Protein AF-A0A960JNW4-F1 (afdb_monomer)

Secondary structure (DSSP, 8-state):
-HHHHS---GGGTHHHHHHHHHHHHHHHHH---HHHHHHHHHHHHHHHHHHHHHHTGGGGTTS-HHHHHHHHHHHHHHHHHHHHHHHHHTTPPSEEE-PPPSSS-EEEETTEEEEHHHHHHHHHHHHHHHHHHHHHHHSHHHHHHHHHHHHHHHHHHTT--HHHHHHHHHHHHHHHHHHHHHHHHHHT-EEES----HHHHHHHHHHHHHTTTT-HHHHHHHHHHHHHHHHHHHHHHSSSTTHHHHHHHHHHHHHHHGGGG--THHHHHHHHT-------PPPHHHHTSHHHHHHHHHHHHHHHHHHHHHHHHS-HHHHHHHHHHHHHHHHHHHHHIIIIIS------HHHHHHHHHHHHHHHHHTS---HHHHHHHHHHHHHHHHHHHHHHHHTS-THHHHHHHHHHHHHIIIIIITSSS-TTS-----------

Solvent-accessible surface area (backbone atoms only — not comparable to full-atom values): 22712 Å² total; per-residue (Å²): 102,43,58,45,67,72,31,66,63,56,21,49,40,26,44,3,45,42,22,26,47,51,21,38,46,40,27,72,77,67,66,44,53,42,68,58,24,50,52,54,18,50,52,43,9,43,52,48,15,45,46,51,30,65,71,51,52,58,75,36,68,89,49,52,48,51,58,45,28,52,49,22,44,54,48,19,51,54,32,16,50,46,30,36,45,54,37,50,78,70,75,42,72,69,43,74,45,55,45,63,63,74,46,100,48,75,48,77,56,95,91,42,79,42,41,31,30,45,55,49,41,68,50,51,52,55,51,52,52,52,51,50,53,45,42,47,71,75,35,71,66,20,51,51,41,53,42,24,40,75,39,51,73,61,28,45,78,71,69,45,63,58,70,61,53,48,43,51,52,41,21,54,44,11,41,51,26,20,50,56,44,42,43,38,13,39,62,77,33,33,71,36,40,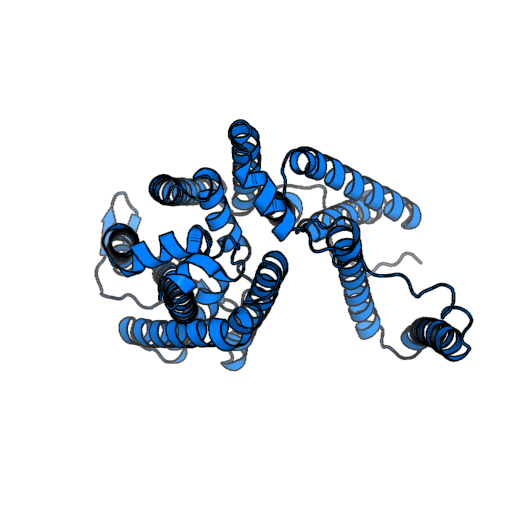50,65,63,45,64,69,55,38,48,56,56,46,38,16,30,55,71,16,69,68,71,44,64,68,49,20,55,52,38,42,53,54,52,50,53,48,45,51,52,46,28,68,74,67,76,48,63,41,61,47,39,37,51,46,25,50,50,41,51,52,46,57,65,69,59,64,89,67,80,50,74,75,58,60,61,55,41,60,53,42,44,62,58,67,79,78,72,69,80,53,75,81,52,58,71,37,68,68,51,44,50,50,53,51,47,53,52,49,52,52,52,48,50,65,64,47,49,74,77,73,46,53,73,70,56,46,53,52,49,49,54,51,52,54,54,46,51,55,51,52,56,46,44,51,37,28,51,73,70,22,40,62,67,52,29,62,66,33,33,52,47,44,15,50,43,45,25,45,25,30,40,70,80,63,64,40,57,67,74,58,19,51,54,51,6,52,51,49,15,49,50,49,47,48,66,59,39,58,65,36,76,79,41,71,52,72,57,27,28,53,49,26,34,30,48,19,46,12,39,46,36,37,56,66,57,63,80,78,39,89,72,54,76,78,75,72,89,69,85,74,72,80,132

Sequence (436 aa):
VWRANRVINFAAGDLGIVPATLAVLLADQWGWNYWACAAAGLTAAVVLGVAAEGLIVRRFFEAPRVLLTVATIGLAQLLGFGALIMPRAWGASPSVRSLPEPFQASIEVGGTVFDGSDMIALVVVPVMLVGLVLSLNRTSLGVAVRASADRSIRALSLGIPVKRLHSLIWTLVTVGAFMALFLTAGTGGLGVGYGTSLGLVLRAIAALVLGRMTHLGVIVFSSVVLGALELAVRFQTGDGALVSPLLALIIVGALLVQRKGISRAARDDTSSWTLASDVRPVPPELASCWEVRAVRVSLVAVGALALAVFPLVLSTGAMLKLGAVLIVASVGVSLVILSGWAGQLSLGQMAFAGMGGAVFAWATQDRSIDPLLAIGLGALAGAAIAVVVGLPALRIRGMYLAVTTLALALAFSNGVLDNGYVDWIPTASFAGDRPP

pLDDT: mean 83.48, std 11.67, range [33.53, 98.0]

Radius of gyration: 24.57 Å; Cα contacts (8 Å, |Δi|>4): 534; chains: 1; bounding box: 68×53×71 Å

Structure (mmCIF, N/CA/C/O backbone):
data_AF-A0A960JNW4-F1
#
_entry.id   AF-A0A960JNW4-F1
#
loop_
_atom_site.group_PDB
_atom_site.id
_atom_site.type_symbol
_atom_site.label_atom_id
_atom_site.label_alt_id
_atom_site.label_comp_id
_atom_site.label_asym_id
_atom_site.label_entity_id
_atom_site.label_seq_id
_atom_site.pdbx_PDB_ins_code
_atom_site.Cartn_x
_atom_site.Cartn_y
_atom_site.Cartn_z
_atom_site.occupancy
_atom_site.B_iso_or_equiv
_atom_site.auth_seq_id
_atom_site.auth_comp_id
_atom_site.auth_asym_id
_atom_site.auth_atom_id
_atom_site.pdbx_PDB_model_num
ATOM 1 N N . VAL A 1 1 ? -10.965 6.874 0.024 1.00 76.81 1 VAL A N 1
ATOM 2 C CA . VAL A 1 1 ? -10.225 7.504 -1.102 1.00 76.81 1 VAL A CA 1
ATOM 3 C C . VAL A 1 1 ? -10.802 7.147 -2.465 1.00 76.81 1 VAL A C 1
ATOM 5 O O . VAL A 1 1 ? -11.220 8.062 -3.164 1.00 76.81 1 VAL A O 1
ATOM 8 N N . TRP A 1 2 ? -10.883 5.856 -2.825 1.00 80.38 2 TRP A N 1
ATOM 9 C CA . TRP A 1 2 ? -11.311 5.426 -4.166 1.00 80.38 2 TRP A CA 1
ATOM 10 C C . TRP A 1 2 ? -12.605 6.090 -4.644 1.00 80.38 2 TRP A C 1
ATOM 12 O O . TRP A 1 2 ? -12.619 6.696 -5.705 1.00 80.38 2 TRP A O 1
ATOM 22 N N . ARG A 1 3 ? -13.672 6.041 -3.836 1.00 77.25 3 ARG A N 1
ATOM 23 C CA . ARG A 1 3 ? -14.964 6.623 -4.217 1.00 77.25 3 ARG A CA 1
ATOM 24 C C . ARG A 1 3 ? -14.830 8.101 -4.594 1.00 77.25 3 ARG A C 1
ATOM 26 O O . ARG A 1 3 ? -15.315 8.474 -5.640 1.00 77.25 3 ARG A O 1
ATOM 33 N N . ALA A 1 4 ? -14.116 8.908 -3.811 1.00 73.50 4 ALA A N 1
ATOM 34 C CA . ALA A 1 4 ? -13.996 10.346 -4.057 1.00 73.50 4 ALA A CA 1
ATOM 35 C C . ALA A 1 4 ? -13.108 10.706 -5.262 1.00 73.50 4 ALA A C 1
ATOM 37 O O . ALA A 1 4 ? -13.451 11.625 -5.999 1.00 73.50 4 ALA A O 1
ATOM 38 N N . ASN A 1 5 ? -11.991 9.991 -5.464 1.00 72.12 5 ASN A N 1
ATOM 39 C CA . ASN A 1 5 ? -10.936 10.411 -6.404 1.00 72.12 5 ASN A CA 1
ATOM 40 C C . ASN A 1 5 ? -10.739 9.473 -7.596 1.00 72.12 5 ASN A C 1
ATOM 42 O O . ASN A 1 5 ? -9.992 9.805 -8.513 1.00 72.12 5 ASN A O 1
ATOM 46 N N . ARG A 1 6 ? -11.355 8.286 -7.567 1.00 76.56 6 ARG A N 1
ATOM 47 C CA . ARG A 1 6 ? -11.054 7.163 -8.468 1.00 76.56 6 ARG A CA 1
ATOM 48 C C . ARG A 1 6 ? -9.549 6.905 -8.572 1.00 76.56 6 ARG A C 1
ATOM 50 O O . ARG A 1 6 ? -9.021 6.678 -9.653 1.00 76.56 6 ARG A O 1
ATOM 57 N N . VAL A 1 7 ? -8.872 6.974 -7.425 1.00 80.00 7 VAL A N 1
ATOM 58 C CA . VAL A 1 7 ? -7.441 6.706 -7.256 1.00 80.00 7 VAL A CA 1
ATOM 59 C C . VAL A 1 7 ? -7.253 5.710 -6.121 1.00 80.00 7 VAL A C 1
ATOM 61 O O . VAL A 1 7 ? -7.912 5.804 -5.077 1.00 80.00 7 VAL A O 1
ATOM 64 N N . ILE A 1 8 ? -6.375 4.736 -6.350 1.00 84.38 8 ILE A N 1
ATOM 65 C CA . ILE A 1 8 ? -5.960 3.762 -5.342 1.00 84.38 8 ILE A CA 1
ATOM 66 C C . ILE A 1 8 ? -4.867 4.419 -4.504 1.00 84.38 8 ILE A C 1
ATOM 68 O O . ILE A 1 8 ? -3.897 4.935 -5.047 1.00 84.38 8 ILE A O 1
ATOM 72 N N . ASN A 1 9 ? -5.048 4.425 -3.185 1.00 89.00 9 ASN A N 1
ATOM 73 C CA . ASN A 1 9 ? -4.048 4.946 -2.263 1.00 89.00 9 ASN A CA 1
ATOM 74 C C . ASN A 1 9 ? -3.162 3.798 -1.778 1.00 89.00 9 ASN A C 1
ATOM 76 O O . ASN A 1 9 ? -3.574 3.052 -0.889 1.00 89.00 9 ASN A O 1
ATOM 80 N N . PHE A 1 10 ? -1.963 3.673 -2.344 1.00 88.62 10 PHE A N 1
ATOM 81 C CA . PHE A 1 10 ? -0.995 2.665 -1.909 1.00 88.62 10 PHE A CA 1
ATOM 82 C C . PHE A 1 10 ? -0.360 2.993 -0.554 1.00 88.62 10 PHE A C 1
ATOM 84 O O . PHE A 1 10 ? 0.072 2.082 0.133 1.00 88.62 10 PHE A O 1
ATOM 91 N N . ALA A 1 11 ? -0.398 4.250 -0.107 1.00 90.50 11 ALA A N 1
ATOM 92 C CA . ALA A 1 11 ? 0.052 4.629 1.231 1.00 90.50 11 ALA A CA 1
ATOM 93 C C . ALA A 1 11 ? -0.983 4.340 2.327 1.00 90.50 11 ALA A C 1
ATOM 95 O O . ALA A 1 11 ? -0.727 4.644 3.483 1.00 90.50 11 ALA A O 1
ATOM 96 N N . ALA A 1 12 ? -2.167 3.798 2.011 1.00 88.62 12 ALA A N 1
ATOM 97 C CA . ALA A 1 12 ? -3.238 3.651 3.000 1.00 88.62 12 ALA A CA 1
ATOM 98 C C . ALA A 1 12 ? -2.819 2.834 4.237 1.00 88.62 12 ALA A C 1
ATOM 100 O O . ALA A 1 12 ? -3.210 3.200 5.339 1.00 88.62 12 ALA A O 1
ATOM 101 N N . GLY A 1 13 ? -2.019 1.776 4.061 1.00 84.69 13 GLY A N 1
ATOM 102 C CA . GLY A 1 13 ? -1.454 1.011 5.179 1.00 84.69 13 GLY A CA 1
ATOM 103 C C . GLY A 1 13 ? -0.360 1.787 5.916 1.00 84.69 13 GLY A C 1
ATOM 104 O O . GLY A 1 13 ? -0.430 1.965 7.130 1.00 84.69 13 GLY A O 1
ATOM 105 N N . ASP A 1 14 ? 0.604 2.335 5.172 1.00 90.38 14 ASP A N 1
ATOM 106 C CA . ASP A 1 14 ? 1.763 3.032 5.746 1.00 90.38 14 ASP A CA 1
ATOM 107 C C . ASP A 1 14 ? 1.410 4.380 6.405 1.00 90.38 14 ASP A C 1
ATOM 109 O O . ASP A 1 14 ? 2.144 4.891 7.244 1.00 90.38 14 ASP A O 1
ATOM 113 N N . LEU A 1 15 ? 0.253 4.964 6.097 1.00 92.44 15 LEU A N 1
ATOM 114 C CA . LEU A 1 15 ? -0.260 6.128 6.824 1.00 92.44 15 LEU A CA 1
ATOM 115 C C . LEU A 1 15 ? -0.525 5.806 8.302 1.00 92.44 15 LEU A C 1
ATOM 117 O O . LEU A 1 15 ? -0.374 6.680 9.151 1.00 92.44 15 LEU A O 1
ATOM 121 N N . GLY A 1 16 ? -0.880 4.560 8.620 1.00 92.44 16 GLY A N 1
ATOM 122 C CA . GLY A 1 16 ? -1.070 4.117 9.997 1.00 92.44 16 GLY A CA 1
ATOM 123 C C . GLY A 1 16 ? 0.210 3.646 10.686 1.00 92.44 16 GLY A C 1
ATOM 124 O O . GLY A 1 16 ? 0.274 3.701 11.912 1.00 92.44 16 GLY A O 1
ATOM 125 N N . ILE A 1 17 ? 1.223 3.184 9.937 1.00 91.81 17 ILE A N 1
ATOM 126 C CA . ILE A 1 17 ? 2.380 2.501 10.541 1.00 91.81 17 ILE A CA 1
ATOM 127 C C . ILE A 1 17 ? 3.227 3.450 11.381 1.00 91.81 17 ILE A C 1
ATOM 129 O O . ILE A 1 17 ? 3.539 3.125 12.515 1.00 91.81 17 ILE A O 1
ATOM 133 N N . VAL A 1 18 ? 3.522 4.653 10.885 1.00 92.25 18 VAL A N 1
ATOM 134 C CA . VAL A 1 18 ? 4.334 5.644 11.609 1.00 92.25 18 VAL A CA 1
ATOM 135 C C . VAL A 1 18 ? 3.704 6.045 12.956 1.00 92.25 18 VAL A C 1
ATOM 137 O O . VAL A 1 18 ? 4.390 5.936 13.973 1.00 92.25 18 VAL A O 1
ATOM 140 N N . PRO A 1 19 ? 2.423 6.468 13.031 1.00 95.44 19 PRO A N 1
ATOM 141 C CA . PRO A 1 19 ? 1.803 6.792 14.315 1.00 95.44 19 PRO A CA 1
ATOM 142 C C . PRO A 1 19 ? 1.606 5.562 15.216 1.00 95.44 19 PRO A C 1
ATOM 144 O O . PRO A 1 19 ? 1.679 5.698 16.436 1.00 95.44 19 PRO A O 1
ATOM 147 N N . ALA A 1 20 ? 1.406 4.364 14.654 1.00 94.44 20 ALA A N 1
ATOM 148 C CA . ALA A 1 20 ? 1.330 3.134 15.444 1.00 94.44 20 ALA A CA 1
ATOM 149 C C . ALA A 1 20 ? 2.696 2.764 16.046 1.00 94.44 20 ALA A C 1
ATOM 151 O O . ALA A 1 20 ? 2.779 2.465 17.233 1.00 94.44 20 ALA A O 1
ATOM 152 N N . THR A 1 21 ? 3.776 2.862 15.265 1.00 93.00 21 THR A N 1
ATOM 153 C CA . THR A 1 21 ? 5.153 2.687 15.742 1.00 93.00 21 THR A CA 1
ATOM 154 C C . THR A 1 21 ? 5.480 3.686 16.845 1.00 93.00 21 THR A C 1
ATOM 156 O O . THR A 1 21 ? 6.012 3.282 17.874 1.00 93.00 21 THR A O 1
ATOM 159 N N . LEU A 1 22 ? 5.104 4.958 16.680 1.00 94.56 22 LEU A N 1
ATOM 160 C CA . LEU A 1 22 ? 5.264 5.967 17.726 1.00 94.56 22 LEU A CA 1
ATOM 161 C C . LEU A 1 22 ? 4.554 5.546 19.022 1.00 94.56 22 LEU A C 1
ATOM 163 O O . LEU A 1 22 ? 5.169 5.549 20.083 1.00 94.56 22 LEU A O 1
ATOM 167 N N . ALA A 1 23 ? 3.280 5.154 18.940 1.00 95.75 23 ALA A N 1
ATOM 168 C CA . ALA A 1 23 ? 2.488 4.767 20.107 1.00 95.75 23 ALA A CA 1
ATOM 169 C C . ALA A 1 23 ? 3.055 3.534 20.834 1.00 95.75 23 ALA A C 1
ATOM 171 O O . ALA A 1 23 ? 3.119 3.519 22.063 1.00 95.75 23 ALA A O 1
ATOM 172 N N . VAL A 1 24 ? 3.506 2.525 20.084 1.00 94.25 24 VAL A N 1
ATOM 173 C CA . VAL A 1 24 ? 4.138 1.319 20.644 1.00 94.25 24 VAL A CA 1
ATOM 174 C C . VAL A 1 24 ? 5.469 1.655 21.307 1.00 94.25 24 VAL A C 1
ATOM 176 O O . VAL A 1 24 ? 5.744 1.190 22.409 1.00 94.25 24 VAL A O 1
ATOM 179 N N . LEU A 1 25 ? 6.291 2.494 20.677 1.00 93.62 25 LEU A N 1
ATOM 180 C CA . LEU A 1 25 ? 7.575 2.879 21.248 1.00 93.62 25 LEU A CA 1
ATOM 181 C C . LEU A 1 25 ? 7.428 3.756 22.505 1.00 93.62 25 LEU A C 1
ATOM 183 O O . LEU A 1 25 ? 8.246 3.634 23.410 1.00 93.62 25 LEU A O 1
ATOM 187 N N . LEU A 1 26 ? 6.399 4.609 22.587 1.00 95.31 26 LEU A N 1
ATOM 188 C CA . LEU A 1 26 ? 6.096 5.381 23.802 1.00 95.31 26 LEU A CA 1
ATOM 189 C C . LEU A 1 26 ? 5.726 4.469 24.979 1.00 95.31 26 LEU A C 1
ATOM 191 O O . LEU A 1 26 ? 6.133 4.725 26.111 1.00 95.31 26 LEU A O 1
ATOM 195 N N . ALA A 1 27 ? 4.984 3.393 24.712 1.00 93.81 27 ALA A N 1
ATOM 196 C CA . ALA A 1 27 ? 4.674 2.401 25.732 1.00 93.81 27 ALA A CA 1
ATOM 197 C C . ALA A 1 27 ? 5.928 1.630 26.166 1.00 93.81 27 ALA A C 1
ATOM 199 O O . ALA A 1 27 ? 6.209 1.536 27.355 1.00 93.81 27 ALA A O 1
ATOM 200 N N . ASP A 1 28 ? 6.693 1.118 25.203 1.00 91.06 28 ASP A N 1
ATOM 201 C CA . ASP A 1 28 ? 7.835 0.241 25.468 1.00 91.06 28 ASP A CA 1
ATOM 202 C C . ASP A 1 28 ? 9.022 0.973 26.114 1.00 91.06 28 ASP A C 1
ATOM 204 O O . ASP A 1 28 ? 9.572 0.504 27.104 1.00 91.06 28 ASP A O 1
ATOM 208 N N . GLN A 1 29 ? 9.396 2.148 25.596 1.00 89.94 29 GLN A N 1
ATOM 209 C CA . GLN A 1 29 ? 10.593 2.862 26.053 1.00 89.94 29 GLN A CA 1
ATOM 210 C C . GLN A 1 29 ? 10.320 3.795 27.231 1.00 89.94 29 GLN A C 1
ATOM 212 O O . GLN A 1 29 ? 11.192 4.001 28.074 1.00 89.94 29 GLN A O 1
ATOM 217 N N . TRP A 1 30 ? 9.141 4.423 27.270 1.00 90.69 30 TRP A N 1
ATOM 218 C CA . TRP A 1 30 ? 8.804 5.436 28.278 1.00 90.69 30 TRP A CA 1
ATOM 219 C C . TRP A 1 30 ? 7.732 4.969 29.266 1.00 90.69 30 TRP A C 1
ATOM 221 O O . TRP A 1 30 ? 7.356 5.737 30.151 1.00 90.69 30 TRP A O 1
ATOM 231 N N . GLY A 1 31 ? 7.233 3.735 29.141 1.00 91.38 31 GLY A N 1
ATOM 232 C CA . GLY A 1 31 ? 6.254 3.168 30.070 1.00 91.38 31 GLY A CA 1
ATOM 233 C C . GLY A 1 31 ? 4.899 3.878 30.045 1.00 91.38 31 GLY A C 1
ATOM 234 O O . GLY A 1 31 ? 4.187 3.878 31.050 1.00 91.38 31 GLY A O 1
ATOM 235 N N . TRP A 1 32 ? 4.544 4.545 28.941 1.00 95.75 32 TRP A N 1
ATOM 236 C CA . TRP A 1 32 ? 3.261 5.240 28.841 1.00 95.75 32 TRP A CA 1
ATOM 237 C C . TRP A 1 32 ? 2.094 4.251 28.885 1.00 95.75 32 TRP A C 1
ATOM 239 O O . TRP A 1 32 ? 2.157 3.154 28.331 1.00 95.75 32 TRP A O 1
ATOM 249 N N . ASN A 1 33 ? 0.999 4.656 29.533 1.00 94.62 33 ASN A N 1
ATOM 250 C CA . ASN A 1 33 ? -0.204 3.832 29.596 1.00 94.62 33 ASN A CA 1
ATOM 251 C C . ASN A 1 33 ? -0.913 3.752 28.230 1.00 94.62 33 ASN A C 1
ATOM 253 O O . ASN A 1 33 ? -0.723 4.597 27.350 1.00 94.62 33 ASN A O 1
ATOM 257 N N . TYR A 1 34 ? -1.783 2.750 28.078 1.00 94.25 34 TYR A N 1
ATOM 258 C CA . TYR A 1 34 ? -2.502 2.483 26.830 1.00 94.25 34 TYR A CA 1
ATOM 259 C C . TYR A 1 34 ? -3.220 3.722 26.267 1.00 94.25 34 TYR A C 1
ATOM 261 O O . TYR A 1 34 ? -3.116 4.028 25.079 1.00 94.25 34 TYR A O 1
ATOM 269 N N . TRP A 1 35 ? -3.920 4.473 27.121 1.00 95.38 35 TRP A N 1
ATOM 270 C CA . TRP A 1 35 ? -4.724 5.627 26.710 1.00 95.38 35 TRP A CA 1
ATOM 271 C C . TRP A 1 35 ? -3.875 6.828 26.279 1.00 95.38 35 TRP A C 1
ATOM 273 O O . TRP A 1 35 ? -4.226 7.510 25.315 1.00 95.38 35 TRP A O 1
ATOM 283 N N . ALA A 1 36 ? -2.743 7.068 26.943 1.00 96.75 36 ALA A N 1
ATOM 284 C CA . ALA A 1 36 ? -1.783 8.094 26.553 1.00 96.75 36 ALA A CA 1
ATOM 285 C C . ALA A 1 36 ? -1.141 7.750 25.204 1.00 96.75 36 ALA A C 1
ATOM 287 O O . ALA A 1 36 ? -1.061 8.615 24.328 1.00 96.75 36 ALA A O 1
ATOM 288 N N . CYS A 1 37 ? -0.768 6.484 24.991 1.00 96.81 37 CYS A N 1
ATOM 289 C CA . CYS A 1 37 ? -0.274 6.010 23.698 1.00 96.81 37 CYS A CA 1
ATOM 290 C C . CYS A 1 37 ? -1.333 6.137 22.597 1.00 96.81 37 CYS A C 1
ATOM 292 O O . CYS A 1 37 ? -1.016 6.596 21.498 1.00 96.81 37 CYS A O 1
ATOM 294 N N . ALA A 1 38 ? -2.595 5.808 22.892 1.00 96.62 38 ALA A N 1
ATOM 295 C CA . ALA A 1 38 ? -3.706 5.979 21.957 1.00 96.62 38 ALA A CA 1
ATOM 296 C C . ALA A 1 38 ? -3.895 7.455 21.568 1.00 96.62 38 ALA A C 1
ATOM 298 O O . ALA A 1 38 ? -4.015 7.772 20.385 1.00 96.62 38 ALA A O 1
ATOM 299 N N . ALA A 1 39 ? -3.872 8.373 22.540 1.00 97.44 39 ALA A N 1
ATOM 300 C CA . ALA A 1 39 ? -4.019 9.808 22.300 1.00 97.44 39 ALA A CA 1
ATOM 301 C C . ALA A 1 39 ? -2.836 10.393 21.504 1.00 97.44 39 ALA A C 1
ATOM 303 O O . ALA A 1 39 ? -3.038 11.153 20.550 1.00 97.44 39 ALA A O 1
ATOM 304 N N . ALA A 1 40 ? -1.604 10.009 21.842 1.00 97.38 40 ALA A N 1
ATOM 305 C CA . ALA A 1 40 ? -0.403 10.449 21.133 1.00 97.38 40 ALA A CA 1
ATOM 306 C C . ALA A 1 40 ? -0.348 9.899 19.700 1.00 97.38 40 ALA A C 1
ATOM 308 O O . ALA A 1 40 ? -0.094 10.638 18.750 1.00 97.38 40 ALA A O 1
ATOM 309 N N . GLY A 1 41 ? -0.666 8.618 19.516 1.00 97.31 41 GLY A N 1
ATOM 310 C CA . GLY A 1 41 ? -0.761 8.014 18.192 1.00 97.31 41 GLY A CA 1
ATOM 311 C C . GLY A 1 41 ? -1.883 8.628 17.349 1.00 97.31 41 GLY A C 1
ATOM 312 O O . GLY A 1 41 ? -1.671 8.932 16.176 1.00 97.31 41 GLY A O 1
ATOM 313 N N . LEU A 1 42 ? -3.047 8.917 17.943 1.00 97.81 42 LEU A N 1
ATOM 314 C CA . LEU A 1 42 ? -4.168 9.551 17.243 1.00 97.81 42 LEU A CA 1
ATOM 315 C C . LEU A 1 42 ? -3.835 10.980 16.802 1.00 97.81 42 LEU A C 1
ATOM 317 O O . LEU A 1 42 ? -4.120 11.362 15.666 1.00 97.81 42 LEU A O 1
ATOM 321 N N . THR A 1 43 ? -3.208 11.768 17.675 1.00 98.00 43 THR A N 1
ATOM 322 C CA . THR A 1 43 ? -2.756 13.125 17.329 1.00 98.00 43 THR A CA 1
ATOM 323 C C . THR A 1 43 ? -1.696 13.086 16.230 1.00 98.00 43 THR A C 1
ATOM 325 O O . THR A 1 43 ? -1.829 13.806 15.238 1.00 98.00 43 THR A O 1
ATOM 328 N N . ALA A 1 44 ? -0.716 12.181 16.324 1.00 97.56 44 ALA A N 1
ATOM 329 C CA . ALA A 1 44 ? 0.265 11.954 15.266 1.00 97.56 44 ALA A CA 1
ATOM 330 C C . ALA A 1 44 ? -0.390 11.520 13.943 1.00 97.56 44 ALA A C 1
ATOM 332 O O . ALA A 1 44 ? -0.018 12.029 12.887 1.00 97.56 44 ALA A O 1
ATOM 333 N N . ALA A 1 45 ? -1.404 10.651 13.977 1.00 97.62 45 ALA A N 1
ATOM 334 C CA . ALA A 1 45 ? -2.146 10.217 12.794 1.00 97.62 45 ALA A CA 1
ATOM 335 C C . ALA A 1 45 ? -2.905 11.378 12.132 1.00 97.62 45 ALA A C 1
ATOM 337 O O . ALA A 1 45 ? -2.887 11.518 10.907 1.00 97.62 45 ALA A O 1
ATOM 338 N N . VAL A 1 46 ? -3.538 12.252 12.920 1.00 97.69 46 VAL A N 1
ATOM 339 C CA . VAL A 1 46 ? -4.216 13.443 12.389 1.00 97.69 46 VAL A CA 1
ATOM 340 C C . VAL A 1 46 ? -3.214 14.390 11.731 1.00 97.69 46 VAL A C 1
ATOM 342 O O . VAL A 1 46 ? -3.423 14.798 10.585 1.00 97.69 46 VAL A O 1
ATOM 345 N N . VAL A 1 47 ? -2.110 14.698 12.418 1.00 96.88 47 VAL A N 1
ATOM 346 C CA . VAL A 1 47 ? -1.046 15.571 11.898 1.00 96.88 47 VAL A CA 1
ATOM 347 C C . VAL A 1 47 ? -0.449 14.989 10.620 1.00 96.88 47 VAL A C 1
ATOM 349 O O . VAL A 1 47 ? -0.340 15.696 9.619 1.00 96.88 47 VAL A O 1
ATOM 352 N N . LEU A 1 48 ? -0.129 13.694 10.617 1.00 96.06 48 LEU A N 1
ATOM 353 C CA . LEU A 1 48 ? 0.438 13.009 9.462 1.00 96.06 48 LEU A CA 1
ATOM 354 C C . LEU A 1 48 ? -0.533 12.986 8.280 1.00 96.06 48 LEU A C 1
ATOM 356 O O . LEU A 1 48 ? -0.110 13.211 7.151 1.00 96.06 48 LEU A O 1
ATOM 360 N N . GLY A 1 49 ? -1.828 12.757 8.513 1.00 95.19 49 GLY A N 1
ATOM 361 C CA . GLY A 1 49 ? -2.845 12.784 7.460 1.00 95.19 49 GLY A CA 1
ATOM 362 C C . GLY A 1 49 ? -2.974 14.158 6.803 1.00 95.19 49 GLY A C 1
ATOM 363 O O . GLY A 1 49 ? -2.981 14.254 5.574 1.00 95.19 49 GLY A O 1
ATOM 364 N N . VAL A 1 50 ? -2.991 15.223 7.610 1.00 95.12 50 VAL A N 1
ATOM 365 C CA . VAL A 1 50 ? -3.020 16.610 7.116 1.00 95.12 50 VAL A CA 1
ATOM 366 C C . VAL A 1 50 ? -1.722 16.962 6.385 1.00 95.12 50 VAL A C 1
ATOM 368 O O . VAL A 1 50 ? -1.770 17.558 5.309 1.00 95.12 50 VAL A O 1
ATOM 371 N N . ALA A 1 51 ? -0.564 16.571 6.922 1.00 94.81 51 ALA A N 1
ATOM 372 C CA . ALA A 1 51 ? 0.735 16.838 6.311 1.00 94.81 51 ALA A CA 1
ATOM 373 C C . ALA A 1 51 ? 0.916 16.079 4.989 1.00 94.81 51 ALA A C 1
ATOM 375 O O . ALA A 1 51 ? 1.301 16.678 3.987 1.00 94.81 51 ALA A O 1
ATOM 376 N N . ALA A 1 52 ? 0.596 14.784 4.953 1.00 93.06 52 ALA A N 1
ATOM 377 C CA . ALA A 1 52 ? 0.671 13.968 3.746 1.00 93.06 52 ALA A CA 1
ATOM 378 C C . ALA A 1 52 ? -0.240 14.522 2.642 1.00 93.06 52 ALA A C 1
ATOM 380 O O . ALA A 1 52 ? 0.175 14.621 1.482 1.00 93.06 52 ALA A O 1
ATOM 381 N N . GLU A 1 53 ? -1.459 14.941 3.000 1.00 92.56 53 GLU A N 1
ATOM 382 C CA . GLU A 1 53 ? -2.364 15.559 2.038 1.00 92.56 53 GLU A CA 1
ATOM 383 C C . GLU A 1 53 ? -1.845 16.917 1.557 1.00 92.56 53 GLU A C 1
ATOM 385 O O . GLU A 1 53 ? -1.708 17.124 0.353 1.00 92.56 53 GLU A O 1
ATOM 390 N N . GLY A 1 54 ? -1.498 17.823 2.472 1.00 90.56 54 GLY A N 1
ATOM 391 C CA . GLY A 1 54 ? -1.092 19.186 2.134 1.00 90.56 54 GLY A CA 1
ATOM 392 C C . GLY A 1 54 ? 0.242 19.272 1.391 1.00 90.56 54 GLY A C 1
ATOM 393 O O . GLY A 1 54 ? 0.373 20.059 0.451 1.00 90.56 54 GLY A O 1
ATOM 394 N N . LEU A 1 55 ? 1.228 18.461 1.784 1.00 92.44 55 LEU A N 1
ATOM 395 C CA . LEU A 1 55 ? 2.572 18.488 1.207 1.00 92.44 55 LEU A CA 1
ATOM 396 C C . LEU A 1 55 ? 2.658 17.686 -0.090 1.00 92.44 55 LEU A C 1
ATOM 398 O O . LEU A 1 55 ? 3.371 18.090 -1.002 1.00 92.44 55 LEU A O 1
ATOM 402 N N . ILE A 1 56 ? 1.973 16.554 -0.211 1.00 91.19 56 ILE A N 1
ATOM 403 C CA . ILE A 1 56 ? 2.177 15.669 -1.366 1.00 91.19 56 ILE A CA 1
ATOM 404 C C . ILE A 1 56 ? 0.927 15.665 -2.229 1.00 91.19 56 ILE A C 1
ATOM 406 O O . ILE A 1 56 ? 0.942 16.182 -3.343 1.00 91.19 56 ILE A O 1
ATOM 410 N N . VAL A 1 57 ? -0.178 15.145 -1.706 1.00 86.94 57 VAL A N 1
ATOM 411 C CA . VAL A 1 57 ? -1.388 14.842 -2.490 1.00 86.94 57 VAL A CA 1
ATOM 412 C C . VAL A 1 57 ? -1.970 16.089 -3.151 1.00 86.94 57 VAL A C 1
ATOM 414 O O . VAL A 1 57 ? -2.294 16.067 -4.339 1.00 86.94 57 VAL A O 1
ATOM 417 N N . ARG A 1 58 ? -2.086 17.191 -2.406 1.00 87.31 58 ARG A N 1
ATOM 418 C CA . ARG A 1 58 ? -2.715 18.429 -2.873 1.00 87.31 58 ARG A CA 1
ATOM 419 C C . ARG A 1 58 ? -1.967 19.057 -4.046 1.00 87.31 58 ARG A C 1
ATOM 421 O O . ARG A 1 58 ? -2.603 19.698 -4.881 1.00 87.31 58 ARG A O 1
ATOM 428 N N . ARG A 1 59 ? -0.651 18.837 -4.150 1.00 87.12 59 ARG A N 1
ATOM 429 C CA . ARG A 1 59 ? 0.171 19.309 -5.278 1.00 87.12 59 ARG A CA 1
ATOM 430 C C . ARG A 1 59 ? -0.170 18.596 -6.589 1.00 87.12 59 ARG A C 1
ATOM 432 O O . ARG A 1 59 ? -0.017 19.182 -7.650 1.00 87.12 59 ARG A O 1
ATOM 439 N N . PHE A 1 60 ? -0.703 17.377 -6.516 1.00 84.50 60 PHE A N 1
ATOM 440 C CA . PHE A 1 60 ? -1.114 16.577 -7.674 1.00 84.50 60 PHE A CA 1
ATOM 441 C C . PHE A 1 60 ? -2.623 16.654 -7.958 1.00 84.50 60 PHE A C 1
ATOM 443 O O . PHE A 1 60 ? -3.149 15.823 -8.694 1.00 84.50 60 PHE A O 1
ATOM 450 N N . PHE A 1 61 ? -3.342 17.630 -7.392 1.00 76.62 61 PHE A N 1
ATOM 451 C CA . PHE A 1 61 ? -4.797 17.741 -7.564 1.00 76.62 61 PHE A CA 1
ATOM 452 C C . PHE A 1 61 ? -5.223 17.943 -9.028 1.00 76.62 61 PHE A C 1
ATOM 454 O O . PHE A 1 61 ? -6.258 17.427 -9.441 1.00 76.62 61 PHE A O 1
ATOM 461 N N . GLU A 1 62 ? -4.429 18.682 -9.804 1.00 78.00 62 GLU A N 1
ATOM 462 C CA . GLU A 1 62 ? -4.683 18.954 -11.228 1.00 78.00 62 GLU A CA 1
ATOM 463 C C . GLU A 1 62 ? -4.007 17.931 -12.156 1.00 78.00 62 GLU A C 1
ATOM 465 O O . GLU A 1 62 ? -4.229 17.941 -13.364 1.00 78.00 62 GLU A O 1
ATOM 470 N N . ALA A 1 63 ? -3.194 17.028 -11.600 1.00 80.31 63 ALA A N 1
ATOM 471 C CA . ALA A 1 63 ? -2.447 16.044 -12.366 1.00 80.31 63 ALA A CA 1
ATOM 472 C C . ALA A 1 63 ? -3.316 14.835 -12.774 1.00 80.31 63 ALA A C 1
ATOM 474 O O . ALA A 1 63 ? -4.340 14.548 -12.142 1.00 80.31 63 ALA A O 1
ATOM 475 N N . PRO A 1 64 ? -2.893 14.059 -13.791 1.00 77.19 64 PRO A N 1
ATOM 476 C CA . PRO A 1 64 ? -3.543 12.801 -14.139 1.00 77.19 64 PRO A CA 1
ATOM 477 C C . PRO A 1 64 ? -3.624 11.836 -12.947 1.00 77.19 64 PRO A C 1
ATOM 479 O O . PRO A 1 64 ? -2.707 11.743 -12.126 1.00 77.19 64 PRO A O 1
ATOM 482 N N . ARG A 1 65 ? -4.701 11.045 -12.883 1.00 77.44 65 ARG A N 1
ATOM 483 C CA . ARG A 1 65 ? -4.989 10.123 -11.763 1.00 77.44 65 ARG A CA 1
ATOM 484 C C . ARG A 1 65 ? -3.882 9.093 -11.522 1.00 77.44 65 ARG A C 1
ATOM 486 O O . ARG A 1 65 ? -3.640 8.695 -10.379 1.00 77.44 65 ARG A O 1
ATOM 493 N N . VAL A 1 66 ? -3.184 8.684 -12.582 1.00 77.00 66 VAL A N 1
ATOM 494 C CA . VAL A 1 66 ? -2.040 7.766 -12.474 1.00 77.00 66 VAL A CA 1
ATOM 495 C C . VAL A 1 66 ? -0.907 8.398 -11.686 1.00 77.00 66 VAL A C 1
ATOM 497 O O . VAL A 1 66 ? -0.335 7.744 -10.820 1.00 77.00 66 VAL A O 1
ATOM 500 N N . LEU A 1 67 ? -0.618 9.677 -11.936 1.00 80.25 67 LEU A N 1
ATOM 501 C CA . LEU A 1 67 ? 0.476 10.377 -11.275 1.00 80.25 67 LEU A CA 1
ATOM 502 C C . LEU A 1 67 ? 0.207 10.503 -9.775 1.00 80.25 67 LEU A C 1
ATOM 504 O O . LEU A 1 67 ? 1.101 10.257 -8.970 1.00 80.25 67 LEU A O 1
ATOM 508 N N . LEU A 1 68 ? -1.049 10.761 -9.392 1.00 84.50 68 LEU A N 1
ATOM 509 C CA . LEU A 1 68 ? -1.444 10.737 -7.986 1.00 84.50 68 LEU A CA 1
ATOM 510 C C . LEU A 1 68 ? -1.273 9.339 -7.366 1.00 84.50 68 LEU A C 1
ATOM 512 O O . LEU A 1 68 ? -0.809 9.222 -6.236 1.00 84.50 68 LEU A O 1
ATOM 516 N N . THR A 1 69 ? -1.596 8.276 -8.107 1.00 83.81 69 THR A N 1
ATOM 517 C CA . THR A 1 69 ? -1.397 6.887 -7.658 1.00 83.81 69 THR A CA 1
ATOM 518 C C . THR A 1 69 ? 0.086 6.587 -7.415 1.00 83.81 69 THR A C 1
ATOM 520 O O . THR A 1 69 ? 0.440 6.076 -6.353 1.00 83.81 69 THR A O 1
ATOM 523 N N . VAL A 1 70 ? 0.963 6.966 -8.348 1.00 82.25 70 VAL A N 1
ATOM 524 C CA . VAL A 1 70 ? 2.424 6.829 -8.210 1.00 82.25 70 VAL A CA 1
ATOM 525 C C . VAL A 1 70 ? 2.945 7.656 -7.033 1.00 82.25 70 VAL A C 1
ATOM 527 O O . VAL A 1 70 ? 3.742 7.156 -6.242 1.00 82.25 70 VAL A O 1
ATOM 530 N N . ALA A 1 71 ? 2.437 8.875 -6.839 1.00 87.94 71 ALA A N 1
ATOM 531 C CA . ALA A 1 71 ? 2.778 9.696 -5.681 1.00 87.94 71 ALA A CA 1
ATOM 532 C C . ALA A 1 71 ? 2.412 9.006 -4.354 1.00 87.94 71 ALA A C 1
ATOM 534 O O . ALA A 1 71 ? 3.170 9.108 -3.392 1.00 87.94 71 ALA A O 1
ATOM 535 N N . THR A 1 72 ? 1.308 8.245 -4.297 1.00 89.81 72 THR A N 1
ATOM 536 C CA . THR A 1 72 ? 0.979 7.453 -3.096 1.00 89.81 72 THR A CA 1
ATOM 537 C C . THR A 1 72 ? 1.936 6.285 -2.860 1.00 89.81 72 THR A C 1
ATOM 539 O O . THR A 1 72 ? 2.181 5.946 -1.710 1.00 89.81 72 THR A O 1
ATOM 542 N N . ILE A 1 73 ? 2.525 5.700 -3.907 1.00 87.25 73 ILE A N 1
ATOM 543 C CA . ILE A 1 73 ? 3.581 4.684 -3.758 1.00 87.25 73 ILE A CA 1
ATOM 544 C C . ILE A 1 73 ? 4.852 5.338 -3.203 1.00 87.25 73 ILE A C 1
ATOM 546 O O . ILE A 1 73 ? 5.461 4.814 -2.277 1.00 87.25 73 ILE A O 1
ATOM 550 N N . GLY A 1 74 ? 5.229 6.515 -3.714 1.00 87.88 74 GLY A N 1
ATOM 551 C CA . GLY A 1 74 ? 6.349 7.286 -3.162 1.00 87.88 74 GLY A CA 1
ATOM 552 C C . GLY A 1 74 ? 6.130 7.651 -1.691 1.00 87.88 74 GLY A C 1
ATOM 553 O O . GLY A 1 74 ? 7.021 7.467 -0.867 1.00 87.88 74 GLY A O 1
ATOM 554 N N . LEU A 1 75 ? 4.918 8.088 -1.339 1.00 92.00 75 LEU A N 1
ATOM 555 C CA . LEU A 1 75 ? 4.530 8.354 0.045 1.00 92.00 75 LEU A CA 1
ATOM 556 C C . LEU A 1 75 ? 4.613 7.093 0.920 1.00 92.00 75 LEU A C 1
ATOM 558 O O . LEU A 1 75 ? 5.163 7.169 2.012 1.00 92.00 75 LEU A O 1
ATOM 562 N N . ALA A 1 76 ? 4.130 5.942 0.442 1.00 90.25 76 ALA A N 1
ATOM 563 C CA . ALA A 1 76 ? 4.261 4.658 1.134 1.00 90.25 76 ALA A CA 1
ATOM 564 C C . ALA A 1 76 ? 5.727 4.339 1.474 1.00 90.25 76 ALA A C 1
ATOM 566 O O . ALA A 1 76 ? 6.038 3.995 2.611 1.00 90.25 76 ALA A O 1
ATOM 567 N N . GLN A 1 77 ? 6.644 4.542 0.520 1.00 88.88 77 GLN A N 1
ATOM 568 C CA . GLN A 1 77 ? 8.080 4.321 0.728 1.00 88.88 77 GLN A CA 1
ATOM 569 C C . GLN A 1 77 ? 8.686 5.299 1.741 1.00 88.88 77 GLN A C 1
ATOM 571 O O . GLN A 1 77 ? 9.452 4.883 2.608 1.00 88.88 77 GLN A O 1
ATOM 576 N N . LEU A 1 78 ? 8.317 6.583 1.684 1.00 91.31 78 LEU A N 1
ATOM 577 C CA . LEU A 1 78 ? 8.769 7.580 2.663 1.00 91.31 78 LEU A CA 1
ATOM 578 C C . LEU A 1 78 ? 8.302 7.235 4.083 1.00 91.31 78 LEU A C 1
ATOM 580 O O . LEU A 1 78 ? 9.075 7.338 5.034 1.00 91.31 78 LEU A O 1
ATOM 584 N N . LEU A 1 79 ? 7.050 6.800 4.226 1.00 91.50 79 LEU A N 1
ATOM 585 C CA . LEU A 1 79 ? 6.478 6.402 5.511 1.00 91.50 79 LEU A CA 1
ATOM 586 C C . LEU A 1 79 ? 7.090 5.097 6.026 1.00 91.50 79 LEU A C 1
ATOM 588 O O . LEU A 1 79 ? 7.445 5.020 7.200 1.00 91.50 79 LEU A O 1
ATOM 592 N N . GLY A 1 80 ? 7.289 4.107 5.154 1.00 88.88 80 GLY A N 1
ATOM 593 C CA . GLY A 1 80 ? 7.983 2.865 5.496 1.00 88.88 80 GLY A CA 1
ATOM 594 C C . GLY A 1 80 ? 9.430 3.109 5.928 1.00 88.88 80 GLY A C 1
ATOM 595 O O . GLY A 1 80 ? 9.895 2.516 6.899 1.00 88.88 80 GLY A O 1
ATOM 596 N N . PHE A 1 81 ? 10.130 4.042 5.277 1.00 88.00 81 PHE A N 1
ATOM 597 C CA . PHE A 1 81 ? 11.459 4.474 5.708 1.00 88.00 81 PHE A CA 1
ATOM 598 C C . PHE A 1 81 ? 11.418 5.172 7.074 1.00 88.00 81 PHE A C 1
ATOM 600 O O . PHE A 1 81 ? 12.249 4.891 7.937 1.00 88.00 81 PHE A O 1
ATOM 607 N N . GLY A 1 82 ? 10.413 6.021 7.305 1.00 88.94 82 GLY A N 1
ATOM 608 C CA . GLY A 1 82 ? 10.155 6.626 8.612 1.00 88.94 82 GLY A CA 1
ATOM 609 C C . GLY A 1 82 ? 9.948 5.582 9.714 1.00 88.94 82 GLY A C 1
ATOM 610 O O . GLY A 1 82 ? 10.567 5.684 10.770 1.00 88.94 82 GLY A O 1
ATOM 611 N N . ALA A 1 83 ? 9.160 4.538 9.448 1.00 86.94 83 ALA A N 1
ATOM 612 C CA . ALA A 1 83 ? 8.909 3.433 10.378 1.00 86.94 83 ALA A CA 1
ATOM 613 C C . ALA A 1 83 ? 10.154 2.580 10.673 1.00 86.94 83 ALA A C 1
ATOM 615 O O . ALA A 1 83 ? 10.255 1.961 11.731 1.00 86.94 83 ALA A O 1
ATOM 616 N N . LEU A 1 84 ? 11.122 2.572 9.757 1.00 88.88 84 LEU A N 1
ATOM 617 C CA . LEU A 1 84 ? 12.379 1.844 9.892 1.00 88.88 84 LEU A CA 1
ATOM 618 C C . LEU A 1 84 ? 13.460 2.666 10.618 1.00 88.88 84 LEU A C 1
ATOM 620 O O . LEU A 1 84 ? 14.265 2.104 11.363 1.00 88.88 84 LEU A O 1
ATOM 624 N N . ILE A 1 85 ? 13.478 3.992 10.441 1.00 90.31 85 ILE A N 1
ATOM 625 C CA . ILE A 1 85 ? 14.409 4.897 11.138 1.00 90.31 85 ILE A CA 1
ATOM 626 C C . ILE A 1 85 ? 13.946 5.227 12.553 1.00 90.31 85 ILE A C 1
ATOM 628 O O . ILE A 1 85 ? 14.783 5.279 13.451 1.00 90.31 85 ILE A O 1
ATOM 632 N N . MET A 1 86 ? 12.649 5.461 12.762 1.00 91.00 86 MET A N 1
ATOM 633 C CA . MET A 1 86 ? 12.119 5.937 14.044 1.00 91.00 86 MET A CA 1
ATOM 634 C C . MET A 1 86 ? 12.550 5.062 15.239 1.00 91.00 86 MET A C 1
ATOM 636 O O . MET A 1 86 ? 13.068 5.627 16.201 1.00 91.00 86 MET A O 1
ATOM 640 N N . PRO A 1 87 ? 12.466 3.717 15.189 1.00 89.62 87 PRO A N 1
ATOM 641 C CA . PRO A 1 87 ? 12.944 2.868 16.281 1.00 89.62 87 PRO A CA 1
ATOM 642 C C . PRO A 1 87 ? 14.452 3.006 16.508 1.00 89.62 87 PRO A C 1
ATOM 644 O O . PRO A 1 87 ? 14.902 3.150 17.641 1.00 89.62 87 PRO A O 1
ATOM 647 N N . ARG A 1 88 ? 15.242 3.054 15.428 1.00 89.12 88 ARG A N 1
ATOM 648 C CA . ARG A 1 88 ? 16.704 3.190 15.512 1.00 89.12 88 ARG A CA 1
ATOM 649 C C . ARG A 1 88 ? 17.129 4.524 16.113 1.00 89.12 88 ARG A C 1
ATOM 651 O O . ARG A 1 88 ? 18.095 4.562 16.865 1.00 89.12 88 ARG A O 1
ATOM 658 N N . ALA A 1 89 ? 16.397 5.598 15.817 1.00 89.56 89 ALA A N 1
ATOM 659 C CA . ALA A 1 89 ? 16.630 6.914 16.406 1.00 89.56 89 ALA A CA 1
ATOM 660 C C . ALA A 1 89 ? 16.429 6.918 17.933 1.00 89.56 89 ALA A C 1
ATOM 662 O O . ALA A 1 89 ? 17.015 7.747 18.621 1.00 89.56 89 ALA A O 1
ATOM 663 N N . TRP A 1 90 ? 15.640 5.980 18.463 1.00 89.75 90 TRP A N 1
ATOM 664 C CA . TRP A 1 90 ? 15.439 5.762 19.899 1.00 89.75 90 TRP A CA 1
ATOM 665 C C . TRP A 1 90 ? 16.245 4.575 20.448 1.00 89.75 90 TRP A C 1
ATOM 667 O O . TRP A 1 90 ? 15.941 4.071 21.525 1.00 89.75 90 TRP A O 1
ATOM 677 N N . GLY A 1 91 ? 17.253 4.092 19.712 1.00 87.50 91 GLY A N 1
ATOM 678 C CA . GLY A 1 91 ? 18.085 2.960 20.133 1.00 87.50 91 GLY A CA 1
ATOM 679 C C . GLY A 1 91 ? 17.350 1.613 20.184 1.00 87.50 91 GLY A C 1
ATOM 680 O O . GLY A 1 91 ? 17.880 0.649 20.732 1.00 87.50 91 GLY A O 1
ATOM 681 N N . ALA A 1 92 ? 16.143 1.519 19.620 1.00 87.62 92 ALA A N 1
ATOM 682 C CA . ALA A 1 92 ? 15.372 0.285 19.558 1.00 87.62 92 ALA A CA 1
ATOM 683 C C . ALA A 1 92 ? 15.810 -0.586 18.371 1.00 87.62 92 ALA A C 1
ATOM 685 O O . ALA A 1 92 ? 15.938 -0.123 17.233 1.00 87.62 92 ALA A O 1
ATOM 686 N N . SER A 1 93 ? 15.993 -1.878 18.642 1.00 87.19 93 SER A N 1
ATOM 687 C CA . SER A 1 93 ? 16.216 -2.889 17.606 1.00 87.19 93 SER A CA 1
ATOM 688 C C . SER A 1 93 ? 14.893 -3.326 16.966 1.00 87.19 93 SER A C 1
ATOM 690 O O . SER A 1 93 ? 13.859 -3.266 17.640 1.00 87.19 93 SER A O 1
ATOM 692 N N . PRO A 1 94 ? 14.905 -3.778 15.695 1.00 87.81 94 PRO A N 1
ATOM 693 C CA . PRO A 1 94 ? 13.723 -4.351 15.065 1.00 87.81 94 PRO A CA 1
ATOM 694 C C . PRO A 1 94 ? 13.213 -5.552 15.864 1.00 87.81 94 PRO A C 1
ATOM 696 O O . PRO A 1 94 ? 13.950 -6.514 16.074 1.00 87.81 94 PRO A O 1
ATOM 699 N N . SER A 1 95 ? 11.974 -5.478 16.336 1.00 86.75 95 SER A N 1
ATOM 700 C CA . SER A 1 95 ? 11.341 -6.547 17.105 1.00 86.75 95 SER A CA 1
ATOM 701 C C . SER A 1 95 ? 9.823 -6.435 17.035 1.00 86.75 95 SER A C 1
ATOM 703 O O . SER A 1 95 ? 9.269 -5.368 16.754 1.00 86.75 95 SER A O 1
ATOM 705 N N . VAL A 1 96 ? 9.135 -7.549 17.277 1.00 88.19 96 VAL A N 1
ATOM 706 C CA . VAL A 1 96 ? 7.689 -7.529 17.511 1.00 88.19 96 VAL A CA 1
ATOM 707 C C . VAL A 1 96 ? 7.456 -7.004 18.924 1.00 88.19 96 VAL A C 1
ATOM 709 O O . VAL A 1 96 ? 8.064 -7.499 19.872 1.00 88.19 96 VAL A O 1
ATOM 712 N N . ARG A 1 97 ? 6.629 -5.966 19.053 1.00 89.69 97 ARG A N 1
ATOM 713 C CA . ARG A 1 97 ? 6.338 -5.286 20.323 1.00 89.69 97 ARG A CA 1
ATOM 714 C C . ARG A 1 97 ? 4.835 -5.141 20.500 1.00 89.69 97 ARG A C 1
ATOM 716 O O . ARG A 1 97 ? 4.146 -4.796 19.541 1.00 89.69 97 ARG A O 1
ATOM 723 N N . SER A 1 98 ? 4.333 -5.394 21.701 1.00 89.44 98 SER A N 1
ATOM 724 C CA . SER A 1 98 ? 2.918 -5.245 22.046 1.00 89.44 98 SER A CA 1
ATOM 725 C C . SER A 1 98 ? 2.664 -3.985 22.871 1.00 89.44 98 SER A C 1
ATOM 727 O O . SER A 1 98 ? 3.582 -3.387 23.432 1.00 89.44 98 SER A O 1
ATOM 729 N N . LEU A 1 99 ? 1.405 -3.551 22.902 1.00 92.06 99 LEU A N 1
ATOM 730 C CA . LEU A 1 99 ? 0.960 -2.489 23.803 1.00 92.06 99 LEU A CA 1
ATOM 731 C C . LEU A 1 99 ? 0.597 -3.058 25.181 1.00 92.06 99 LEU A C 1
ATOM 733 O O . LEU A 1 99 ? 0.164 -4.207 25.262 1.00 92.06 99 LEU A O 1
ATOM 737 N N . PRO A 1 100 ? 0.713 -2.253 26.253 1.00 90.81 100 PRO A N 1
ATOM 738 C CA . PRO A 1 100 ? 0.185 -2.612 27.560 1.00 90.81 100 PRO A CA 1
ATOM 739 C C . PRO A 1 100 ? -1.331 -2.786 27.484 1.00 90.81 100 PRO A C 1
ATOM 741 O O . PRO A 1 100 ? -2.002 -2.097 26.712 1.00 90.81 100 PRO A O 1
ATOM 744 N N . GLU A 1 101 ? -1.874 -3.669 28.316 1.00 90.19 101 GLU A N 1
ATOM 745 C CA . GLU A 1 101 ? -3.313 -3.908 28.357 1.00 90.19 101 GLU A CA 1
ATOM 746 C C . GLU A 1 101 ? -4.088 -2.633 28.738 1.00 90.19 101 GLU A C 1
ATOM 748 O O . GLU A 1 101 ? -3.680 -1.891 29.641 1.00 90.19 101 GLU A O 1
ATOM 753 N N . PRO A 1 102 ? -5.233 -2.361 28.085 1.00 90.94 102 PRO A N 1
ATOM 754 C CA . PRO A 1 102 ? -6.064 -1.200 28.402 1.00 90.94 102 PRO A CA 1
ATOM 755 C C . PRO A 1 102 ? -6.699 -1.287 29.796 1.00 90.94 102 PRO A C 1
ATOM 757 O O . PRO A 1 102 ? -6.949 -0.258 30.430 1.00 90.94 102 PRO A O 1
ATOM 760 N N . PHE A 1 103 ? -6.991 -2.507 30.248 1.00 92.44 103 PHE A N 1
ATOM 761 C CA . PHE A 1 103 ? -7.562 -2.844 31.545 1.00 92.44 103 PHE A CA 1
ATOM 762 C C . PHE A 1 103 ? -7.257 -4.313 31.862 1.00 92.44 103 PHE A C 1
ATOM 764 O O . PHE A 1 103 ? -7.214 -5.138 30.954 1.00 92.44 103 PHE A O 1
ATOM 771 N N . GLN A 1 104 ? -7.084 -4.630 33.147 1.00 88.88 104 GLN A N 1
ATOM 772 C CA . GLN A 1 104 ? -6.805 -5.985 33.631 1.00 88.88 104 GLN A CA 1
ATOM 773 C C . GLN A 1 104 ? -8.102 -6.800 33.688 1.00 88.88 104 GLN A C 1
ATOM 775 O O . GLN A 1 104 ? -8.768 -6.861 34.724 1.00 88.88 104 GLN A O 1
ATOM 780 N N . ALA A 1 105 ? -8.497 -7.382 32.562 1.00 88.25 105 ALA A N 1
ATOM 781 C CA . ALA A 1 105 ? -9.586 -8.348 32.499 1.00 88.25 105 ALA A CA 1
ATOM 782 C C . ALA A 1 105 ? -9.257 -9.405 31.451 1.00 88.25 105 ALA A C 1
ATOM 784 O O . ALA A 1 105 ? -8.834 -9.060 30.349 1.00 88.25 105 ALA A O 1
ATOM 785 N N . SER A 1 106 ? -9.495 -10.667 31.789 1.00 88.94 106 SER A N 1
ATOM 786 C CA . SER A 1 106 ? -9.339 -11.783 30.868 1.00 88.94 106 SER A CA 1
ATOM 787 C C . SER A 1 106 ? -10.549 -12.709 30.935 1.00 88.94 106 SER A C 1
ATOM 789 O O . SER A 1 106 ? -11.178 -12.879 31.985 1.00 88.94 106 SER A O 1
ATOM 791 N N . ILE A 1 107 ? -10.921 -13.266 29.785 1.00 90.94 107 ILE A N 1
ATOM 792 C CA . ILE A 1 107 ? -12.016 -14.226 29.645 1.00 90.94 107 ILE A CA 1
ATOM 793 C C . ILE A 1 107 ? -11.465 -15.448 28.923 1.00 90.94 107 ILE A C 1
ATOM 795 O O . ILE A 1 107 ? -10.949 -15.339 27.817 1.00 90.94 107 ILE A O 1
ATOM 799 N N . GLU A 1 108 ? -11.608 -16.625 29.522 1.00 92.38 108 GLU A N 1
ATOM 800 C CA . GLU A 1 108 ? -11.230 -17.880 28.879 1.00 92.38 108 GLU A CA 1
ATOM 801 C C . GLU A 1 108 ? -12.438 -18.492 28.156 1.00 92.38 108 GLU A C 1
ATOM 803 O O . GLU A 1 108 ? -13.484 -18.742 28.761 1.00 92.38 108 GLU A O 1
ATOM 808 N N . VAL A 1 109 ? -12.303 -18.744 26.852 1.00 88.50 109 VAL A N 1
ATOM 809 C CA . VAL A 1 109 ? -13.317 -19.441 26.047 1.00 88.50 109 VAL A CA 1
ATOM 810 C C . VAL A 1 109 ? -12.631 -20.542 25.252 1.00 88.50 109 VAL A C 1
ATOM 812 O O . VAL A 1 109 ? -11.740 -20.270 24.455 1.00 88.50 109 VAL A O 1
ATOM 815 N N . GLY A 1 110 ? -13.043 -21.797 25.456 1.00 83.75 110 GLY A N 1
ATOM 816 C CA . GLY A 1 110 ? -12.551 -22.933 24.667 1.00 83.75 110 GLY A CA 1
ATOM 817 C C . GLY A 1 110 ? -11.039 -23.183 24.766 1.00 83.75 110 GLY A C 1
ATOM 818 O O . GLY A 1 110 ? -10.454 -23.669 23.803 1.00 83.75 110 GLY A O 1
ATOM 819 N N . GLY A 1 111 ? -10.409 -22.834 25.895 1.00 83.56 111 GLY A N 1
ATOM 820 C CA . GLY A 1 111 ? -8.962 -22.970 26.112 1.00 83.56 111 GLY A CA 1
ATOM 821 C C . GLY A 1 111 ? -8.114 -21.836 25.522 1.00 83.56 111 GLY A C 1
ATOM 822 O O . GLY A 1 111 ? -6.889 -21.900 25.579 1.00 83.56 111 GLY A O 1
ATOM 823 N N . THR A 1 112 ? -8.745 -20.798 24.962 1.00 83.94 112 THR A N 1
ATOM 824 C CA . THR A 1 112 ? -8.079 -19.553 24.551 1.00 83.94 112 THR A CA 1
ATOM 825 C C . THR A 1 112 ? -8.433 -18.425 25.513 1.00 83.94 112 THR A C 1
ATOM 827 O O . THR A 1 112 ? -9.612 -18.218 25.814 1.00 83.94 112 THR A O 1
ATOM 830 N N . VAL A 1 113 ? -7.415 -17.714 26.001 1.00 87.25 113 VAL A N 1
ATOM 831 C CA . VAL A 1 113 ? -7.571 -16.541 26.869 1.00 87.25 113 VAL A CA 1
ATOM 832 C C . VAL A 1 113 ? -7.702 -15.303 25.990 1.00 87.25 113 VAL A C 1
ATOM 834 O O . VAL A 1 113 ? -6.865 -15.076 25.122 1.00 87.25 113 VAL A O 1
ATOM 837 N N . PHE A 1 114 ? -8.773 -14.543 26.199 1.00 89.00 114 PHE A N 1
ATOM 838 C CA . PHE A 1 114 ? -9.008 -13.245 25.578 1.00 89.00 114 PHE A CA 1
ATOM 839 C C . PHE A 1 114 ? -8.712 -12.153 26.595 1.00 89.00 114 PHE A C 1
ATOM 841 O O . PHE A 1 114 ? -9.390 -12.083 27.625 1.00 89.00 114 PHE A O 1
ATOM 848 N N . ASP A 1 115 ? -7.744 -11.297 26.291 1.00 91.31 115 ASP A N 1
ATOM 849 C CA . ASP A 1 115 ? -7.304 -10.235 27.195 1.00 91.31 115 ASP A CA 1
ATOM 850 C C . ASP A 1 115 ? -8.066 -8.925 26.939 1.00 91.31 115 ASP A C 1
ATOM 852 O O . ASP A 1 115 ? -8.823 -8.774 25.969 1.00 91.31 115 ASP A O 1
ATOM 856 N N . GLY A 1 116 ? -7.852 -7.919 27.791 1.00 90.44 116 GLY A N 1
ATOM 857 C CA . GLY A 1 116 ? -8.503 -6.612 27.656 1.00 90.44 116 GLY A CA 1
ATOM 858 C C . GLY A 1 116 ? -8.262 -5.948 26.291 1.00 90.44 116 GLY A C 1
ATOM 859 O O . GLY A 1 116 ? -9.127 -5.227 25.779 1.00 90.44 116 GLY A O 1
ATOM 860 N N . SER A 1 117 ? -7.121 -6.238 25.660 1.00 92.31 117 SER A N 1
ATOM 861 C CA . SER A 1 117 ? -6.790 -5.813 24.294 1.00 92.31 117 SER A CA 1
ATOM 862 C C . SER A 1 117 ? -7.697 -6.442 23.225 1.00 92.31 117 SER A C 1
ATOM 864 O O . SER A 1 117 ? -8.099 -5.759 22.278 1.00 92.31 117 SER A O 1
ATOM 866 N N . ASP A 1 118 ? -8.082 -7.708 23.380 1.00 92.00 118 ASP A N 1
ATOM 867 C CA . ASP A 1 118 ? -9.014 -8.370 22.462 1.00 92.00 118 ASP A CA 1
ATOM 868 C C . ASP A 1 118 ? -10.429 -7.827 22.646 1.00 92.00 118 ASP A C 1
ATOM 870 O O . ASP A 1 118 ? -11.134 -7.535 21.675 1.00 92.00 118 ASP A O 1
ATOM 874 N N . MET A 1 119 ? -10.829 -7.608 23.901 1.00 92.75 119 MET A N 1
ATOM 875 C CA . MET A 1 119 ? -12.138 -7.051 24.237 1.00 92.75 119 MET A CA 1
ATOM 876 C C . MET A 1 119 ? -12.317 -5.633 23.678 1.00 92.75 119 MET A C 1
ATOM 878 O O . MET A 1 119 ? -13.362 -5.321 23.097 1.00 92.75 119 MET A O 1
ATOM 882 N N . ILE A 1 120 ? -11.305 -4.765 23.807 1.00 94.00 120 ILE A N 1
ATOM 883 C CA . ILE A 1 120 ? -11.388 -3.411 23.248 1.00 94.00 120 ILE A CA 1
ATOM 884 C C . ILE A 1 120 ? -11.415 -3.445 21.717 1.00 94.00 120 ILE A C 1
ATOM 886 O O . ILE A 1 120 ? -12.186 -2.696 21.113 1.00 94.00 120 ILE A O 1
ATOM 890 N N . ALA A 1 121 ? -10.652 -4.336 21.076 1.00 92.38 121 ALA A N 1
ATOM 891 C CA . ALA A 1 121 ? -10.688 -4.505 19.626 1.00 92.38 121 ALA A CA 1
ATOM 892 C C . ALA A 1 121 ? -12.072 -4.985 19.149 1.00 92.38 121 ALA A C 1
ATOM 894 O O . ALA A 1 121 ? -12.618 -4.425 18.191 1.00 92.38 121 ALA A O 1
ATOM 895 N N . LEU A 1 122 ? -12.679 -5.940 19.863 1.00 92.44 122 LEU A N 1
ATOM 896 C CA . LEU A 1 122 ? -14.010 -6.483 19.576 1.00 92.44 122 LEU A CA 1
ATOM 897 C C . LEU A 1 122 ? -15.115 -5.416 19.623 1.00 92.44 122 LEU A C 1
ATOM 899 O O . LEU A 1 122 ? -16.088 -5.517 18.881 1.00 92.44 122 LEU A O 1
ATOM 903 N N . VAL A 1 123 ? -14.969 -4.380 20.454 1.00 94.12 123 VAL A N 1
ATOM 904 C CA . VAL A 1 123 ? -15.945 -3.280 20.558 1.00 94.12 123 VAL A CA 1
ATOM 905 C C . VAL A 1 123 ? -15.611 -2.130 19.607 1.00 94.12 123 VAL A C 1
ATOM 907 O O . VAL A 1 123 ? -16.478 -1.650 18.869 1.00 94.12 123 VAL A O 1
ATOM 910 N N . VAL A 1 124 ? -14.358 -1.674 19.594 1.00 95.12 124 VAL A N 1
ATOM 911 C CA . VAL A 1 124 ? -13.950 -0.475 18.849 1.00 95.12 124 VAL A CA 1
ATOM 912 C C . VAL A 1 124 ? -14.028 -0.704 17.341 1.00 95.12 124 VAL A C 1
ATOM 914 O O . VAL A 1 124 ? -14.503 0.184 16.629 1.00 95.12 124 VAL A O 1
ATOM 917 N N . VAL A 1 125 ? -13.637 -1.879 16.832 1.00 93.25 125 VAL A N 1
ATOM 918 C CA . VAL A 1 125 ? -13.652 -2.150 15.382 1.00 93.25 125 VAL A CA 1
ATOM 919 C C . VAL A 1 125 ? -15.075 -2.081 14.800 1.00 93.25 125 VAL A C 1
ATOM 921 O O . VAL A 1 125 ? -15.277 -1.314 13.848 1.00 93.25 125 VAL A O 1
ATOM 924 N N . PRO A 1 126 ? -16.096 -2.778 15.346 1.00 93.00 126 PRO A N 1
ATOM 925 C CA . PRO A 1 126 ? -17.471 -2.643 14.867 1.00 93.00 126 PRO A CA 1
ATOM 926 C C . PRO A 1 126 ? -18.028 -1.229 15.019 1.00 93.00 126 PRO A C 1
ATOM 928 O O . PRO A 1 126 ? -18.669 -0.735 14.091 1.00 93.00 126 PRO A O 1
ATOM 931 N N . VAL A 1 127 ? -17.760 -0.546 16.139 1.00 95.06 127 VAL A N 1
ATOM 932 C CA . VAL A 1 127 ? -18.225 0.836 16.357 1.00 95.06 127 VAL A CA 1
ATOM 933 C C . VAL A 1 127 ? -17.638 1.779 15.307 1.00 95.06 127 VAL A C 1
ATOM 935 O O . VAL A 1 127 ? -18.373 2.574 14.716 1.00 95.06 127 VAL A O 1
ATOM 938 N N . MET A 1 128 ? -16.344 1.659 15.007 1.00 93.25 128 MET A N 1
ATOM 939 C CA . MET A 1 128 ? -15.696 2.437 13.951 1.00 93.25 128 MET A CA 1
ATOM 940 C C . MET A 1 128 ? -16.283 2.134 12.569 1.00 93.25 128 MET A C 1
ATOM 942 O O . MET A 1 128 ? -16.548 3.062 11.800 1.00 93.25 128 MET A O 1
ATOM 946 N N . LEU A 1 129 ? -16.521 0.858 12.247 1.00 90.19 129 LEU A N 1
ATOM 947 C CA . LEU A 1 129 ? -17.119 0.452 10.972 1.00 90.19 129 LEU A CA 1
ATOM 948 C C . LEU A 1 129 ? -18.547 0.987 10.818 1.00 90.19 129 LEU A C 1
ATOM 950 O O . LEU A 1 129 ? -18.867 1.596 9.794 1.00 90.19 129 LEU A O 1
ATOM 954 N N . VAL A 1 130 ? -19.395 0.809 11.832 1.00 91.31 130 VAL A N 1
ATOM 955 C CA . VAL A 1 130 ? -20.774 1.317 11.841 1.00 91.31 130 VAL A CA 1
ATOM 956 C C . VAL A 1 130 ? -20.776 2.842 11.763 1.00 91.31 130 VAL A C 1
ATOM 958 O O . VAL A 1 130 ? -21.490 3.406 10.934 1.00 91.31 130 VAL A O 1
ATOM 961 N N . GLY A 1 131 ? -19.930 3.512 12.549 1.00 91.06 131 GLY A N 1
ATOM 962 C CA . GLY A 1 131 ? -19.766 4.964 12.516 1.00 91.06 131 GLY A CA 1
ATOM 963 C C . GLY A 1 131 ? -19.363 5.474 11.133 1.00 91.06 131 GLY A C 1
ATOM 964 O O . GLY A 1 131 ? -19.956 6.429 10.627 1.00 91.06 131 GLY A O 1
ATOM 965 N N . LEU A 1 132 ? -18.425 4.797 10.463 1.00 88.12 132 LEU A N 1
ATOM 966 C CA . LEU A 1 132 ? -18.018 5.130 9.098 1.00 88.12 132 LEU A CA 1
ATOM 967 C C . LEU A 1 132 ? -19.157 4.916 8.090 1.00 88.12 132 LEU A C 1
ATOM 969 O O . LEU A 1 132 ? -19.404 5.787 7.255 1.00 88.12 132 LEU A O 1
ATOM 973 N N . VAL A 1 133 ? -19.869 3.788 8.160 1.00 87.25 133 VAL A N 1
ATOM 974 C CA . VAL A 1 133 ? -21.001 3.483 7.267 1.00 87.25 133 VAL A CA 1
ATOM 975 C C . VAL A 1 133 ? -22.128 4.501 7.446 1.00 87.25 133 VAL A C 1
ATOM 977 O O . VAL A 1 133 ? -22.650 5.023 6.456 1.00 87.25 133 VAL A O 1
ATOM 980 N N . LEU A 1 134 ? -22.487 4.822 8.690 1.00 89.62 134 LEU A N 1
ATOM 981 C CA . LEU A 1 134 ? -23.499 5.828 9.004 1.00 89.62 134 LEU A CA 1
ATOM 982 C C . LEU A 1 134 ? -23.052 7.214 8.547 1.00 89.62 134 LEU A C 1
ATOM 984 O O . LEU A 1 134 ? -23.823 7.897 7.878 1.00 89.62 134 LEU A O 1
ATOM 988 N N . SER A 1 135 ? -21.803 7.599 8.813 1.00 88.31 135 SER A N 1
ATOM 989 C CA . SER A 1 135 ? -21.242 8.866 8.339 1.00 88.31 135 SER A CA 1
ATOM 990 C C . SER A 1 135 ? -21.337 8.973 6.816 1.00 88.31 135 SER A C 1
ATOM 992 O O . SER A 1 135 ? -21.892 9.937 6.285 1.00 88.31 135 SER A O 1
ATOM 994 N N . LEU A 1 136 ? -20.917 7.940 6.085 1.00 84.81 136 LEU A N 1
ATOM 995 C CA . LEU A 1 136 ? -20.962 7.948 4.627 1.00 84.81 136 LEU A CA 1
ATOM 996 C C . LEU A 1 136 ? -22.385 7.908 4.063 1.00 84.81 136 LEU A C 1
ATOM 998 O O . LEU A 1 136 ? -22.604 8.468 2.993 1.00 84.81 136 LEU A O 1
ATOM 1002 N N . ASN A 1 137 ? -23.357 7.278 4.724 1.00 86.25 137 ASN A N 1
ATOM 1003 C CA . ASN A 1 137 ? -24.710 7.127 4.175 1.00 86.25 137 ASN A CA 1
ATOM 1004 C C . ASN A 1 137 ? -25.686 8.218 4.625 1.00 86.25 137 ASN A C 1
ATOM 1006 O O . ASN A 1 137 ? -26.519 8.636 3.822 1.00 86.25 137 ASN A O 1
ATOM 1010 N N . ARG A 1 138 ? -25.576 8.688 5.871 1.00 89.94 138 ARG A N 1
ATOM 1011 C CA . ARG A 1 138 ? -26.580 9.534 6.536 1.00 89.94 138 ARG A CA 1
ATOM 1012 C C . ARG A 1 138 ? -26.167 11.001 6.682 1.00 89.94 138 ARG A C 1
ATOM 1014 O O . ARG A 1 138 ? -27.024 11.812 7.004 1.00 89.94 138 ARG A O 1
ATOM 1021 N N . THR A 1 139 ? -24.901 11.365 6.456 1.00 92.25 139 THR A N 1
ATOM 1022 C CA . THR A 1 139 ? -24.429 12.749 6.675 1.00 92.25 139 THR A CA 1
ATOM 1023 C C . THR A 1 139 ? -24.213 13.536 5.380 1.00 92.25 139 THR A C 1
ATOM 1025 O O . THR A 1 139 ? -24.059 12.968 4.293 1.00 92.25 139 THR A O 1
ATOM 1028 N N . SER A 1 140 ? -24.142 14.866 5.507 1.00 88.62 140 SER A N 1
ATOM 1029 C CA . SER A 1 140 ? -23.802 15.797 4.421 1.00 88.62 140 SER A CA 1
ATOM 1030 C C . SER A 1 140 ? -22.405 15.549 3.844 1.00 88.62 140 SER A C 1
ATOM 1032 O O . SER A 1 140 ? -22.213 15.663 2.634 1.00 88.62 140 SER A O 1
ATOM 1034 N N . LEU A 1 141 ? -21.449 15.122 4.677 1.00 87.50 141 LEU A N 1
ATOM 1035 C CA . LEU A 1 141 ? -20.129 14.666 4.238 1.00 87.50 141 LEU A CA 1
ATOM 1036 C C . LEU A 1 141 ? -20.278 13.499 3.259 1.00 87.50 141 LEU A C 1
ATOM 1038 O O . LEU A 1 141 ? -19.698 13.521 2.177 1.00 87.50 141 LEU A O 1
ATOM 1042 N N . GLY A 1 142 ? -21.104 12.509 3.598 1.00 86.88 142 GLY A N 1
ATOM 1043 C CA . GLY A 1 142 ? -21.392 11.367 2.734 1.00 86.88 142 GLY A CA 1
ATOM 1044 C C . GLY A 1 142 ? -21.975 11.759 1.373 1.00 86.88 142 GLY A C 1
ATOM 1045 O O . GLY A 1 142 ? -21.574 11.214 0.339 1.00 86.88 142 GLY A O 1
ATOM 1046 N N . VAL A 1 143 ? -22.879 12.744 1.357 1.00 87.56 143 VAL A N 1
ATOM 1047 C CA . VAL A 1 143 ? -23.428 13.328 0.120 1.00 87.56 143 VAL A CA 1
ATOM 1048 C C . VAL A 1 143 ? -22.328 14.018 -0.690 1.00 87.56 143 VAL A C 1
ATOM 1050 O O . VAL A 1 143 ? -22.203 13.753 -1.885 1.00 87.56 143 VAL A O 1
ATOM 1053 N N . ALA A 1 144 ? -21.478 14.823 -0.049 1.00 88.50 144 ALA A N 1
ATOM 1054 C CA . ALA A 1 144 ? -20.371 15.514 -0.706 1.00 88.50 144 ALA A CA 1
ATOM 1055 C C . ALA A 1 144 ? -19.339 14.540 -1.309 1.00 88.50 144 ALA A C 1
ATOM 1057 O O . ALA A 1 144 ? -18.883 14.740 -2.436 1.00 88.50 144 ALA A O 1
ATOM 1058 N N . VAL A 1 145 ? -19.018 13.443 -0.608 1.00 87.38 145 VAL A N 1
ATOM 1059 C CA . VAL A 1 145 ? -18.136 12.371 -1.112 1.00 87.38 145 VAL A CA 1
ATOM 1060 C C . VAL A 1 145 ? -18.721 11.724 -2.364 1.00 87.38 145 VAL A C 1
ATOM 1062 O O . VAL A 1 145 ? -17.993 11.512 -3.333 1.00 87.38 145 VAL A O 1
ATOM 1065 N N . ARG A 1 146 ? -20.025 11.414 -2.363 1.00 84.56 146 ARG A N 1
ATOM 1066 C CA . ARG A 1 146 ? -20.714 10.852 -3.536 1.00 84.56 146 ARG A CA 1
ATOM 1067 C C . ARG A 1 146 ? -20.766 11.839 -4.701 1.00 84.56 146 ARG A C 1
ATOM 1069 O O . ARG A 1 146 ? -20.515 11.437 -5.827 1.00 84.56 146 ARG A O 1
ATOM 1076 N N . ALA A 1 147 ? -21.017 13.118 -4.437 1.00 84.31 147 ALA A N 1
ATOM 1077 C CA . ALA A 1 147 ? -21.025 14.145 -5.476 1.00 84.31 147 ALA A CA 1
ATOM 1078 C C . ALA A 1 147 ? -19.638 14.321 -6.127 1.00 84.31 147 ALA A C 1
ATOM 1080 O O . ALA A 1 147 ? -19.529 14.403 -7.351 1.00 84.31 147 ALA A O 1
ATOM 1081 N N . SER A 1 148 ? -18.567 14.315 -5.322 1.00 83.38 148 SER A N 1
ATOM 1082 C CA . SER A 1 148 ? -17.185 14.387 -5.825 1.00 83.38 148 SER A CA 1
ATOM 1083 C C . SER A 1 148 ? -16.795 13.150 -6.648 1.00 83.38 148 SER A C 1
ATOM 1085 O O . SER A 1 148 ? -16.085 13.275 -7.646 1.00 83.38 148 SER A O 1
ATOM 1087 N N . ALA A 1 149 ? -17.306 11.973 -6.264 1.00 75.00 149 ALA A N 1
ATOM 1088 C CA . ALA A 1 149 ? -17.078 10.690 -6.937 1.00 75.00 149 ALA A CA 1
ATOM 1089 C C . ALA A 1 149 ? -17.582 10.636 -8.386 1.00 75.00 149 ALA A C 1
ATOM 1091 O O . ALA A 1 149 ? -17.004 9.938 -9.233 1.00 75.00 149 ALA A O 1
ATOM 1092 N N . ASP A 1 150 ? -18.683 11.339 -8.655 1.00 78.75 150 ASP A N 1
ATOM 1093 C CA . ASP A 1 150 ? -19.274 11.408 -9.986 1.00 78.75 150 ASP A CA 1
ATOM 1094 C C . ASP A 1 150 ? -18.443 12.324 -10.879 1.00 78.75 150 ASP A C 1
ATOM 1096 O O . ASP A 1 150 ? -17.883 11.863 -11.877 1.00 78.75 150 ASP A O 1
ATOM 1100 N N . ARG A 1 151 ? -18.322 13.606 -10.506 1.00 79.94 151 ARG A N 1
ATOM 1101 C CA . ARG A 1 151 ? -17.443 14.583 -11.167 1.00 79.94 151 ARG A CA 1
ATOM 1102 C C . ARG A 1 151 ? -17.018 15.677 -10.188 1.00 79.94 151 ARG A C 1
ATOM 1104 O O . ARG A 1 151 ? -17.789 16.597 -9.922 1.00 79.94 151 ARG A O 1
ATOM 1111 N N . SER A 1 152 ? -15.759 15.643 -9.754 1.00 79.25 152 SER A N 1
ATOM 1112 C CA . SER A 1 152 ? -15.156 16.654 -8.869 1.00 79.25 152 SER A CA 1
ATOM 1113 C C . SER A 1 152 ? -15.325 18.092 -9.384 1.00 79.25 152 SER A C 1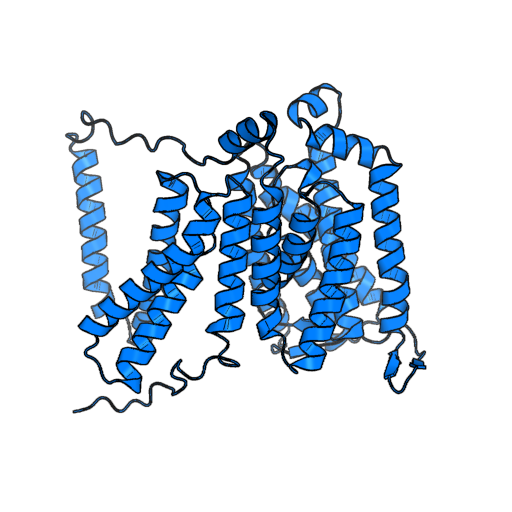
ATOM 1115 O O . SER A 1 152 ? -15.691 18.978 -8.617 1.00 79.25 152 SER A O 1
ATOM 1117 N N . ILE A 1 153 ? -15.154 18.318 -10.693 1.00 79.69 153 ILE A N 1
ATOM 1118 C CA . ILE A 1 153 ? -15.332 19.639 -11.328 1.00 79.69 153 ILE A CA 1
ATOM 1119 C C . ILE A 1 153 ? -16.789 20.129 -11.222 1.00 79.69 153 ILE A C 1
ATOM 1121 O O . ILE A 1 153 ? -17.033 21.292 -10.915 1.00 79.69 153 ILE A O 1
ATOM 1125 N N . ARG A 1 154 ? -17.777 19.243 -11.411 1.00 85.12 154 ARG A N 1
ATOM 1126 C CA . ARG A 1 154 ? -19.202 19.599 -11.278 1.00 85.12 154 ARG A CA 1
ATOM 1127 C C . ARG A 1 154 ? -19.589 19.810 -9.810 1.00 85.12 154 ARG A C 1
ATOM 1129 O O . ARG A 1 154 ? -20.365 20.708 -9.503 1.00 85.12 154 ARG A O 1
ATOM 1136 N N . ALA A 1 155 ? -19.023 19.028 -8.894 1.00 85.94 155 ALA A N 1
ATOM 1137 C CA . ALA A 1 155 ? -19.222 19.225 -7.461 1.00 85.94 155 ALA A CA 1
ATOM 1138 C C . ALA A 1 155 ? -18.719 20.609 -7.005 1.00 85.94 155 ALA A C 1
ATOM 1140 O O . ALA A 1 155 ? -19.409 21.289 -6.248 1.00 85.94 155 ALA A O 1
ATOM 1141 N N . LEU A 1 156 ? -17.572 21.061 -7.530 1.00 85.75 156 LEU A N 1
ATOM 1142 C CA . LEU A 1 156 ? -17.049 22.413 -7.297 1.00 85.75 156 LEU A CA 1
ATOM 1143 C C . LEU A 1 156 ? -18.015 23.504 -7.785 1.00 85.75 156 LEU A C 1
ATOM 1145 O O . LEU A 1 156 ? -18.238 24.465 -7.054 1.00 85.75 156 LEU A O 1
ATOM 1149 N N . SER A 1 157 ? -18.644 23.341 -8.958 1.00 89.00 157 SER A N 1
ATOM 1150 C CA . SER A 1 157 ? -19.644 24.311 -9.451 1.00 89.00 157 SER A CA 1
ATOM 1151 C C . SER A 1 157 ? -20.913 24.389 -8.594 1.00 89.00 157 SER A C 1
ATOM 1153 O O . SER A 1 157 ? -21.617 25.389 -8.640 1.00 89.00 157 SER A O 1
ATOM 1155 N N . LEU A 1 158 ? -21.186 23.360 -7.785 1.00 91.06 158 LEU A N 1
ATOM 1156 C CA . LEU A 1 158 ? -22.296 23.327 -6.826 1.00 91.06 158 LEU A CA 1
ATOM 1157 C C . LEU A 1 158 ? -21.898 23.880 -5.442 1.00 91.06 158 LEU A C 1
ATOM 1159 O O . LEU A 1 158 ? -22.652 23.734 -4.484 1.00 91.06 158 LEU A O 1
ATOM 1163 N N . GLY A 1 159 ? -20.706 24.476 -5.310 1.00 88.69 159 GLY A N 1
ATOM 1164 C CA . GLY A 1 159 ? -20.215 25.066 -4.060 1.00 88.69 159 GLY A CA 1
ATOM 1165 C C . GLY A 1 159 ? -19.640 24.061 -3.056 1.00 88.69 159 GLY A C 1
ATOM 1166 O O . GLY A 1 159 ? -19.307 24.439 -1.933 1.00 88.69 159 GLY A O 1
ATOM 1167 N N . ILE A 1 160 ? -19.484 22.785 -3.430 1.00 90.25 160 ILE A N 1
ATOM 1168 C CA . ILE A 1 160 ? -18.889 21.777 -2.545 1.00 90.25 160 ILE A CA 1
ATOM 1169 C C . ILE A 1 160 ? -17.383 22.060 -2.423 1.00 90.25 160 ILE A C 1
ATOM 1171 O O . ILE A 1 160 ? -16.681 22.071 -3.440 1.00 90.25 160 ILE A O 1
ATOM 1175 N N . PRO A 1 161 ? -16.833 22.241 -1.204 1.00 88.94 161 PRO A N 1
ATOM 1176 C CA . PRO A 1 161 ? -15.417 22.537 -1.012 1.00 88.94 161 PRO A CA 1
ATOM 1177 C C . PRO A 1 161 ? -14.567 21.266 -1.178 1.00 88.94 161 PRO A C 1
ATOM 1179 O O . PRO A 1 161 ? -14.032 20.729 -0.207 1.00 88.94 161 PRO A O 1
ATOM 1182 N N . VAL A 1 162 ? -14.418 20.788 -2.419 1.00 85.38 162 VAL A N 1
ATOM 1183 C CA . VAL A 1 162 ? -13.741 19.520 -2.763 1.00 85.38 162 VAL A CA 1
ATOM 1184 C C . VAL A 1 162 ? -12.330 19.437 -2.170 1.00 85.38 162 VAL A C 1
ATOM 1186 O O . VAL A 1 162 ? -11.945 18.393 -1.657 1.00 85.38 162 VAL A O 1
ATOM 1189 N N . LYS A 1 163 ? -11.586 20.553 -2.134 1.00 85.00 163 LYS A N 1
ATOM 1190 C CA . LYS A 1 163 ? -10.247 20.602 -1.519 1.00 85.00 163 LYS A CA 1
ATOM 1191 C C . LYS A 1 163 ? -10.282 20.252 -0.022 1.00 85.00 163 LYS A C 1
ATOM 1193 O O . LYS A 1 163 ? -9.545 19.377 0.408 1.00 85.00 163 LYS A O 1
ATOM 1198 N N . ARG A 1 164 ? -11.180 20.867 0.762 1.00 87.56 164 ARG A N 1
ATOM 1199 C CA . ARG A 1 164 ? -11.329 20.569 2.204 1.00 87.56 164 ARG A CA 1
ATOM 1200 C C . ARG A 1 164 ? -11.879 19.165 2.438 1.00 87.56 164 ARG A C 1
ATOM 1202 O O . ARG A 1 164 ? -11.461 18.485 3.370 1.00 87.56 164 ARG A O 1
ATOM 1209 N N . LEU A 1 165 ? -12.802 18.734 1.579 1.00 89.06 165 LEU A N 1
ATOM 1210 C CA . LEU A 1 165 ? -13.347 17.383 1.611 1.00 89.06 165 LEU A CA 1
ATOM 1211 C C . LEU A 1 165 ? -12.237 16.341 1.420 1.00 89.06 165 LEU A C 1
ATOM 1213 O O . LEU A 1 165 ? -12.218 15.339 2.128 1.00 89.06 165 LEU A O 1
ATOM 1217 N N . HIS A 1 166 ? -11.294 16.583 0.506 1.00 85.44 166 HIS A N 1
ATOM 1218 C CA . HIS A 1 166 ? -10.148 15.700 0.301 1.00 85.44 166 HIS A CA 1
ATOM 1219 C C . HIS A 1 166 ? -9.249 15.645 1.533 1.00 85.44 166 HIS A C 1
ATOM 1221 O O . HIS A 1 166 ? -8.993 14.536 1.998 1.00 85.44 166 HIS A O 1
ATOM 1227 N N . SER A 1 167 ? -8.851 16.787 2.107 1.00 88.06 167 SER A N 1
ATOM 1228 C CA . SER A 1 167 ? -8.072 16.813 3.355 1.00 88.06 167 SER A CA 1
ATOM 1229 C C . SER A 1 167 ? -8.743 15.984 4.453 1.00 88.06 167 SER A C 1
ATOM 1231 O O . SER A 1 167 ? -8.106 15.124 5.051 1.00 88.06 167 SER A O 1
ATOM 1233 N N . LEU A 1 168 ? -10.057 16.146 4.643 1.00 90.69 168 LEU A N 1
ATOM 1234 C CA . LEU A 1 168 ? -10.811 15.387 5.642 1.00 90.69 168 LEU A CA 1
ATOM 1235 C C . LEU A 1 168 ? -10.797 13.877 5.362 1.00 90.69 168 LEU A C 1
ATOM 1237 O O . LEU A 1 168 ? -10.562 13.088 6.275 1.00 90.69 168 LEU A O 1
ATOM 1241 N N . ILE A 1 169 ? -11.024 13.456 4.112 1.00 90.19 169 ILE A N 1
ATOM 1242 C CA . ILE A 1 169 ? -10.986 12.033 3.732 1.00 90.19 169 ILE A CA 1
ATOM 1243 C C . ILE A 1 169 ? 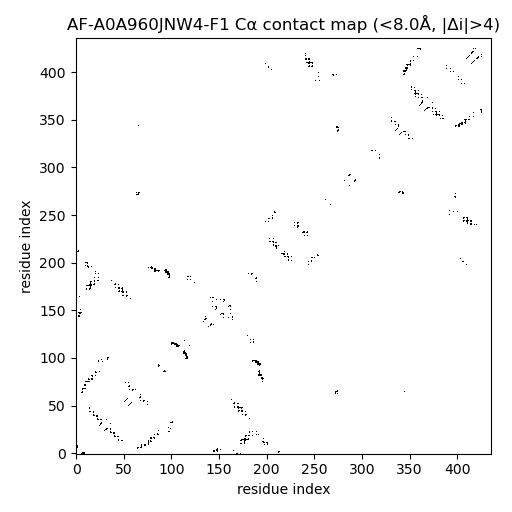-9.599 11.437 3.988 1.00 90.19 169 ILE A C 1
ATOM 1245 O O . ILE A 1 169 ? -9.513 10.300 4.448 1.00 90.19 169 ILE A O 1
ATOM 1249 N N . TRP A 1 170 ? -8.531 12.169 3.669 1.00 90.38 170 TRP A N 1
ATOM 1250 C CA . TRP A 1 170 ? -7.161 11.707 3.886 1.00 90.38 170 TRP A CA 1
ATOM 1251 C C . TRP A 1 170 ? -6.846 11.564 5.372 1.00 90.38 170 TRP A C 1
ATOM 1253 O O . TRP A 1 170 ? -6.374 10.506 5.777 1.00 90.38 170 TRP A O 1
ATOM 1263 N N . THR A 1 171 ? -7.220 12.542 6.196 1.00 93.38 171 THR A N 1
ATOM 1264 C CA . THR A 1 171 ? -7.093 12.439 7.654 1.00 93.38 171 THR A CA 1
ATOM 1265 C C . THR A 1 171 ? -7.890 11.260 8.214 1.00 93.38 171 THR A C 1
ATOM 1267 O O . THR A 1 171 ? -7.359 10.493 9.011 1.00 93.38 171 THR A O 1
ATOM 1270 N N . LEU A 1 172 ? -9.134 11.055 7.766 1.00 92.88 172 LEU A N 1
ATOM 1271 C CA . LEU A 1 172 ? -9.970 9.934 8.212 1.00 92.88 172 LEU A CA 1
ATOM 1272 C C . LEU A 1 172 ? -9.349 8.574 7.856 1.00 92.88 172 LEU A C 1
ATOM 1274 O O . LEU A 1 172 ? -9.437 7.628 8.634 1.00 92.88 172 LEU A O 1
ATOM 1278 N N . VAL A 1 173 ? -8.711 8.477 6.687 1.00 92.19 173 VAL A N 1
ATOM 1279 C CA . VAL A 1 173 ? -7.998 7.268 6.251 1.00 92.19 173 VAL A CA 1
ATOM 1280 C C . VAL A 1 173 ? -6.773 7.020 7.121 1.00 92.19 173 VAL A C 1
ATOM 1282 O O . VAL A 1 173 ? -6.586 5.890 7.557 1.00 92.19 173 VAL A O 1
ATOM 1285 N N . THR A 1 174 ? -5.984 8.053 7.421 1.00 95.38 174 THR A N 1
ATOM 1286 C CA . THR A 1 174 ? -4.816 7.934 8.305 1.00 95.38 174 THR A CA 1
ATOM 1287 C C . THR A 1 174 ? -5.215 7.528 9.719 1.00 95.38 174 THR A C 1
ATOM 1289 O O . THR A 1 174 ? -4.615 6.620 10.283 1.00 95.38 174 THR A O 1
ATOM 1292 N N . VAL A 1 175 ? -6.271 8.132 10.272 1.00 96.00 175 VAL A N 1
ATOM 1293 C CA . VAL A 1 175 ? -6.817 7.758 11.585 1.00 96.00 175 VAL A CA 1
ATOM 1294 C C . VAL A 1 175 ? -7.327 6.317 11.577 1.00 96.00 175 VAL A C 1
ATOM 1296 O O . VAL A 1 175 ? -7.014 5.556 12.485 1.00 96.00 175 VAL A O 1
ATOM 1299 N N . GLY A 1 176 ? -8.066 5.910 10.542 1.00 94.19 176 GLY A N 1
ATOM 1300 C CA . GLY A 1 176 ? -8.537 4.530 10.411 1.00 94.19 176 GLY A CA 1
ATOM 1301 C C . GLY A 1 176 ? -7.394 3.517 10.306 1.00 94.19 176 GLY A C 1
ATOM 1302 O O . GLY A 1 176 ? -7.443 2.473 10.952 1.00 94.19 176 GLY A O 1
ATOM 1303 N N . ALA A 1 177 ? -6.351 3.838 9.537 1.00 93.38 177 ALA A N 1
ATOM 1304 C CA . ALA A 1 177 ? -5.162 3.001 9.397 1.00 93.38 177 ALA A CA 1
ATOM 1305 C C . ALA A 1 177 ? -4.369 2.902 10.708 1.00 93.38 177 ALA A C 1
ATOM 1307 O O . ALA A 1 177 ? -3.954 1.809 11.088 1.00 93.38 177 ALA A O 1
ATOM 1308 N N . PHE A 1 178 ? -4.205 4.023 11.420 1.00 95.50 178 PHE A N 1
ATOM 1309 C CA . PHE A 1 178 ? -3.607 4.047 12.753 1.00 95.50 178 PHE A CA 1
ATOM 1310 C C . PHE A 1 178 ? -4.389 3.159 13.718 1.00 95.50 178 PHE A C 1
ATOM 1312 O O . PHE A 1 178 ? -3.794 2.286 14.332 1.00 95.50 178 PHE A O 1
ATOM 1319 N N . MET A 1 179 ? -5.712 3.324 13.812 1.00 95.62 179 MET A N 1
ATOM 1320 C CA . MET A 1 179 ? -6.536 2.528 14.725 1.00 95.62 179 MET A CA 1
ATOM 1321 C C . MET A 1 179 ? -6.456 1.032 14.418 1.00 95.62 179 MET A C 1
ATOM 1323 O O . MET A 1 179 ? -6.338 0.233 15.339 1.00 95.62 179 MET A O 1
ATOM 1327 N N . ALA A 1 180 ? -6.463 0.644 13.139 1.00 92.31 180 ALA A N 1
ATOM 1328 C CA . ALA A 1 180 ? -6.300 -0.756 12.757 1.00 92.31 180 ALA A CA 1
ATOM 1329 C C . ALA A 1 180 ? -4.963 -1.332 13.258 1.00 92.31 180 ALA A C 1
ATOM 1331 O O . ALA A 1 180 ? -4.938 -2.408 13.854 1.00 92.31 180 ALA A O 1
ATOM 1332 N N . LEU A 1 181 ? -3.858 -0.605 13.068 1.00 92.81 181 LEU A N 1
ATOM 1333 C CA . LEU A 1 181 ? -2.526 -1.058 13.482 1.00 92.81 181 LEU A CA 1
ATOM 1334 C C . LEU A 1 181 ? -2.291 -0.961 14.989 1.00 92.81 181 LEU A C 1
ATOM 1336 O O . LEU A 1 181 ? -1.641 -1.832 15.553 1.00 92.81 181 LEU A O 1
ATOM 1340 N N . PHE A 1 182 ? -2.849 0.051 15.645 1.00 94.81 182 PHE A N 1
ATOM 1341 C CA . PHE A 1 182 ? -2.796 0.220 17.092 1.00 94.81 182 PHE A CA 1
ATOM 1342 C C . PHE A 1 182 ? -3.530 -0.921 17.808 1.00 94.81 182 PHE A C 1
ATOM 1344 O O . PHE A 1 182 ? -2.981 -1.529 18.720 1.00 94.81 182 PHE A O 1
ATOM 1351 N N . LEU A 1 183 ? -4.727 -1.292 17.341 1.00 94.19 183 LEU A N 1
ATOM 1352 C CA . LEU A 1 183 ? -5.461 -2.441 17.883 1.00 94.19 183 LEU A CA 1
ATOM 1353 C C . LEU A 1 183 ? -4.770 -3.776 17.557 1.00 94.19 183 LEU A C 1
ATOM 1355 O O . LEU A 1 183 ? -4.754 -4.683 18.385 1.00 94.19 183 LEU A O 1
ATOM 1359 N N . THR A 1 184 ? -4.135 -3.889 16.384 1.00 91.81 184 THR A N 1
ATOM 1360 C CA . THR A 1 184 ? -3.302 -5.061 16.050 1.00 91.81 184 THR A CA 1
ATOM 1361 C C . THR A 1 184 ? -2.109 -5.178 17.006 1.00 91.81 184 THR A C 1
ATOM 1363 O O . THR A 1 184 ? -1.809 -6.267 17.487 1.00 91.81 184 THR A O 1
ATOM 1366 N N . ALA A 1 185 ? -1.472 -4.054 17.354 1.00 92.50 185 ALA A N 1
ATOM 1367 C CA . ALA A 1 185 ? -0.364 -4.021 18.306 1.00 92.50 185 ALA A CA 1
ATOM 1368 C C . ALA A 1 185 ? -0.768 -4.483 19.716 1.00 92.50 185 ALA A C 1
ATOM 1370 O O . ALA A 1 185 ? 0.055 -5.055 20.424 1.00 92.50 185 ALA A O 1
ATOM 1371 N N . GLY A 1 186 ? -2.019 -4.248 20.122 1.00 90.12 186 GLY A N 1
ATOM 1372 C CA . GLY A 1 186 ? -2.542 -4.716 21.407 1.00 90.12 186 GLY A CA 1
ATOM 1373 C C . GLY A 1 186 ? -2.864 -6.212 21.449 1.00 90.12 186 GLY A C 1
ATOM 1374 O O . GLY A 1 186 ? -2.725 -6.814 22.504 1.00 90.12 186 GLY A O 1
ATOM 1375 N N . THR A 1 187 ? -3.280 -6.805 20.327 1.00 89.25 187 THR A N 1
ATOM 1376 C CA . THR A 1 187 ? -3.789 -8.193 20.265 1.00 89.25 187 THR A CA 1
ATOM 1377 C C . THR A 1 187 ? -2.719 -9.218 19.887 1.00 89.25 187 THR A C 1
ATOM 1379 O O . THR A 1 187 ? -2.653 -10.292 20.469 1.00 89.25 187 THR A O 1
ATOM 1382 N N . GLY A 1 188 ? -1.849 -8.899 18.925 1.00 83.06 188 GLY A N 1
ATOM 1383 C CA . GLY A 1 188 ? -0.822 -9.827 18.422 1.00 83.06 188 GLY A CA 1
ATOM 1384 C C . GLY A 1 188 ? 0.578 -9.225 18.329 1.00 83.06 188 GLY A C 1
ATOM 1385 O O . GLY A 1 188 ? 1.482 -9.843 17.768 1.00 83.06 188 GLY A O 1
ATOM 1386 N N . GLY A 1 189 ? 0.756 -8.006 18.845 1.00 87.12 189 GLY A N 1
ATOM 1387 C CA . GLY A 1 189 ? 1.973 -7.227 18.663 1.00 87.12 189 GLY A CA 1
ATOM 1388 C C . GLY A 1 189 ? 2.100 -6.622 17.263 1.00 87.12 189 GLY A C 1
ATOM 1389 O O . GLY A 1 189 ? 1.416 -6.979 16.303 1.00 87.12 189 GLY A O 1
ATOM 1390 N N . LEU A 1 190 ? 2.993 -5.647 17.147 1.00 88.56 190 LEU A N 1
ATOM 1391 C CA . LEU A 1 190 ? 3.327 -4.968 15.905 1.00 88.56 190 LEU A CA 1
ATOM 1392 C C . LEU A 1 190 ? 4.815 -5.149 15.632 1.00 88.56 190 LEU A C 1
ATOM 1394 O O . LEU A 1 190 ? 5.653 -4.916 16.503 1.00 88.56 190 LEU A O 1
ATOM 1398 N N . GLY A 1 191 ? 5.153 -5.533 14.404 1.00 87.19 191 GLY A N 1
ATOM 1399 C CA . GLY A 1 191 ? 6.535 -5.520 13.950 1.00 87.19 191 GLY A CA 1
ATOM 1400 C C . GLY A 1 191 ? 7.047 -4.082 13.876 1.00 87.19 191 GLY A C 1
ATOM 1401 O O . GLY A 1 191 ? 6.723 -3.357 12.938 1.00 87.19 191 GLY A O 1
ATOM 1402 N N . VAL A 1 192 ? 7.884 -3.684 14.831 1.00 84.62 192 VAL A N 1
ATOM 1403 C CA . VAL A 1 192 ? 8.535 -2.373 14.855 1.00 84.62 192 VAL A CA 1
ATOM 1404 C C . VAL A 1 192 ? 9.925 -2.486 14.233 1.00 84.62 192 VAL A C 1
ATOM 1406 O O . VAL A 1 192 ? 10.679 -3.402 14.545 1.00 84.62 192 VAL A O 1
ATOM 1409 N N . GLY A 1 193 ? 10.280 -1.559 13.339 1.00 81.06 193 GLY A N 1
ATOM 1410 C CA . GLY A 1 193 ? 11.574 -1.572 12.641 1.00 81.06 193 GLY A CA 1
ATOM 1411 C C . GLY A 1 193 ? 11.636 -2.504 11.426 1.00 81.06 193 GLY A C 1
ATOM 1412 O O . GLY A 1 193 ? 12.692 -2.608 10.798 1.00 81.06 193 GLY A O 1
ATOM 1413 N N . TYR A 1 194 ? 10.515 -3.134 11.067 1.00 75.62 194 TYR A N 1
ATOM 1414 C CA . TYR A 1 194 ? 10.319 -3.808 9.784 1.00 75.62 194 TYR A CA 1
ATOM 1415 C C . TYR A 1 194 ? 9.760 -2.798 8.763 1.00 75.62 194 TYR A C 1
ATOM 1417 O O . TYR A 1 194 ? 9.052 -1.864 9.132 1.00 75.62 194 TYR A O 1
ATOM 1425 N N . GLY A 1 195 ? 10.152 -2.930 7.492 1.00 63.72 195 GLY A N 1
ATOM 1426 C CA . GLY A 1 195 ? 9.843 -1.963 6.430 1.00 63.72 195 GLY A CA 1
ATOM 1427 C C . GLY A 1 195 ? 8.384 -1.961 5.938 1.00 63.72 195 GLY A C 1
ATOM 1428 O O . GLY A 1 195 ? 7.456 -2.339 6.642 1.00 63.72 195 GLY A O 1
ATOM 1429 N N . THR A 1 196 ? 8.192 -1.501 4.696 1.00 59.22 196 THR A N 1
ATOM 1430 C CA . THR A 1 196 ? 6.893 -1.168 4.072 1.00 59.22 196 THR A CA 1
ATOM 1431 C C . THR A 1 196 ? 5.793 -2.223 4.194 1.00 59.22 196 THR A C 1
ATOM 1433 O O . THR A 1 196 ? 6.009 -3.405 3.925 1.00 59.22 196 THR A O 1
ATOM 1436 N N . SER A 1 197 ? 4.563 -1.757 4.424 1.00 64.38 197 SER A N 1
ATOM 1437 C CA . SER A 1 197 ? 3.365 -2.578 4.623 1.00 64.38 197 SER A CA 1
ATOM 1438 C C . SER A 1 197 ? 2.601 -2.934 3.336 1.00 64.38 197 SER A C 1
ATOM 1440 O O . SER A 1 197 ? 1.382 -3.120 3.365 1.00 64.38 197 SER A O 1
ATOM 1442 N N . LEU A 1 198 ? 3.278 -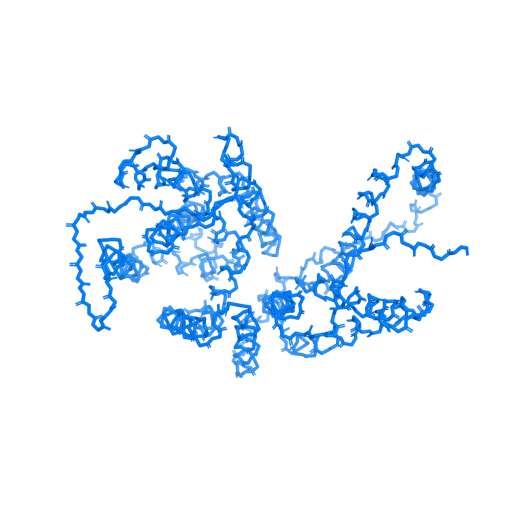3.084 2.187 1.00 67.56 198 LEU A N 1
ATOM 1443 C CA . LEU A 1 198 ? 2.617 -3.374 0.896 1.00 67.56 198 LEU A CA 1
ATOM 1444 C C . LEU A 1 198 ? 1.683 -4.601 0.953 1.00 67.56 198 LEU A C 1
ATOM 1446 O O . LEU A 1 198 ? 0.660 -4.639 0.266 1.00 67.56 198 LEU A O 1
ATOM 1450 N N . GLY A 1 199 ? 1.965 -5.562 1.837 1.00 69.88 199 GLY A N 1
ATOM 1451 C CA . GLY A 1 199 ? 1.055 -6.670 2.122 1.00 69.88 199 GLY A CA 1
ATOM 1452 C C . GLY A 1 199 ? -0.302 -6.238 2.703 1.00 69.88 199 GLY A C 1
ATOM 1453 O O . GLY A 1 199 ? -1.326 -6.832 2.367 1.00 69.88 199 GLY A O 1
ATOM 1454 N N . LEU A 1 200 ? -0.373 -5.230 3.579 1.00 76.88 200 LEU A N 1
ATOM 1455 C CA . LEU A 1 200 ? -1.648 -4.727 4.125 1.00 76.88 200 LEU A CA 1
ATOM 1456 C C . LEU A 1 200 ? -2.519 -4.127 3.023 1.00 76.88 200 LEU A C 1
ATOM 1458 O O . LEU A 1 200 ? -3.734 -4.330 2.982 1.00 76.88 200 LEU A O 1
ATOM 1462 N N . VAL A 1 201 ? -1.880 -3.427 2.090 1.00 83.12 201 VAL A N 1
ATOM 1463 C CA . VAL A 1 201 ? -2.558 -2.812 0.951 1.00 83.12 201 VAL A CA 1
ATOM 1464 C C . VAL A 1 201 ? -3.157 -3.881 0.040 1.00 83.12 201 VAL A C 1
ATOM 1466 O O . VAL A 1 201 ? -4.290 -3.719 -0.410 1.00 83.12 201 VAL A O 1
ATOM 1469 N N . LEU A 1 202 ? -2.458 -5.002 -0.176 1.00 86.44 202 LEU A N 1
ATOM 1470 C CA . LEU A 1 202 ? -2.986 -6.122 -0.958 1.00 86.44 202 LEU A CA 1
ATOM 1471 C C . LEU A 1 202 ? -4.304 -6.664 -0.387 1.00 86.44 202 LEU A C 1
ATOM 1473 O O . LEU A 1 202 ? -5.256 -6.862 -1.140 1.00 86.44 202 LEU A O 1
ATOM 1477 N N . ARG A 1 203 ? -4.386 -6.841 0.938 1.00 87.56 203 ARG A N 1
ATOM 1478 C CA . ARG A 1 203 ? -5.601 -7.306 1.637 1.00 87.56 203 ARG A CA 1
ATOM 1479 C C . ARG A 1 203 ? -6.772 -6.353 1.418 1.00 87.56 203 ARG A C 1
ATOM 1481 O O . ARG A 1 203 ? -7.866 -6.770 1.037 1.00 87.56 203 ARG A O 1
ATOM 1488 N N . ALA A 1 204 ? -6.520 -5.055 1.590 1.00 88.88 204 ALA A N 1
ATOM 1489 C CA . ALA A 1 204 ? -7.527 -4.025 1.365 1.00 88.88 204 ALA A CA 1
ATOM 1490 C C . ALA A 1 204 ? -7.990 -3.992 -0.102 1.00 88.88 204 ALA A C 1
ATOM 1492 O O . ALA A 1 204 ? -9.184 -3.858 -0.377 1.00 88.88 204 ALA A O 1
ATOM 1493 N N . ILE A 1 205 ? -7.061 -4.146 -1.050 1.00 89.62 205 ILE A N 1
ATOM 1494 C CA . ILE A 1 205 ? -7.367 -4.194 -2.482 1.00 89.62 205 ILE A CA 1
ATOM 1495 C C . ILE A 1 205 ? -8.180 -5.445 -2.834 1.00 89.62 205 ILE A C 1
ATOM 1497 O O . ILE A 1 205 ? -9.125 -5.327 -3.612 1.00 89.62 205 ILE A O 1
ATOM 1501 N N . ALA A 1 206 ? -7.883 -6.608 -2.251 1.00 92.06 206 ALA A N 1
ATOM 1502 C CA . ALA A 1 206 ? -8.647 -7.835 -2.481 1.00 92.06 206 ALA A CA 1
ATOM 1503 C C . ALA A 1 206 ? -10.130 -7.661 -2.121 1.00 92.06 206 ALA A C 1
ATOM 1505 O O . ALA A 1 206 ? -11.007 -7.907 -2.955 1.00 92.06 206 ALA A O 1
ATOM 1506 N N . ALA A 1 207 ? -10.416 -7.133 -0.928 1.00 92.56 207 ALA A N 1
ATOM 1507 C CA . ALA A 1 207 ? -11.783 -6.827 -0.510 1.00 92.56 207 ALA A CA 1
ATOM 1508 C C . ALA A 1 207 ? -12.452 -5.780 -1.420 1.00 92.56 207 ALA A C 1
ATOM 1510 O O . ALA A 1 207 ? -13.632 -5.894 -1.770 1.00 92.56 207 ALA A O 1
ATOM 1511 N N . LEU A 1 208 ? -11.692 -4.766 -1.846 1.00 90.50 208 LEU A N 1
ATOM 1512 C CA . LEU A 1 208 ? -12.185 -3.704 -2.719 1.00 90.50 208 LEU A CA 1
ATOM 1513 C C . LEU A 1 208 ? -12.559 -4.236 -4.114 1.00 90.50 208 LEU A C 1
ATOM 1515 O O . LEU A 1 208 ? -13.608 -3.867 -4.646 1.00 90.50 208 LEU A O 1
ATOM 1519 N N . VAL A 1 209 ? -11.744 -5.133 -4.676 1.00 89.75 209 VAL A N 1
ATOM 1520 C CA . VAL A 1 209 ? -11.990 -5.799 -5.964 1.00 89.75 209 VAL A CA 1
ATOM 1521 C C . VAL A 1 209 ? -13.232 -6.685 -5.891 1.00 89.75 209 VAL A C 1
ATOM 1523 O O . VAL A 1 209 ? -14.085 -6.594 -6.776 1.00 89.75 209 VAL A O 1
ATOM 1526 N N . LEU A 1 210 ? -13.396 -7.480 -4.828 1.00 91.44 210 LEU A N 1
ATOM 1527 C CA . LEU A 1 210 ? -14.595 -8.307 -4.623 1.00 91.44 210 LEU A CA 1
ATOM 1528 C C . LEU A 1 210 ? -15.875 -7.459 -4.582 1.00 91.44 210 LEU A C 1
ATOM 1530 O O . LEU A 1 210 ? -16.870 -7.792 -5.226 1.00 91.44 210 LEU A O 1
ATOM 1534 N N . GLY A 1 211 ? -15.824 -6.299 -3.926 1.00 88.50 211 GLY A N 1
ATOM 1535 C CA . GLY A 1 211 ? -16.919 -5.327 -3.897 1.00 88.50 211 GLY A CA 1
ATOM 1536 C C . GLY A 1 211 ? -17.033 -4.406 -5.120 1.00 88.50 211 GLY A C 1
ATOM 1537 O O . GLY A 1 211 ? -17.726 -3.382 -5.050 1.00 88.50 211 GLY A O 1
ATOM 1538 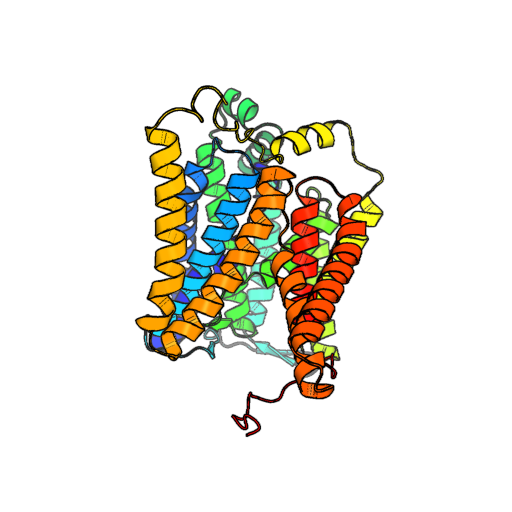N N . ARG A 1 212 ? -16.351 -4.719 -6.232 1.00 86.88 212 ARG A N 1
ATOM 1539 C CA . ARG A 1 212 ? -16.348 -3.935 -7.487 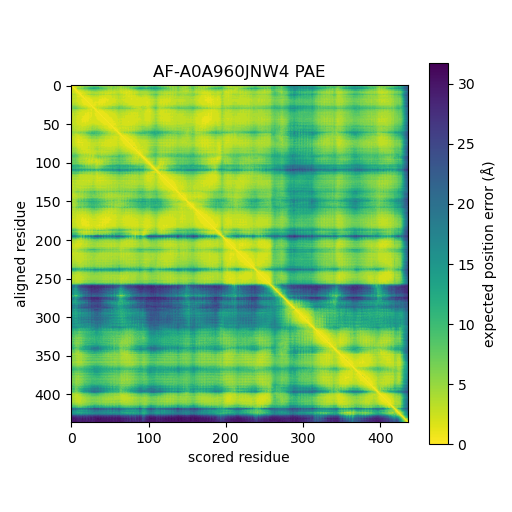1.00 86.88 212 ARG A CA 1
ATOM 1540 C C . ARG A 1 212 ? -15.995 -2.457 -7.278 1.00 86.88 212 ARG A C 1
ATOM 1542 O O . ARG A 1 212 ? -16.537 -1.576 -7.949 1.00 86.88 212 ARG A O 1
ATOM 1549 N N . MET A 1 213 ? -15.155 -2.176 -6.284 1.00 84.06 213 MET A N 1
ATOM 1550 C CA . MET A 1 213 ? -14.710 -0.847 -5.856 1.00 84.06 213 MET A CA 1
ATOM 1551 C C . MET A 1 213 ? -15.840 0.136 -5.459 1.00 84.06 213 MET A C 1
ATOM 1553 O O . MET A 1 213 ? -15.578 1.317 -5.233 1.00 84.06 213 MET A O 1
ATOM 1557 N N . THR A 1 214 ? -17.100 -0.305 -5.379 1.00 81.62 214 THR A N 1
ATOM 1558 C CA . THR A 1 214 ? -18.276 0.584 -5.258 1.00 81.62 214 THR A CA 1
ATOM 1559 C C . THR A 1 214 ? -19.264 0.138 -4.182 1.00 81.62 214 THR A C 1
ATOM 1561 O O . THR A 1 214 ? -19.819 0.987 -3.477 1.00 81.62 214 THR A O 1
ATOM 1564 N N . HIS A 1 215 ?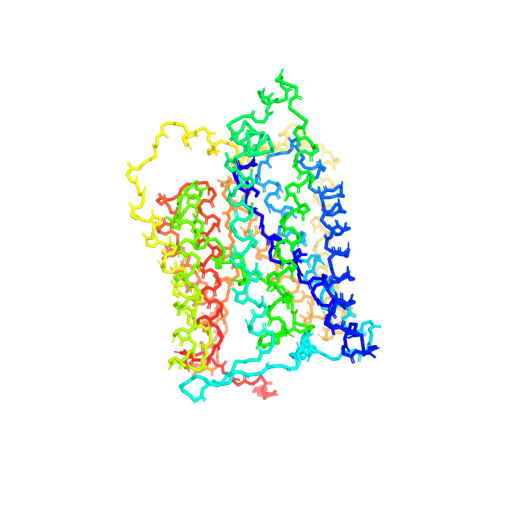 -19.462 -1.170 -4.001 1.00 86.19 215 HIS A N 1
ATOM 1565 C CA . HIS A 1 215 ? -20.442 -1.718 -3.065 1.00 86.19 215 HIS A CA 1
ATOM 1566 C C . HIS A 1 215 ? -19.867 -1.845 -1.649 1.00 86.19 215 HIS A C 1
ATOM 1568 O O . HIS A 1 215 ? -19.306 -2.874 -1.289 1.00 86.19 215 HIS A O 1
ATOM 1574 N N . LEU A 1 216 ? -20.055 -0.810 -0.820 1.00 84.69 216 LEU A N 1
ATOM 1575 C CA . LEU A 1 216 ? -19.503 -0.743 0.543 1.00 84.69 216 LEU A CA 1
ATOM 1576 C C . LEU A 1 216 ? -19.842 -1.968 1.410 1.00 84.69 216 LEU A C 1
ATOM 1578 O O . LEU A 1 216 ? -18.954 -2.490 2.070 1.00 84.69 216 LEU A O 1
ATOM 1582 N N . GLY A 1 217 ? -21.090 -2.448 1.382 1.00 87.38 217 GLY A N 1
ATOM 1583 C CA . GLY A 1 217 ? -21.501 -3.614 2.174 1.00 87.38 217 GLY A CA 1
ATOM 1584 C C . GLY A 1 217 ? -20.754 -4.892 1.785 1.00 87.38 217 GLY A C 1
ATOM 1585 O O . GLY A 1 217 ? -20.264 -5.606 2.652 1.00 87.38 217 GLY A O 1
ATOM 1586 N N . VAL A 1 218 ? -20.584 -5.130 0.479 1.00 90.88 218 VAL A N 1
ATOM 1587 C CA . VAL A 1 218 ? -19.820 -6.280 -0.032 1.00 90.88 218 VAL A CA 1
ATOM 1588 C C . VAL A 1 218 ? -18.344 -6.148 0.326 1.00 90.88 218 VAL A C 1
ATOM 1590 O O . VAL A 1 218 ? -17.731 -7.148 0.673 1.00 90.88 218 VAL A O 1
ATOM 1593 N N . ILE A 1 219 ? -17.779 -4.934 0.289 1.00 91.81 219 ILE A N 1
ATOM 1594 C CA . ILE A 1 219 ? -16.384 -4.685 0.687 1.00 91.81 219 ILE A CA 1
ATOM 1595 C C . ILE A 1 219 ? -16.189 -5.035 2.162 1.00 91.81 219 ILE A C 1
ATOM 1597 O O . ILE A 1 219 ? -15.284 -5.795 2.473 1.00 91.81 219 ILE A O 1
ATOM 1601 N N . VAL A 1 220 ? -17.045 -4.531 3.058 1.00 89.75 220 VAL A N 1
ATOM 1602 C CA . VAL A 1 220 ? -16.951 -4.814 4.502 1.00 89.75 220 VAL A CA 1
ATOM 1603 C C . VAL A 1 220 ? -17.085 -6.311 4.772 1.00 89.75 220 VAL A C 1
ATOM 1605 O O . VAL A 1 220 ? -16.243 -6.877 5.462 1.00 89.75 220 VAL A O 1
ATOM 1608 N N . PHE A 1 221 ? -18.091 -6.961 4.183 1.00 92.12 221 PHE A N 1
ATOM 1609 C CA . PHE A 1 221 ? -18.276 -8.405 4.318 1.00 92.12 221 PHE A CA 1
ATOM 1610 C C . PHE A 1 221 ? -17.059 -9.184 3.796 1.00 92.12 221 PHE A C 1
ATOM 1612 O O . PHE A 1 221 ? -16.525 -10.040 4.494 1.00 92.12 221 PHE A O 1
ATOM 1619 N N . SER A 1 222 ? -16.565 -8.833 2.605 1.00 93.50 222 SER A N 1
ATOM 1620 C CA . SER A 1 222 ? -15.390 -9.473 2.006 1.00 93.50 222 SER A CA 1
ATOM 1621 C C . SER A 1 222 ? -14.136 -9.261 2.851 1.00 93.50 222 SER A C 1
ATOM 1623 O O . SER A 1 222 ? -13.358 -10.192 2.987 1.00 93.50 222 SER A O 1
ATOM 1625 N N . SER A 1 223 ? -13.938 -8.085 3.455 1.00 91.56 223 SER A N 1
ATOM 1626 C CA . SER A 1 223 ? -12.804 -7.827 4.352 1.00 91.56 223 SER A CA 1
ATOM 1627 C C . SER A 1 223 ? -12.814 -8.748 5.570 1.00 91.56 223 SER A C 1
ATOM 1629 O O . SER A 1 223 ? -11.766 -9.273 5.934 1.00 91.56 223 SER A O 1
ATOM 1631 N N . VAL A 1 224 ? -13.984 -8.968 6.181 1.00 92.19 224 VAL A N 1
ATOM 1632 C CA . VAL A 1 224 ? -14.128 -9.879 7.329 1.00 92.19 224 VAL A CA 1
ATOM 1633 C C . VAL A 1 224 ? -13.858 -11.322 6.904 1.00 92.19 224 VAL A C 1
ATOM 1635 O O . VAL A 1 224 ? -13.069 -12.008 7.546 1.00 92.19 224 VAL A O 1
ATOM 1638 N N . VAL A 1 225 ? -14.448 -11.764 5.789 1.00 94.31 225 VAL A N 1
ATOM 1639 C CA . VAL A 1 225 ? -14.238 -13.120 5.253 1.00 94.31 225 VAL A CA 1
ATOM 1640 C C . VAL A 1 225 ? -12.773 -13.357 4.886 1.00 94.31 225 VAL A C 1
ATOM 1642 O O . VAL A 1 225 ? -12.221 -14.397 5.229 1.00 94.31 225 VAL A O 1
ATOM 1645 N N . LEU A 1 226 ? -12.120 -12.397 4.225 1.00 93.25 226 LEU A N 1
ATOM 1646 C CA . LEU A 1 226 ? -10.703 -12.495 3.870 1.00 93.25 226 LEU A CA 1
ATOM 1647 C C . LEU A 1 226 ? -9.795 -12.488 5.105 1.00 93.25 226 LEU A C 1
ATOM 1649 O O . LEU A 1 226 ? -8.804 -13.210 5.113 1.00 93.25 226 LEU A O 1
ATOM 1653 N N . GLY A 1 227 ? -10.134 -11.721 6.145 1.00 90.50 227 GLY A N 1
ATOM 1654 C CA . GLY A 1 227 ? -9.410 -11.742 7.418 1.00 90.50 227 GLY A CA 1
ATOM 1655 C C . GLY A 1 227 ? -9.531 -13.087 8.137 1.00 90.50 227 GLY A C 1
ATOM 1656 O O . GLY A 1 227 ? -8.527 -13.646 8.570 1.00 90.50 227 GLY A O 1
ATOM 1657 N N . ALA A 1 228 ? -10.741 -13.652 8.195 1.00 92.12 228 ALA A N 1
ATOM 1658 C CA . ALA A 1 228 ? -10.970 -14.985 8.753 1.00 92.12 228 ALA A CA 1
ATOM 1659 C C . ALA A 1 228 ? -10.235 -16.074 7.954 1.00 92.12 228 ALA A C 1
ATOM 1661 O O . ALA A 1 228 ? -9.638 -16.974 8.536 1.00 92.12 228 ALA A O 1
ATOM 1662 N N . LEU A 1 229 ? -10.232 -15.964 6.624 1.00 92.31 229 LEU A N 1
ATOM 1663 C CA . LEU A 1 229 ? -9.509 -16.869 5.735 1.00 92.31 229 LEU A CA 1
ATOM 1664 C C . LEU A 1 229 ? -7.994 -16.790 5.945 1.00 92.31 229 LEU A C 1
ATOM 1666 O O . LEU A 1 229 ? -7.336 -17.822 5.996 1.00 92.31 229 LEU A O 1
ATOM 1670 N N . GLU A 1 230 ? -7.437 -15.588 6.104 1.00 89.44 230 GLU A N 1
ATOM 1671 C CA . GLU A 1 230 ? -6.021 -15.413 6.437 1.00 89.44 230 GLU A CA 1
ATOM 1672 C C . GLU A 1 230 ? -5.672 -16.072 7.774 1.00 89.44 230 GLU A C 1
ATOM 1674 O O . GLU A 1 230 ? -4.663 -16.773 7.858 1.00 89.44 230 GLU A O 1
ATOM 1679 N N . LEU A 1 231 ? -6.503 -15.874 8.801 1.00 88.56 231 LEU A N 1
ATOM 1680 C CA . LEU A 1 231 ? -6.283 -16.486 10.108 1.00 88.56 231 LEU A CA 1
ATOM 1681 C C . LEU A 1 231 ? -6.369 -18.017 10.025 1.00 88.56 231 LEU A C 1
ATOM 1683 O O . LEU A 1 231 ? -5.517 -18.700 10.582 1.00 88.56 231 LEU A O 1
ATOM 1687 N N . ALA A 1 232 ? -7.335 -18.549 9.271 1.00 89.81 232 ALA A N 1
ATOM 1688 C CA . ALA A 1 232 ? -7.487 -19.983 9.044 1.00 89.81 232 ALA A CA 1
ATOM 1689 C C . ALA A 1 232 ? -6.287 -20.590 8.299 1.00 89.81 232 ALA A C 1
ATOM 1691 O O . ALA A 1 232 ? -5.807 -21.654 8.682 1.00 89.81 232 ALA A O 1
ATOM 1692 N N . VAL A 1 233 ? -5.770 -19.905 7.270 1.00 88.88 233 VAL A N 1
ATOM 1693 C CA . VAL A 1 233 ? -4.557 -20.337 6.557 1.00 88.88 233 VAL A CA 1
ATOM 1694 C C . VAL A 1 233 ? -3.379 -20.363 7.521 1.00 88.88 233 VAL A C 1
ATOM 1696 O O . VAL A 1 233 ? -2.776 -21.415 7.685 1.00 88.88 233 VAL A O 1
ATOM 1699 N N . ARG A 1 234 ? -3.112 -19.259 8.229 1.00 86.50 234 ARG A N 1
ATOM 1700 C CA . ARG A 1 234 ? -2.007 -19.176 9.199 1.00 86.50 234 ARG A CA 1
ATOM 1701 C C . ARG A 1 234 ? -2.101 -20.243 10.287 1.00 86.50 234 ARG A C 1
ATOM 1703 O O . ARG A 1 234 ? -1.084 -20.817 10.654 1.00 86.50 234 ARG A O 1
ATOM 1710 N N . PHE A 1 235 ? -3.307 -20.515 10.781 1.00 87.56 235 PHE A N 1
ATOM 1711 C CA . PHE A 1 235 ? -3.541 -21.547 11.788 1.00 87.56 235 PHE A CA 1
ATOM 1712 C C . PHE A 1 235 ? -3.239 -22.954 11.252 1.00 87.56 235 PHE A C 1
ATOM 1714 O O . PHE A 1 235 ? -2.657 -23.767 11.961 1.00 87.56 235 PHE A O 1
ATOM 1721 N N . GLN A 1 236 ? -3.594 -23.235 9.995 1.00 88.25 236 GLN A N 1
ATOM 1722 C CA . GLN A 1 236 ? -3.402 -24.551 9.384 1.00 88.25 236 GLN A CA 1
ATOM 1723 C C . GLN A 1 236 ? -1.964 -24.802 8.910 1.00 88.25 236 GLN A C 1
ATOM 1725 O O . GLN A 1 236 ? -1.483 -25.930 9.007 1.00 88.25 236 GLN A O 1
ATOM 1730 N N . THR A 1 237 ? -1.297 -23.792 8.347 1.00 83.06 237 THR A N 1
ATOM 1731 C CA . THR A 1 237 ? 0.053 -23.935 7.776 1.00 83.06 237 THR A CA 1
ATOM 1732 C C . THR A 1 237 ? 1.166 -23.535 8.734 1.00 83.06 237 THR A C 1
ATOM 1734 O O . THR A 1 237 ? 2.322 -23.826 8.455 1.00 83.06 237 THR A O 1
ATOM 1737 N N . GLY A 1 238 ? 0.850 -22.858 9.840 1.00 80.75 238 GLY A N 1
ATOM 1738 C CA . GLY A 1 238 ? 1.841 -22.320 10.778 1.00 80.75 238 GLY A CA 1
ATOM 1739 C C . GLY A 1 238 ? 2.607 -21.096 10.256 1.00 80.75 238 GLY A C 1
ATOM 1740 O O . GLY A 1 238 ? 3.361 -20.487 11.007 1.00 80.75 238 GLY A O 1
ATOM 1741 N N . ASP A 1 239 ? 2.391 -20.703 8.997 1.00 75.25 239 ASP A N 1
ATOM 1742 C CA . ASP A 1 239 ? 3.038 -19.568 8.337 1.00 75.25 239 ASP A CA 1
ATOM 1743 C C . ASP A 1 239 ? 2.052 -18.804 7.426 1.00 75.25 239 ASP A C 1
ATOM 1745 O O . ASP A 1 239 ? 1.060 -19.352 6.939 1.00 75.25 239 ASP A O 1
ATOM 1749 N N . GLY A 1 240 ? 2.307 -17.512 7.212 1.00 73.00 240 GLY A N 1
ATOM 1750 C CA . GLY A 1 240 ? 1.511 -16.589 6.405 1.00 73.00 240 GLY A CA 1
ATOM 1751 C C . GLY A 1 240 ? 1.949 -16.444 4.943 1.00 73.00 240 GLY A C 1
ATOM 1752 O O . GLY A 1 240 ? 1.311 -15.683 4.211 1.00 73.00 240 GLY A O 1
ATOM 1753 N N . ALA A 1 241 ? 2.989 -17.140 4.485 1.00 78.12 241 ALA A N 1
ATOM 1754 C CA . ALA A 1 241 ? 3.498 -16.998 3.118 1.00 78.12 241 ALA A CA 1
ATOM 1755 C C . ALA A 1 241 ? 2.462 -17.339 2.020 1.00 78.12 241 ALA A C 1
ATOM 1757 O O . ALA A 1 241 ? 2.394 -16.639 1.005 1.00 78.12 241 ALA A O 1
ATOM 1758 N N . LEU A 1 242 ? 1.550 -18.302 2.245 1.00 83.56 242 LEU A N 1
ATOM 1759 C CA . LEU A 1 242 ? 0.471 -18.633 1.289 1.00 83.56 242 LEU A CA 1
ATOM 1760 C C . LEU A 1 242 ? -0.642 -17.584 1.189 1.00 83.56 242 LEU A C 1
ATOM 1762 O O . LEU A 1 242 ? -1.431 -17.613 0.237 1.00 83.56 242 LEU A O 1
ATOM 1766 N N . VAL A 1 243 ? -0.713 -16.632 2.122 1.00 86.38 243 VAL A N 1
ATOM 1767 C CA . VAL A 1 243 ? -1.783 -15.625 2.145 1.00 86.38 243 VAL A CA 1
ATOM 1768 C C . VAL A 1 243 ? -1.722 -14.744 0.895 1.00 86.38 243 VAL A C 1
ATOM 1770 O O . VAL A 1 243 ? -2.743 -14.527 0.244 1.00 86.38 243 VAL A O 1
ATOM 1773 N N . SER A 1 244 ? -0.537 -14.267 0.505 1.00 87.12 244 SER A N 1
ATOM 1774 C CA . SER A 1 244 ? -0.387 -13.399 -0.674 1.00 87.12 244 SER A CA 1
ATOM 1775 C C . SER A 1 244 ? -0.729 -14.113 -1.998 1.00 87.12 244 SER A C 1
ATOM 1777 O O . SER A 1 244 ? -1.512 -13.545 -2.767 1.00 87.12 244 SER A O 1
ATOM 1779 N N . PRO A 1 245 ? -0.238 -15.343 -2.279 1.00 88.75 245 PRO A N 1
ATOM 1780 C CA . PRO A 1 245 ? -0.690 -16.159 -3.412 1.00 88.75 245 PRO A CA 1
ATOM 1781 C C . PRO A 1 245 ? -2.199 -16.363 -3.474 1.00 88.75 245 PRO A C 1
ATOM 1783 O O . PRO A 1 245 ? -2.812 -16.161 -4.526 1.00 88.75 245 PRO A O 1
ATOM 1786 N N . LEU A 1 246 ? -2.810 -16.713 -2.344 1.00 90.00 246 LEU A N 1
ATOM 1787 C CA . LEU A 1 246 ? -4.242 -16.962 -2.264 1.00 90.00 246 LEU A CA 1
ATOM 1788 C C . LEU A 1 246 ? -5.052 -15.687 -2.545 1.00 90.00 246 LEU A C 1
ATOM 1790 O O . LEU A 1 246 ? -5.985 -15.709 -3.350 1.00 90.00 246 LEU A O 1
ATOM 1794 N N . LEU A 1 247 ? -4.656 -14.549 -1.967 1.00 90.69 247 LEU A N 1
ATOM 1795 C CA . LEU A 1 247 ? -5.278 -13.254 -2.255 1.00 90.69 247 LEU A CA 1
ATOM 1796 C C . LEU A 1 247 ? -5.120 -12.850 -3.723 1.00 90.69 247 LEU A C 1
ATOM 1798 O O . LEU A 1 247 ? -6.068 -12.336 -4.317 1.00 90.69 247 LEU A O 1
ATOM 1802 N N . ALA A 1 248 ? -3.959 -13.099 -4.332 1.00 89.56 248 ALA A N 1
ATOM 1803 C CA . ALA A 1 248 ? -3.755 -12.822 -5.749 1.00 89.56 248 ALA A CA 1
ATOM 1804 C C . ALA A 1 248 ? -4.663 -13.678 -6.637 1.00 89.56 248 ALA A C 1
ATOM 1806 O O . ALA A 1 248 ? -5.268 -13.146 -7.571 1.00 89.56 248 ALA A O 1
ATOM 1807 N N . LEU A 1 249 ? -4.829 -14.963 -6.314 1.00 90.81 249 LEU A N 1
ATOM 1808 C CA . LEU A 1 249 ? -5.760 -15.847 -7.013 1.00 90.81 249 LEU A CA 1
ATOM 1809 C C . LEU A 1 249 ? -7.206 -15.350 -6.883 1.00 90.81 249 LEU A C 1
ATOM 1811 O O . LEU A 1 249 ? -7.922 -15.288 -7.883 1.00 90.81 249 LEU A O 1
ATOM 1815 N N . ILE A 1 250 ? -7.617 -14.933 -5.681 1.00 92.25 250 ILE A N 1
ATOM 1816 C CA . ILE A 1 250 ? -8.948 -14.361 -5.429 1.00 92.25 250 ILE A CA 1
ATOM 1817 C C . ILE A 1 250 ? -9.152 -13.079 -6.246 1.00 92.25 250 ILE A C 1
ATOM 1819 O O . ILE A 1 250 ? -10.188 -12.929 -6.893 1.00 92.25 250 ILE A O 1
ATOM 1823 N N . ILE A 1 251 ? -8.169 -12.172 -6.267 1.00 90.12 251 ILE A N 1
ATOM 1824 C CA . ILE A 1 251 ? -8.223 -10.929 -7.052 1.00 90.12 251 ILE A CA 1
ATOM 1825 C C . ILE A 1 251 ? -8.365 -11.242 -8.543 1.00 90.12 251 ILE A C 1
ATOM 1827 O O . ILE A 1 251 ? -9.280 -10.731 -9.193 1.00 90.12 251 ILE A O 1
ATOM 1831 N N . VAL A 1 252 ? -7.489 -12.087 -9.093 1.00 88.44 252 VAL A N 1
ATOM 1832 C CA . VAL A 1 252 ? -7.503 -12.446 -10.519 1.00 88.44 252 VAL A CA 1
ATOM 1833 C C . VAL A 1 252 ? -8.811 -13.145 -10.883 1.00 88.44 252 VAL A C 1
ATOM 1835 O O . VAL A 1 252 ? -9.462 -12.757 -11.853 1.00 88.44 252 VAL A O 1
ATOM 1838 N N . GLY A 1 253 ? -9.241 -14.124 -10.084 1.00 89.56 253 GLY A N 1
ATOM 1839 C CA . GLY A 1 253 ? -10.499 -14.841 -10.279 1.00 89.56 253 GLY A CA 1
ATOM 1840 C C . GLY A 1 253 ? -11.708 -13.906 -10.259 1.00 89.56 253 GLY A C 1
ATOM 1841 O O . GLY A 1 253 ? -12.526 -13.931 -11.182 1.00 89.56 253 GLY A O 1
ATOM 1842 N N . ALA A 1 254 ? -11.784 -13.009 -9.273 1.00 88.81 254 ALA A N 1
ATOM 1843 C CA . ALA A 1 254 ? -12.847 -12.014 -9.180 1.00 88.81 254 ALA A CA 1
ATOM 1844 C C . ALA A 1 254 ? -12.889 -11.106 -10.419 1.00 88.81 254 ALA A C 1
ATOM 1846 O O . ALA A 1 254 ? -13.961 -10.892 -10.991 1.00 88.81 254 ALA A O 1
ATOM 1847 N N . LEU A 1 255 ? -11.736 -10.618 -10.885 1.00 85.94 255 LEU A N 1
ATOM 1848 C CA . LEU A 1 255 ? -11.658 -9.764 -12.075 1.00 85.94 255 LEU A CA 1
ATOM 1849 C C . LEU A 1 255 ? -12.056 -10.502 -13.360 1.00 85.94 255 LEU A C 1
ATOM 1851 O O . LEU A 1 255 ? -12.740 -9.923 -14.209 1.00 85.94 255 LEU A O 1
ATOM 1855 N N . LEU A 1 256 ? -11.691 -11.779 -13.496 1.00 84.31 256 LEU A N 1
ATOM 1856 C CA . LEU A 1 256 ? -12.085 -12.605 -14.640 1.00 84.31 256 LEU A CA 1
ATOM 1857 C C . LEU A 1 256 ? -13.603 -12.856 -14.679 1.00 84.31 256 LEU A C 1
ATOM 1859 O O . LEU A 1 256 ? -14.193 -12.842 -15.764 1.00 84.31 256 LEU A O 1
ATOM 1863 N N . VAL A 1 257 ? -14.247 -13.023 -13.519 1.00 86.12 257 VAL A N 1
ATOM 1864 C CA . VAL A 1 257 ? -15.705 -13.229 -13.406 1.00 86.12 257 VAL A CA 1
ATOM 1865 C C . VAL A 1 257 ? -16.489 -11.931 -13.636 1.00 86.12 257 VAL A C 1
ATOM 1867 O O . VAL A 1 257 ? -17.531 -11.938 -14.295 1.00 86.12 257 VAL A O 1
ATOM 1870 N N . GLN A 1 258 ? -15.981 -10.785 -13.174 1.00 80.69 258 GLN A N 1
ATOM 1871 C CA . GLN A 1 258 ? -16.658 -9.478 -13.270 1.00 80.69 258 GLN A CA 1
ATOM 1872 C C . GLN A 1 258 ? -16.752 -8.896 -14.701 1.00 80.69 258 GLN A C 1
ATOM 1874 O O . GLN A 1 258 ? -17.306 -7.812 -14.912 1.00 80.69 258 GLN A O 1
ATOM 1879 N N . ARG A 1 259 ? -16.277 -9.632 -15.713 1.00 65.81 259 ARG A N 1
ATOM 1880 C CA . ARG A 1 259 ? -16.133 -9.230 -17.124 1.00 65.81 259 ARG A CA 1
ATOM 1881 C C . ARG A 1 259 ? -17.411 -8.721 -17.815 1.00 65.81 259 ARG A C 1
ATOM 1883 O O . ARG A 1 259 ? -17.307 -7.982 -18.791 1.00 65.81 259 ARG A O 1
ATOM 1890 N N . LYS A 1 260 ? -18.616 -9.069 -17.348 1.00 54.31 260 LYS A N 1
ATOM 1891 C CA . LYS A 1 260 ? -19.884 -8.773 -18.058 1.00 54.31 260 LYS A CA 1
ATOM 1892 C C . LYS A 1 260 ? -20.455 -7.351 -17.868 1.00 54.31 260 LYS A C 1
ATOM 1894 O O . LYS A 1 260 ? -21.532 -7.076 -18.381 1.00 54.31 260 LYS A O 1
ATOM 1899 N N . GLY A 1 261 ? -19.768 -6.436 -17.173 1.00 51.53 261 GLY A N 1
ATOM 1900 C CA . GLY A 1 261 ? -20.360 -5.153 -16.746 1.00 51.53 261 GLY A CA 1
ATOM 1901 C C . GLY A 1 261 ? -19.730 -3.850 -17.257 1.00 51.53 261 GLY A C 1
ATOM 1902 O O . GLY A 1 261 ? -20.057 -2.798 -16.708 1.00 51.53 261 GLY A O 1
ATOM 1903 N N . ILE A 1 262 ? -18.813 -3.868 -18.233 1.00 53.12 262 ILE A N 1
ATOM 1904 C CA . ILE A 1 262 ? -18.103 -2.648 -18.672 1.00 53.12 262 ILE A CA 1
ATOM 1905 C C . ILE A 1 262 ? -19.036 -1.780 -19.540 1.00 53.12 262 ILE A C 1
ATOM 1907 O O . ILE A 1 262 ? -19.031 -1.846 -20.768 1.00 53.12 262 ILE A O 1
ATOM 1911 N N . SER A 1 263 ? -19.867 -0.973 -18.877 1.00 51.09 263 SER A N 1
ATOM 1912 C CA . SER A 1 263 ? -20.665 0.098 -19.486 1.00 51.09 263 SER A CA 1
ATOM 1913 C C . SER A 1 263 ? -19.763 1.105 -20.217 1.00 51.09 263 SER A C 1
ATOM 1915 O O . SER A 1 263 ? -18.600 1.284 -19.851 1.00 51.09 263 SER A O 1
ATOM 1917 N N . ARG A 1 264 ? -20.293 1.809 -21.230 1.00 49.66 264 ARG A N 1
ATOM 1918 C CA . ARG A 1 264 ? -19.565 2.839 -22.006 1.00 49.66 264 ARG A CA 1
ATOM 1919 C C . ARG A 1 264 ? -18.896 3.898 -21.112 1.00 49.66 264 ARG A C 1
ATOM 1921 O O . ARG A 1 264 ? -17.824 4.369 -21.460 1.00 49.66 264 ARG A O 1
ATOM 1928 N N . ALA A 1 265 ? -19.443 4.172 -19.925 1.00 49.44 265 ALA A N 1
ATOM 1929 C CA . ALA A 1 265 ? -18.856 5.085 -18.937 1.00 49.44 265 ALA A CA 1
ATOM 1930 C C . ALA A 1 265 ? -17.477 4.644 -18.392 1.00 49.44 265 ALA A C 1
ATOM 1932 O O . ALA A 1 265 ? -16.689 5.483 -17.970 1.00 49.44 265 ALA A O 1
ATOM 1933 N N . ALA A 1 266 ? -17.150 3.346 -18.423 1.00 52.94 266 ALA A N 1
ATOM 1934 C CA . ALA A 1 266 ? -15.836 2.842 -18.012 1.00 52.94 266 ALA A CA 1
ATOM 1935 C C . ALA A 1 266 ? -14.752 3.024 -19.096 1.00 52.94 266 ALA A C 1
ATOM 1937 O O . ALA A 1 266 ? -13.565 2.963 -18.779 1.00 52.94 266 ALA A O 1
ATOM 1938 N N . ARG A 1 267 ? -15.138 3.275 -20.361 1.00 50.78 267 ARG A N 1
ATOM 1939 C CA . ARG A 1 267 ? -14.198 3.614 -21.449 1.00 50.78 267 ARG A CA 1
ATOM 1940 C C . ARG A 1 267 ? -13.665 5.047 -21.339 1.00 50.78 267 ARG A C 1
ATOM 1942 O O . ARG A 1 267 ? -12.519 5.282 -21.711 1.00 50.78 267 ARG A O 1
ATOM 1949 N N . ASP A 1 268 ? -14.436 5.966 -20.761 1.00 51.47 268 ASP A N 1
ATOM 1950 C CA . ASP A 1 268 ? -13.971 7.337 -20.506 1.00 51.47 268 ASP A CA 1
ATOM 1951 C C . ASP A 1 268 ? -12.989 7.409 -19.327 1.00 51.47 268 ASP A C 1
ATOM 1953 O O . ASP A 1 268 ? -12.064 8.211 -19.347 1.00 51.47 268 ASP A O 1
ATOM 1957 N N . ASP A 1 269 ? -13.117 6.541 -18.316 1.00 53.97 269 ASP A N 1
ATOM 1958 C CA . ASP A 1 269 ? -12.131 6.495 -17.228 1.00 53.97 269 ASP A CA 1
ATOM 1959 C C . ASP A 1 269 ? -10.759 6.019 -17.735 1.00 53.97 269 ASP A C 1
ATOM 1961 O O . ASP A 1 269 ? -9.742 6.521 -17.263 1.00 53.97 269 ASP A O 1
ATOM 1965 N N . THR A 1 270 ? -10.694 5.112 -18.720 1.00 52.84 270 THR A N 1
ATOM 1966 C CA . THR A 1 270 ? -9.414 4.606 -19.253 1.00 52.84 270 THR A CA 1
ATOM 1967 C C . THR A 1 270 ? -8.540 5.672 -19.922 1.00 52.84 270 THR A C 1
ATOM 1969 O O . THR A 1 270 ? -7.318 5.557 -19.838 1.00 52.84 270 THR A O 1
ATOM 1972 N N . SER A 1 271 ? -9.113 6.732 -20.508 1.00 51.16 271 SER A N 1
ATOM 1973 C CA . SER A 1 271 ? -8.311 7.825 -21.086 1.00 51.16 271 SER A CA 1
ATOM 1974 C C . SER A 1 271 ? -7.570 8.617 -20.001 1.00 51.16 271 SER A C 1
ATOM 1976 O O . SER A 1 271 ? -6.407 8.959 -20.184 1.00 51.16 271 SER A O 1
ATOM 1978 N N . SER A 1 272 ? -8.175 8.789 -18.816 1.00 58.03 272 SER A N 1
ATOM 1979 C CA . SER A 1 272 ? -7.541 9.456 -17.661 1.00 58.03 272 SER A CA 1
ATOM 1980 C C . SER A 1 272 ? -6.379 8.675 -17.030 1.00 58.03 272 SER A C 1
ATOM 1982 O O . SER A 1 272 ? -5.614 9.239 -16.244 1.00 58.03 272 SER A O 1
ATOM 1984 N N . TRP A 1 273 ? -6.259 7.381 -17.360 1.00 58.47 273 TRP A N 1
ATOM 1985 C CA . TRP A 1 273 ? -5.184 6.497 -16.902 1.00 58.47 273 TRP A CA 1
ATOM 1986 C C . TRP A 1 273 ? -4.064 6.306 -17.931 1.00 58.47 273 TRP A C 1
ATOM 1988 O O . TRP A 1 273 ? -3.109 5.583 -17.660 1.00 58.47 273 TRP A O 1
ATOM 1998 N N . THR A 1 274 ? -4.160 6.942 -19.097 1.00 59.03 274 THR A N 1
ATOM 1999 C CA . THR A 1 274 ? -3.092 6.887 -20.096 1.00 59.03 274 THR A CA 1
ATOM 2000 C C . THR A 1 274 ? -2.104 8.006 -19.777 1.00 59.03 274 THR A C 1
ATOM 2002 O O . THR A 1 274 ? -2.433 9.182 -19.892 1.00 59.03 274 THR A O 1
ATOM 2005 N N . LEU A 1 275 ? -0.906 7.639 -19.314 1.00 58.25 275 LEU A N 1
ATOM 2006 C CA . LEU A 1 275 ? 0.174 8.568 -18.939 1.00 58.25 275 LEU A CA 1
ATOM 2007 C C . LEU A 1 275 ? 0.793 9.314 -20.132 1.00 58.25 275 LEU A C 1
ATOM 2009 O O . LEU A 1 275 ? 1.652 10.164 -19.919 1.00 58.25 275 LEU A O 1
ATOM 2013 N N . ALA A 1 276 ? 0.386 8.994 -21.363 1.00 51.78 276 ALA A N 1
ATOM 2014 C CA . ALA A 1 276 ? 0.984 9.525 -22.576 1.00 51.78 276 ALA A CA 1
ATOM 2015 C C . ALA A 1 276 ? 0.698 11.030 -22.731 1.00 51.78 276 ALA A C 1
ATOM 2017 O O . ALA A 1 276 ? -0.238 11.448 -23.407 1.00 51.78 276 ALA A O 1
ATOM 2018 N N . SER A 1 277 ? 1.547 11.865 -22.135 1.00 55.62 277 SER A N 1
ATOM 2019 C CA . SER A 1 277 ? 2.060 12.995 -22.895 1.00 55.62 277 SER A CA 1
ATOM 2020 C C . SER A 1 277 ? 2.914 12.397 -24.005 1.00 55.62 277 SER A C 1
ATOM 2022 O O . SER A 1 277 ? 3.870 11.683 -23.694 1.00 55.62 277 SER A O 1
ATOM 2024 N N . ASP A 1 278 ? 2.573 12.653 -25.266 1.00 55.19 278 ASP A N 1
ATOM 2025 C CA . ASP A 1 278 ? 3.445 12.297 -26.382 1.00 55.19 278 ASP A CA 1
ATOM 2026 C C . ASP A 1 278 ? 4.841 12.833 -26.062 1.00 55.19 278 ASP A C 1
ATOM 2028 O O . ASP A 1 278 ? 5.039 14.050 -25.973 1.00 55.19 278 ASP A O 1
ATOM 2032 N N . VAL A 1 279 ? 5.804 11.935 -25.829 1.00 57.25 279 VAL A N 1
ATOM 2033 C CA . VAL A 1 279 ? 7.211 12.324 -25.791 1.00 57.25 279 VAL A CA 1
ATOM 2034 C C . VAL A 1 279 ? 7.511 12.771 -27.207 1.00 57.25 279 VAL A C 1
ATOM 2036 O O . VAL A 1 279 ? 7.759 11.950 -28.087 1.00 57.25 279 VAL A O 1
ATOM 2039 N N . ARG A 1 280 ? 7.381 14.078 -27.449 1.00 62.34 280 ARG A N 1
ATOM 2040 C CA . ARG A 1 280 ? 7.648 14.649 -28.760 1.00 62.34 280 ARG A CA 1
ATOM 2041 C C . ARG A 1 280 ? 9.127 14.400 -29.033 1.00 62.34 280 ARG A C 1
ATOM 2043 O O . ARG A 1 280 ? 9.954 14.897 -28.262 1.00 62.34 280 ARG A O 1
ATOM 2050 N N . PRO A 1 281 ? 9.476 13.603 -30.057 1.00 68.69 281 PRO A N 1
ATOM 2051 C CA . PRO A 1 281 ? 10.870 13.445 -30.421 1.00 68.69 281 PRO A CA 1
ATOM 2052 C C . PRO A 1 281 ? 11.449 14.828 -30.715 1.00 68.69 281 PRO A C 1
ATOM 2054 O O . PRO A 1 281 ? 10.723 15.730 -31.143 1.00 68.69 281 PRO A O 1
ATOM 2057 N N . VAL A 1 282 ? 12.750 15.001 -30.462 1.00 73.00 282 VAL A N 1
ATOM 2058 C CA . VAL A 1 282 ? 13.448 16.229 -30.854 1.00 73.00 282 VAL A CA 1
ATOM 2059 C C . VAL A 1 282 ? 13.169 16.438 -32.345 1.00 73.00 282 VAL A C 1
ATOM 2061 O O . VAL A 1 282 ? 13.462 15.519 -33.117 1.00 73.00 282 VAL A O 1
ATOM 2064 N N . PRO A 1 283 ? 12.569 17.577 -32.742 1.00 80.19 283 PRO A N 1
ATOM 2065 C CA . PRO A 1 283 ? 12.284 17.855 -34.140 1.00 80.19 283 PRO A CA 1
ATOM 2066 C C . PRO A 1 283 ? 13.549 17.610 -34.974 1.00 80.19 283 PRO A C 1
ATOM 2068 O O . PRO A 1 283 ? 14.632 18.035 -34.548 1.00 80.19 283 PRO A O 1
ATOM 2071 N N . PRO A 1 284 ? 13.469 16.883 -36.102 1.00 75.38 284 PRO A N 1
ATOM 2072 C CA . PRO A 1 284 ? 14.641 16.555 -36.914 1.00 75.38 284 PRO A CA 1
ATOM 2073 C C . PRO A 1 284 ? 15.435 17.802 -37.338 1.00 75.38 284 PRO A C 1
ATOM 2075 O O . PRO A 1 284 ? 16.648 17.721 -37.523 1.00 75.38 284 PRO A O 1
ATOM 2078 N N . GLU A 1 285 ? 14.787 18.965 -37.381 1.00 80.38 285 GLU A N 1
ATOM 2079 C CA . GLU A 1 285 ? 15.378 20.278 -37.647 1.00 80.38 285 GLU A CA 1
ATOM 2080 C C . GLU A 1 285 ? 16.353 20.732 -36.543 1.00 80.38 285 GLU A C 1
ATOM 2082 O O . GLU A 1 285 ? 17.368 21.366 -36.826 1.00 80.38 285 GLU A O 1
ATOM 2087 N N . LEU A 1 286 ? 16.084 20.378 -35.280 1.00 75.62 286 LEU A N 1
ATOM 2088 C CA . LEU A 1 286 ? 16.945 20.682 -34.128 1.00 75.62 286 LEU A CA 1
ATOM 2089 C C . LEU A 1 286 ? 18.023 19.614 -33.906 1.00 75.62 286 LEU A C 1
ATOM 2091 O O . LEU A 1 286 ? 19.027 19.874 -33.244 1.00 75.62 286 LEU A O 1
ATOM 2095 N N . ALA A 1 287 ? 17.863 18.416 -34.476 1.00 72.06 287 ALA A N 1
ATOM 2096 C CA . ALA A 1 287 ? 18.840 17.335 -34.345 1.00 72.06 287 ALA A CA 1
ATOM 2097 C C . ALA A 1 287 ? 20.195 17.669 -35.004 1.00 72.06 287 ALA A C 1
ATOM 2099 O O . ALA A 1 287 ? 21.230 17.137 -34.591 1.00 72.06 287 ALA A O 1
ATOM 2100 N N . SER A 1 288 ? 20.209 18.563 -36.002 1.00 77.50 288 SER A N 1
ATOM 2101 C CA . SER A 1 288 ? 21.433 19.048 -36.650 1.00 77.50 288 SER A CA 1
ATOM 2102 C C . SER A 1 288 ? 22.126 20.194 -35.912 1.00 77.50 288 SER A C 1
ATOM 2104 O O . SER A 1 288 ? 23.292 20.458 -36.212 1.00 77.50 288 SER A O 1
ATOM 2106 N N . CYS A 1 289 ? 21.473 20.853 -34.951 1.00 84.94 289 CYS A N 1
ATOM 2107 C CA . CYS A 1 289 ? 22.094 21.922 -34.168 1.00 84.94 289 CYS A CA 1
ATOM 2108 C C . CYS A 1 289 ? 23.321 21.390 -33.414 1.00 84.94 289 CYS A C 1
ATOM 2110 O O . CYS A 1 289 ? 23.320 20.264 -32.894 1.00 84.94 289 CYS A O 1
ATOM 2112 N N . TRP A 1 290 ? 24.397 22.178 -33.390 1.00 82.88 290 TRP A N 1
ATOM 2113 C CA . TRP A 1 290 ? 25.651 21.759 -32.766 1.00 82.88 290 TRP A CA 1
ATOM 2114 C C . TRP A 1 290 ? 25.472 21.593 -31.255 1.00 82.88 290 TRP A C 1
ATOM 2116 O O . TRP A 1 290 ? 26.053 20.676 -30.683 1.00 82.88 290 TRP A O 1
ATOM 2126 N N . GLU A 1 291 ? 24.591 22.382 -30.639 1.00 84.81 291 GLU A N 1
ATOM 2127 C CA . GLU A 1 291 ? 24.230 22.313 -29.225 1.00 84.81 291 GLU A CA 1
ATOM 2128 C C . GLU A 1 291 ? 23.580 20.967 -28.882 1.00 84.81 291 GLU A C 1
ATOM 2130 O O . GLU A 1 291 ? 23.970 20.314 -27.918 1.00 84.81 291 GLU A O 1
ATOM 2135 N N . VAL A 1 292 ? 22.631 20.496 -29.699 1.00 80.69 292 VAL A N 1
ATOM 2136 C CA . VAL A 1 292 ? 21.919 19.226 -29.462 1.00 80.69 292 VAL A CA 1
ATOM 2137 C C . VAL A 1 292 ? 22.850 18.031 -29.666 1.00 80.69 292 VAL A C 1
ATOM 2139 O O . VAL A 1 292 ? 22.840 17.089 -28.867 1.00 80.69 292 VAL A O 1
ATOM 2142 N N . ARG A 1 293 ? 23.706 18.072 -30.696 1.00 82.00 293 ARG A N 1
ATOM 2143 C CA . ARG A 1 293 ? 24.744 17.050 -30.903 1.00 82.00 293 ARG A CA 1
ATOM 2144 C C . ARG A 1 293 ? 25.775 17.053 -29.779 1.00 82.00 293 ARG A C 1
ATOM 2146 O O . ARG A 1 293 ? 26.086 15.981 -29.266 1.00 82.00 293 ARG A O 1
ATOM 2153 N N . ALA A 1 294 ? 26.257 18.221 -29.365 1.00 85.31 294 ALA A N 1
ATOM 2154 C CA . ALA A 1 294 ? 27.218 18.356 -28.276 1.00 85.31 294 ALA A CA 1
ATOM 2155 C C . ALA A 1 294 ? 26.635 17.856 -26.951 1.00 85.31 294 ALA A C 1
ATOM 2157 O O . ALA A 1 294 ? 27.314 17.123 -26.240 1.00 85.31 294 ALA A O 1
ATOM 2158 N N . VAL A 1 295 ? 25.370 18.155 -26.643 1.00 85.31 295 VAL A N 1
ATOM 2159 C CA . VAL A 1 295 ? 24.681 17.646 -25.443 1.00 85.31 295 VAL A CA 1
ATOM 2160 C C . VAL A 1 295 ? 24.495 16.129 -25.505 1.00 85.31 295 VAL A C 1
ATOM 2162 O O . VAL A 1 295 ? 24.781 15.434 -24.535 1.00 85.31 295 VAL A O 1
ATOM 2165 N N . ARG A 1 296 ? 24.071 15.575 -26.646 1.00 82.38 296 ARG A N 1
ATOM 2166 C CA . ARG A 1 296 ? 23.883 14.122 -26.789 1.00 82.38 296 ARG A CA 1
ATOM 2167 C C . ARG A 1 296 ? 25.207 13.363 -26.695 1.00 82.38 296 ARG A C 1
ATOM 2169 O O . ARG A 1 296 ? 25.282 12.356 -25.996 1.00 82.38 296 ARG A O 1
ATOM 2176 N N . VAL A 1 297 ? 26.243 13.842 -27.381 1.00 86.12 297 VAL A N 1
ATOM 2177 C CA . VAL A 1 297 ? 27.581 13.236 -27.347 1.00 86.12 297 VAL A CA 1
ATOM 2178 C C . VAL A 1 297 ? 28.206 13.400 -25.968 1.00 86.12 297 VAL A C 1
ATOM 2180 O O . VAL A 1 297 ? 28.768 12.435 -25.466 1.00 86.12 297 VAL A O 1
ATOM 2183 N N . SER A 1 298 ? 28.066 14.559 -25.318 1.00 83.44 298 SER A N 1
ATOM 2184 C CA . SER A 1 298 ? 28.591 14.760 -23.963 1.00 83.44 298 SER A CA 1
ATOM 2185 C C . SER A 1 298 ? 27.868 13.892 -22.935 1.00 83.44 298 SER A C 1
ATOM 2187 O O . SER A 1 298 ? 28.541 13.278 -22.121 1.00 83.44 298 SER A O 1
ATOM 2189 N N . LEU A 1 299 ? 26.545 13.720 -23.017 1.00 85.38 299 LEU A N 1
ATOM 2190 C CA . LEU A 1 299 ? 25.811 12.770 -22.169 1.00 85.38 299 LEU A CA 1
ATOM 2191 C C . LEU A 1 299 ? 26.297 11.326 -22.349 1.00 85.38 299 LEU A C 1
ATOM 2193 O O . LEU A 1 299 ? 26.522 10.627 -21.361 1.00 85.38 299 LEU A O 1
ATOM 2197 N N . VAL A 1 300 ? 26.487 10.881 -23.594 1.00 86.62 300 VAL A N 1
ATOM 2198 C CA . VAL A 1 300 ? 27.006 9.534 -23.884 1.00 86.62 300 VAL A CA 1
ATOM 2199 C C . VAL A 1 300 ? 28.452 9.389 -23.411 1.00 86.62 300 VAL A C 1
ATOM 2201 O O . VAL A 1 300 ? 28.789 8.384 -22.792 1.00 86.62 300 VAL A O 1
ATOM 2204 N N . ALA A 1 301 ? 29.296 10.393 -23.649 1.00 84.75 301 ALA A N 1
ATOM 2205 C CA . ALA A 1 301 ? 30.694 10.394 -23.234 1.00 84.75 301 ALA A CA 1
ATOM 2206 C C . ALA A 1 301 ? 30.833 10.410 -21.707 1.00 84.75 301 ALA A C 1
ATOM 2208 O O . ALA A 1 301 ? 31.627 9.648 -21.169 1.00 84.75 301 ALA A O 1
ATOM 2209 N N . VAL A 1 302 ? 30.029 11.209 -21.002 1.00 86.62 302 VAL A N 1
ATOM 2210 C CA . VAL A 1 302 ? 29.961 11.225 -19.533 1.00 86.62 302 VAL A CA 1
ATOM 2211 C C . VAL A 1 302 ? 29.482 9.874 -19.010 1.00 86.62 302 VAL A C 1
ATOM 2213 O O . VAL A 1 302 ? 30.077 9.350 -18.074 1.00 86.62 302 VAL A O 1
ATOM 2216 N N . GLY A 1 303 ? 28.463 9.274 -19.633 1.00 83.44 303 GLY A N 1
ATOM 2217 C CA . GLY A 1 303 ? 27.991 7.935 -19.276 1.00 83.44 303 GLY A CA 1
ATOM 2218 C C . GLY A 1 303 ? 29.063 6.857 -19.464 1.00 83.44 303 GLY A C 1
ATOM 2219 O O . GLY A 1 303 ? 29.286 6.050 -18.565 1.00 83.44 303 GLY A O 1
ATOM 2220 N N . ALA A 1 304 ? 29.770 6.872 -20.595 1.00 82.00 304 ALA A N 1
ATOM 2221 C CA . ALA A 1 304 ? 30.848 5.930 -20.894 1.00 82.00 304 ALA A CA 1
ATOM 2222 C C . ALA A 1 304 ? 32.065 6.128 -19.976 1.00 82.00 304 ALA A C 1
ATOM 2224 O O . ALA A 1 304 ? 32.619 5.156 -19.466 1.00 82.00 304 ALA A O 1
ATOM 2225 N N . LEU A 1 305 ? 32.447 7.382 -19.717 1.00 83.50 305 LEU A N 1
ATOM 2226 C CA . LEU A 1 305 ? 33.523 7.732 -18.794 1.00 83.50 305 LEU A CA 1
ATOM 2227 C C . LEU A 1 305 ? 33.185 7.286 -17.371 1.00 83.50 305 LEU A C 1
ATOM 2229 O O . LEU A 1 305 ? 34.019 6.674 -16.713 1.00 83.50 305 LEU A O 1
ATOM 2233 N N . ALA A 1 306 ? 31.958 7.534 -16.913 1.00 80.19 306 ALA A N 1
ATOM 2234 C CA . ALA A 1 306 ? 31.491 7.058 -15.619 1.00 80.19 306 ALA A CA 1
ATOM 2235 C C . ALA A 1 306 ? 31.600 5.527 -15.524 1.00 80.19 306 ALA A C 1
ATOM 2237 O O . ALA A 1 306 ? 32.132 5.010 -14.544 1.00 80.19 306 ALA A O 1
ATOM 2238 N N . LEU A 1 307 ? 31.190 4.801 -16.570 1.00 79.69 307 LEU A N 1
ATOM 2239 C CA . LEU A 1 307 ? 31.273 3.339 -16.616 1.00 79.69 307 LEU A CA 1
ATOM 2240 C C . LEU A 1 307 ? 32.718 2.811 -16.581 1.00 79.69 307 LEU A C 1
ATOM 2242 O O . LEU A 1 307 ? 32.961 1.756 -16.002 1.00 79.69 307 LEU A O 1
ATOM 2246 N N . ALA A 1 308 ? 33.667 3.535 -17.181 1.00 80.38 308 ALA A N 1
ATOM 2247 C CA . ALA A 1 308 ? 35.081 3.161 -17.222 1.00 80.38 308 ALA A CA 1
ATOM 2248 C C . ALA A 1 308 ? 35.854 3.552 -15.949 1.00 80.38 308 ALA A C 1
ATOM 2250 O O . ALA A 1 308 ? 36.759 2.833 -15.531 1.00 80.38 308 ALA A O 1
ATOM 2251 N N . VAL A 1 309 ? 35.504 4.678 -15.320 1.00 80.12 309 VAL A N 1
ATOM 2252 C CA . VAL A 1 309 ? 36.202 5.216 -14.140 1.00 80.12 309 VAL A CA 1
ATOM 2253 C C . VAL A 1 309 ? 35.693 4.586 -12.844 1.00 80.12 309 VAL A C 1
ATOM 2255 O O . VAL A 1 309 ? 36.489 4.311 -11.948 1.00 80.12 309 VAL A O 1
ATOM 2258 N N . PHE A 1 310 ? 34.390 4.307 -12.726 1.00 79.50 310 PHE A N 1
ATOM 2259 C CA . PHE A 1 310 ? 33.829 3.735 -11.497 1.00 79.50 310 PHE A CA 1
ATOM 2260 C C . PHE A 1 310 ? 34.483 2.416 -11.043 1.00 79.50 310 PHE A C 1
ATOM 2262 O O . PHE A 1 310 ? 34.763 2.309 -9.848 1.00 79.50 310 PHE A O 1
ATOM 2269 N N . PRO A 1 311 ? 34.801 1.450 -11.928 1.00 77.50 311 PRO A N 1
ATOM 2270 C CA . PRO A 1 311 ? 35.491 0.216 -11.547 1.00 77.50 311 PRO A CA 1
ATOM 2271 C C . PRO A 1 311 ? 36.894 0.434 -10.978 1.00 77.50 311 PRO A C 1
ATOM 2273 O O . PRO A 1 311 ? 37.375 -0.382 -10.201 1.00 77.50 311 PRO A O 1
ATOM 2276 N N . LEU A 1 312 ? 37.558 1.518 -11.388 1.00 79.69 312 LEU A N 1
ATOM 2277 C CA . LEU A 1 312 ? 38.947 1.805 -11.029 1.00 79.69 312 LEU A CA 1
ATOM 2278 C C . LEU A 1 312 ? 39.064 2.560 -9.697 1.00 79.69 312 LEU A C 1
ATOM 2280 O O . LEU A 1 312 ? 40.106 2.502 -9.052 1.00 79.69 312 LEU A O 1
ATOM 2284 N N . VAL A 1 313 ? 38.012 3.279 -9.293 1.00 82.06 313 VAL A N 1
ATOM 2285 C CA . VAL A 1 313 ? 38.024 4.163 -8.113 1.00 82.06 313 VAL A CA 1
ATOM 2286 C C . VAL A 1 313 ? 37.286 3.552 -6.918 1.00 82.06 313 VAL A C 1
ATOM 2288 O O . VAL A 1 313 ? 37.583 3.877 -5.768 1.00 82.06 313 VAL A O 1
ATOM 2291 N N . LEU A 1 314 ? 36.307 2.678 -7.157 1.00 81.25 314 LEU A N 1
ATOM 2292 C CA . LEU A 1 314 ? 35.460 2.133 -6.099 1.00 81.25 314 LEU A CA 1
ATOM 2293 C C . LEU A 1 314 ? 36.078 0.892 -5.449 1.00 81.25 314 LEU A C 1
ATOM 2295 O O . LEU A 1 314 ? 36.561 -0.017 -6.115 1.00 81.25 314 LEU A O 1
ATOM 2299 N N . SER A 1 315 ? 35.989 0.820 -4.120 1.00 84.31 315 SER A N 1
ATOM 2300 C CA . SER A 1 315 ? 36.310 -0.402 -3.380 1.00 84.31 315 SER A CA 1
ATOM 2301 C C . SER A 1 315 ? 35.336 -1.531 -3.731 1.00 84.31 315 SER A C 1
ATOM 2303 O O . SER A 1 315 ? 34.184 -1.281 -4.097 1.00 84.31 315 SER A O 1
ATOM 2305 N N . THR A 1 316 ? 35.748 -2.789 -3.544 1.00 82.06 316 THR A N 1
ATOM 2306 C CA . THR A 1 316 ? 34.928 -3.978 -3.848 1.00 82.06 316 THR A CA 1
ATOM 2307 C C . THR A 1 316 ? 33.526 -3.905 -3.230 1.00 82.06 316 THR A C 1
ATOM 2309 O O . THR A 1 316 ? 32.533 -4.219 -3.882 1.00 82.06 316 THR A O 1
ATOM 2312 N N . GLY A 1 317 ? 33.414 -3.417 -1.988 1.00 81.19 317 GLY A N 1
ATOM 2313 C CA . GLY A 1 317 ? 32.123 -3.244 -1.316 1.00 81.19 317 GLY A CA 1
ATOM 2314 C C . GLY A 1 317 ? 31.243 -2.154 -1.939 1.00 81.19 317 GLY A C 1
ATOM 2315 O O . GLY A 1 317 ? 30.027 -2.322 -2.032 1.00 81.19 317 GLY A O 1
ATOM 2316 N N . ALA A 1 318 ? 31.833 -1.045 -2.394 1.00 82.06 318 ALA A N 1
ATOM 2317 C CA . ALA A 1 318 ? 31.099 -0.003 -3.108 1.00 82.06 318 ALA A CA 1
ATOM 2318 C C . ALA A 1 318 ? 30.666 -0.475 -4.505 1.00 82.06 318 ALA A C 1
ATOM 2320 O O . ALA A 1 318 ? 29.558 -0.159 -4.936 1.00 82.06 318 ALA A O 1
ATOM 2321 N N . MET A 1 319 ? 31.485 -1.296 -5.165 1.00 80.81 319 MET A N 1
ATOM 2322 C CA . MET A 1 319 ? 31.181 -1.888 -6.467 1.00 80.81 319 MET A CA 1
ATOM 2323 C C . MET A 1 319 ? 29.987 -2.851 -6.403 1.00 80.81 319 MET A C 1
ATOM 2325 O O . MET A 1 319 ? 29.100 -2.775 -7.250 1.00 80.81 319 MET A O 1
ATOM 2329 N N . LEU A 1 320 ? 29.895 -3.682 -5.356 1.00 82.56 320 LEU A N 1
ATOM 2330 C CA . LEU A 1 320 ? 28.729 -4.547 -5.121 1.00 82.56 320 LEU A CA 1
ATOM 2331 C C . LEU A 1 320 ? 27.442 -3.738 -4.894 1.00 82.56 320 LEU A C 1
ATOM 2333 O O . LEU A 1 320 ? 26.400 -4.044 -5.476 1.00 82.56 320 LEU A O 1
ATOM 2337 N N . LYS A 1 321 ? 27.512 -2.669 -4.089 1.00 81.12 321 LYS A N 1
ATOM 2338 C CA . LYS A 1 321 ? 26.365 -1.773 -3.858 1.00 81.12 321 LYS A CA 1
ATOM 2339 C C . LYS A 1 321 ? 25.940 -1.060 -5.141 1.00 81.12 321 LYS A C 1
ATOM 2341 O O . LYS A 1 321 ? 24.748 -0.980 -5.421 1.00 81.12 321 LYS A O 1
ATOM 2346 N N . LEU A 1 322 ? 26.898 -0.576 -5.931 1.00 82.00 322 LEU A N 1
ATOM 2347 C CA . LEU A 1 322 ? 26.628 0.060 -7.219 1.00 82.00 322 LEU A CA 1
ATOM 2348 C C . LEU A 1 322 ? 26.001 -0.930 -8.210 1.00 82.00 322 LEU A C 1
ATOM 2350 O O . LEU A 1 322 ? 25.035 -0.575 -8.880 1.00 82.00 322 LEU A O 1
ATOM 2354 N N . GLY A 1 323 ? 26.468 -2.181 -8.242 1.00 82.94 323 GLY A N 1
ATOM 2355 C CA . GLY A 1 323 ? 25.838 -3.254 -9.012 1.00 82.94 323 GLY A CA 1
ATOM 2356 C C . GLY A 1 323 ? 24.365 -3.447 -8.643 1.00 82.94 323 GLY A C 1
ATOM 2357 O O . GLY A 1 323 ? 23.507 -3.443 -9.523 1.00 82.94 323 GLY A O 1
ATOM 2358 N N . ALA A 1 324 ? 24.046 -3.511 -7.346 1.00 80.62 324 ALA A N 1
ATOM 2359 C CA . ALA A 1 324 ? 22.659 -3.596 -6.879 1.00 80.62 324 ALA A CA 1
ATOM 2360 C C . ALA A 1 324 ? 21.815 -2.378 -7.306 1.00 80.62 324 ALA A C 1
ATOM 2362 O O . ALA A 1 324 ? 20.677 -2.538 -7.748 1.00 80.62 324 ALA A O 1
ATOM 2363 N N . VAL A 1 325 ? 22.381 -1.167 -7.239 1.00 83.38 325 VAL A N 1
ATOM 2364 C CA . VAL A 1 325 ? 21.714 0.060 -7.710 1.00 83.38 325 VAL A CA 1
ATOM 2365 C C . VAL A 1 325 ? 21.427 -0.007 -9.212 1.00 83.38 325 VAL A C 1
ATOM 2367 O O . VAL A 1 325 ? 20.316 0.316 -9.626 1.00 83.38 325 VAL A O 1
ATOM 2370 N N . LEU A 1 326 ? 22.382 -0.459 -10.029 1.00 84.56 326 LEU A N 1
ATOM 2371 C CA . LEU A 1 326 ? 22.201 -0.594 -11.478 1.00 84.56 326 LEU A CA 1
ATOM 2372 C C . LEU A 1 326 ? 21.161 -1.661 -11.845 1.00 84.56 326 LEU A C 1
ATOM 2374 O O . LEU A 1 326 ? 20.385 -1.456 -12.780 1.00 84.56 326 LEU A O 1
ATOM 2378 N N . ILE A 1 327 ? 21.097 -2.768 -11.098 1.00 84.12 327 ILE A N 1
ATOM 2379 C CA . ILE A 1 327 ? 20.058 -3.795 -11.272 1.00 84.12 327 ILE A CA 1
ATOM 2380 C C . ILE A 1 327 ? 18.673 -3.195 -11.005 1.00 84.12 327 ILE A C 1
ATOM 2382 O O . ILE A 1 327 ? 17.775 -3.330 -11.831 1.00 84.12 327 ILE A O 1
ATOM 2386 N N . VAL A 1 328 ? 18.489 -2.474 -9.897 1.00 84.19 328 VAL A N 1
ATOM 2387 C CA . VAL A 1 328 ? 17.203 -1.817 -9.603 1.00 84.19 328 VAL A CA 1
ATOM 2388 C C . VAL A 1 328 ? 16.892 -0.720 -10.629 1.00 84.19 328 VAL A C 1
ATOM 2390 O O . VAL A 1 328 ? 15.739 -0.556 -11.030 1.00 84.19 328 VAL A O 1
ATOM 2393 N N . ALA A 1 329 ? 17.907 0.001 -11.111 1.00 84.38 329 ALA A N 1
ATOM 2394 C CA . ALA A 1 329 ? 17.738 1.006 -12.155 1.00 84.38 329 ALA A CA 1
ATOM 2395 C C . ALA A 1 329 ? 17.262 0.392 -13.481 1.00 84.38 329 ALA A C 1
ATOM 2397 O O . ALA A 1 329 ? 16.382 0.966 -14.121 1.00 84.38 329 ALA A O 1
ATOM 2398 N N . SER A 1 330 ? 17.767 -0.781 -13.879 1.00 85.94 330 SER A N 1
ATOM 2399 C CA . SER A 1 330 ? 17.319 -1.460 -15.105 1.00 85.94 330 SER A CA 1
ATOM 2400 C C . SER A 1 330 ? 15.851 -1.900 -15.017 1.00 85.94 330 SER A C 1
ATOM 2402 O O . SER A 1 330 ? 15.092 -1.712 -15.971 1.00 85.94 330 SER A O 1
ATOM 2404 N N . VAL A 1 331 ? 15.411 -2.365 -13.842 1.00 86.75 331 VAL A N 1
ATOM 2405 C CA . VAL A 1 331 ? 13.994 -2.632 -13.535 1.00 86.75 331 VAL A CA 1
ATOM 2406 C C . VAL A 1 331 ? 13.163 -1.339 -13.583 1.00 86.75 331 VAL A C 1
ATOM 2408 O O . VAL A 1 331 ? 12.033 -1.326 -14.071 1.00 86.75 331 VAL A O 1
ATOM 2411 N N . GLY A 1 332 ? 13.721 -0.215 -13.132 1.00 82.31 332 GLY A N 1
ATOM 2412 C CA . GLY A 1 332 ? 13.098 1.103 -13.280 1.00 82.31 332 GLY A CA 1
ATOM 2413 C C . GLY A 1 332 ? 12.921 1.514 -14.747 1.00 82.31 332 GLY A C 1
ATOM 2414 O O . GLY A 1 332 ? 11.856 1.994 -15.133 1.00 82.31 332 GLY A O 1
ATOM 2415 N N . VAL A 1 333 ? 13.927 1.274 -15.592 1.00 84.94 333 VAL A N 1
ATOM 2416 C CA . VAL A 1 333 ? 13.852 1.541 -17.038 1.00 84.94 333 VAL A CA 1
ATOM 2417 C C . VAL A 1 333 ? 12.796 0.655 -17.709 1.00 84.94 333 VAL A C 1
ATOM 2419 O O . VAL A 1 333 ? 12.026 1.157 -18.532 1.00 84.94 333 VAL A O 1
ATOM 2422 N N . SER A 1 334 ? 12.677 -0.624 -17.331 1.00 84.44 334 SER A N 1
ATOM 2423 C CA . SER A 1 334 ? 11.627 -1.504 -17.876 1.00 84.44 334 SER A CA 1
ATOM 2424 C C . SER A 1 334 ? 10.217 -1.009 -17.525 1.00 84.44 334 SER A C 1
ATOM 2426 O O . SER A 1 334 ? 9.302 -1.076 -18.354 1.00 84.44 334 SER A O 1
ATOM 2428 N N . LEU A 1 335 ? 10.041 -0.433 -16.331 1.00 82.25 335 LEU A N 1
ATOM 2429 C CA . LEU A 1 335 ? 8.792 0.208 -15.926 1.00 82.25 335 LEU A CA 1
ATOM 2430 C C . LEU A 1 335 ? 8.464 1.432 -16.793 1.00 82.25 335 LEU A C 1
ATOM 2432 O O . LEU A 1 335 ? 7.296 1.624 -17.138 1.00 82.25 335 LEU A O 1
ATOM 2436 N N . VAL A 1 336 ? 9.456 2.248 -17.164 1.00 76.81 336 VAL A N 1
ATOM 2437 C CA . VAL A 1 336 ? 9.267 3.423 -18.041 1.00 76.81 336 VAL A CA 1
ATOM 2438 C C . VAL A 1 336 ? 8.802 3.015 -19.436 1.00 76.81 336 VAL A C 1
ATOM 2440 O O . VAL A 1 336 ? 7.935 3.680 -19.996 1.00 76.81 336 VAL A O 1
ATOM 2443 N N . ILE A 1 337 ? 9.295 1.905 -19.987 1.00 77.88 337 ILE A N 1
ATOM 2444 C CA . ILE A 1 337 ? 8.831 1.415 -21.296 1.00 77.88 337 ILE A CA 1
ATOM 2445 C C . ILE A 1 337 ? 7.324 1.117 -21.246 1.00 77.88 337 ILE A C 1
ATOM 2447 O O . ILE A 1 337 ? 6.566 1.541 -22.118 1.00 77.88 337 ILE A O 1
ATOM 2451 N N . LEU A 1 338 ? 6.853 0.450 -20.191 1.00 73.88 338 LEU A N 1
ATOM 2452 C CA . LEU A 1 338 ? 5.439 0.093 -20.081 1.00 73.88 338 LEU A CA 1
ATOM 2453 C C . LEU A 1 338 ? 4.550 1.288 -19.698 1.00 73.88 338 LEU A C 1
ATOM 2455 O O . LEU A 1 338 ? 3.491 1.502 -20.288 1.00 73.88 338 LEU A O 1
ATOM 2459 N N . SER A 1 339 ? 4.977 2.079 -18.716 1.00 71.88 339 SER A N 1
ATOM 2460 C CA . SER A 1 339 ? 4.182 3.199 -18.199 1.00 71.88 339 SER A CA 1
ATOM 2461 C C . SER A 1 339 ? 4.248 4.438 -19.086 1.00 71.88 339 SER A C 1
ATOM 2463 O O . SER A 1 339 ? 3.243 5.130 -19.230 1.00 71.88 339 SER A O 1
ATOM 2465 N N . GLY A 1 340 ? 5.398 4.691 -19.708 1.00 67.56 340 GLY A N 1
ATOM 2466 C CA . GLY A 1 340 ? 5.645 5.832 -20.581 1.00 67.56 340 GLY A CA 1
ATOM 2467 C C . GLY A 1 340 ? 5.206 5.589 -22.020 1.00 67.56 340 GLY A C 1
ATOM 2468 O O . GLY A 1 340 ? 4.480 6.413 -22.566 1.00 67.56 340 GLY A O 1
ATOM 2469 N N . TRP A 1 341 ? 5.613 4.473 -22.642 1.00 67.81 341 TRP A N 1
ATOM 2470 C CA . TRP A 1 341 ? 5.336 4.236 -24.070 1.00 67.81 341 TRP A CA 1
ATOM 2471 C C . TRP A 1 341 ? 4.039 3.463 -24.300 1.00 67.81 341 TRP A C 1
ATOM 2473 O O . TRP A 1 341 ? 3.250 3.838 -25.162 1.00 67.81 341 TRP A O 1
ATOM 2483 N N . ALA A 1 342 ? 3.779 2.409 -23.519 1.00 70.06 342 ALA A N 1
ATOM 2484 C CA . ALA A 1 342 ? 2.517 1.668 -23.622 1.00 70.06 342 ALA A CA 1
ATOM 2485 C C . ALA A 1 342 ? 1.366 2.320 -22.826 1.00 70.06 342 ALA A C 1
ATOM 2487 O O . ALA A 1 342 ? 0.211 1.913 -22.961 1.00 70.06 342 ALA A O 1
ATOM 2488 N N . GLY A 1 343 ? 1.664 3.327 -21.993 1.00 68.12 343 GLY A N 1
ATOM 2489 C CA . GLY A 1 343 ? 0.679 4.047 -21.184 1.00 68.12 343 GLY A CA 1
ATOM 2490 C C . GLY A 1 343 ? 0.024 3.196 -20.089 1.00 68.12 343 GLY A C 1
ATOM 2491 O O . GLY A 1 343 ? -1.058 3.546 -19.616 1.00 68.12 343 GLY A O 1
ATOM 2492 N N . GLN A 1 344 ? 0.637 2.072 -19.699 1.00 73.81 344 GLN A N 1
ATOM 2493 C CA . GLN A 1 344 ? 0.086 1.112 -18.742 1.00 73.81 344 GLN A CA 1
ATOM 2494 C C . GLN A 1 344 ? 0.910 1.045 -17.451 1.00 73.81 344 GLN A C 1
ATOM 2496 O O . GLN A 1 344 ? 2.116 0.812 -17.466 1.00 73.81 344 GLN A O 1
ATOM 2501 N N . LEU A 1 345 ? 0.243 1.185 -16.303 1.00 76.81 345 LEU A N 1
ATOM 2502 C CA . LEU A 1 345 ? 0.874 1.002 -14.996 1.00 76.81 345 LEU A CA 1
ATOM 2503 C C . LEU A 1 345 ? 0.949 -0.496 -14.648 1.00 76.81 345 LEU A C 1
ATOM 2505 O O . LEU A 1 345 ? -0.087 -1.142 -14.481 1.00 76.81 345 LEU A O 1
ATOM 2509 N N . SER A 1 346 ? 2.165 -1.028 -14.496 1.00 81.94 346 SER A N 1
ATOM 2510 C CA . SER A 1 346 ? 2.429 -2.375 -13.967 1.00 81.94 346 SER A CA 1
ATOM 2511 C C . SER A 1 346 ? 3.296 -2.291 -12.722 1.00 81.94 346 SER A C 1
ATOM 2513 O O . SER A 1 346 ? 4.297 -1.582 -12.708 1.00 81.94 346 SER A O 1
ATOM 2515 N N . LEU A 1 347 ? 2.932 -3.048 -11.692 1.00 83.19 347 LEU A N 1
ATOM 2516 C CA . LEU A 1 347 ? 3.691 -3.177 -10.446 1.00 83.19 347 LEU A CA 1
ATOM 2517 C C . LEU A 1 347 ? 4.340 -4.570 -10.312 1.00 83.19 347 LEU A C 1
ATOM 2519 O O . LEU A 1 347 ? 4.781 -4.952 -9.235 1.00 83.19 347 LEU A O 1
ATOM 2523 N N . GLY A 1 348 ? 4.404 -5.325 -11.417 1.00 85.38 348 GLY A N 1
ATOM 2524 C CA . GLY A 1 348 ? 4.876 -6.715 -11.472 1.00 85.38 348 GLY A CA 1
ATOM 2525 C C . GLY A 1 348 ? 6.384 -6.908 -11.655 1.00 85.38 348 GLY A C 1
ATOM 2526 O O . GLY A 1 348 ? 6.871 -8.027 -11.533 1.00 85.38 348 GLY A O 1
ATOM 2527 N N . GLN A 1 349 ? 7.128 -5.842 -11.962 1.00 87.50 349 GLN A N 1
ATOM 2528 C CA . GLN A 1 349 ? 8.496 -5.938 -12.494 1.00 87.50 349 GLN A CA 1
ATOM 2529 C C . GLN A 1 349 ? 9.465 -6.697 -11.573 1.00 87.50 349 GLN A C 1
ATOM 2531 O O . GLN A 1 349 ? 10.273 -7.492 -12.048 1.00 87.50 349 GLN A O 1
ATOM 2536 N N . MET A 1 350 ? 9.334 -6.513 -10.255 1.00 84.62 350 MET A N 1
ATOM 2537 C CA . MET A 1 350 ? 10.184 -7.191 -9.271 1.00 84.62 350 MET A CA 1
ATOM 2538 C C . MET A 1 350 ? 9.977 -8.708 -9.244 1.00 84.62 350 MET A C 1
ATOM 2540 O O . MET A 1 350 ? 10.932 -9.437 -9.007 1.00 84.62 350 MET A O 1
ATOM 2544 N N . ALA A 1 351 ? 8.772 -9.205 -9.535 1.00 86.44 351 ALA A N 1
ATOM 2545 C CA . ALA A 1 351 ? 8.535 -10.646 -9.603 1.00 86.44 351 ALA A CA 1
ATOM 2546 C C . ALA A 1 351 ? 9.127 -11.274 -10.867 1.00 86.44 351 ALA A C 1
ATOM 2548 O O . ALA A 1 351 ? 9.683 -12.366 -10.804 1.00 86.44 351 ALA A O 1
ATOM 2549 N N . PHE A 1 352 ? 9.078 -10.574 -12.004 1.00 88.06 352 PHE A N 1
ATOM 2550 C CA . PHE A 1 352 ? 9.703 -11.055 -13.240 1.00 88.06 352 PHE A CA 1
ATOM 2551 C C . PHE A 1 352 ? 11.226 -11.110 -13.105 1.00 88.06 352 PHE A C 1
ATOM 2553 O O . PHE A 1 352 ? 11.842 -12.119 -13.449 1.00 88.06 352 PHE A O 1
ATOM 2560 N N . ALA A 1 353 ? 11.818 -10.053 -12.539 1.00 88.12 353 ALA A N 1
ATOM 2561 C CA . ALA A 1 353 ? 13.240 -10.016 -12.220 1.00 88.12 353 ALA A CA 1
ATOM 2562 C C . ALA A 1 353 ? 13.616 -11.095 -11.190 1.00 88.12 353 ALA A C 1
ATOM 2564 O O . ALA A 1 353 ? 14.605 -11.800 -11.375 1.00 88.12 353 ALA A O 1
ATOM 2565 N N . GLY A 1 354 ? 12.796 -11.271 -10.149 1.00 87.88 354 GLY A N 1
ATOM 2566 C CA . GLY A 1 354 ? 12.987 -12.288 -9.116 1.00 87.88 354 GLY A CA 1
ATOM 2567 C C . GLY A 1 354 ? 12.977 -13.713 -9.667 1.00 87.88 354 GLY A C 1
ATOM 2568 O O . GLY A 1 354 ? 13.852 -14.496 -9.319 1.00 87.88 354 GLY A O 1
ATOM 2569 N N . MET A 1 355 ? 12.058 -14.043 -10.581 1.00 89.31 355 MET A N 1
ATOM 2570 C CA . MET A 1 355 ? 12.049 -15.348 -11.253 1.00 89.31 355 MET A CA 1
ATOM 2571 C C . MET A 1 355 ? 13.305 -15.568 -12.089 1.00 89.31 355 MET A C 1
ATOM 2573 O O . MET A 1 355 ? 13.925 -16.625 -11.997 1.00 89.31 355 MET A O 1
ATOM 2577 N N . GLY A 1 356 ? 13.704 -14.573 -12.885 1.00 90.62 356 GLY A N 1
ATOM 2578 C CA . GLY A 1 356 ? 14.931 -14.682 -13.668 1.00 90.62 356 GLY A CA 1
ATOM 2579 C C . GLY A 1 356 ? 16.157 -14.909 -12.782 1.00 90.62 356 GLY A C 1
ATOM 2580 O O . GLY A 1 356 ? 16.972 -15.778 -13.081 1.00 90.62 356 GLY A O 1
ATOM 2581 N N . GLY A 1 357 ? 16.236 -14.197 -11.653 1.00 88.94 357 GLY A N 1
ATOM 2582 C CA . GLY A 1 357 ? 17.280 -14.379 -10.645 1.00 88.94 357 GLY A CA 1
ATOM 2583 C C . GLY A 1 357 ? 17.249 -15.756 -9.976 1.00 88.94 357 GLY A C 1
ATOM 2584 O O . GLY A 1 357 ? 18.298 -16.373 -9.819 1.00 88.94 357 GLY A O 1
ATOM 2585 N N . ALA A 1 358 ? 16.066 -16.271 -9.640 1.00 88.06 358 ALA A N 1
ATOM 2586 C CA . ALA A 1 358 ? 15.916 -17.583 -9.016 1.00 88.06 358 ALA A CA 1
ATOM 2587 C C . ALA A 1 358 ? 16.327 -18.724 -9.964 1.00 88.06 358 ALA A C 1
ATOM 2589 O O . ALA A 1 358 ? 17.090 -19.600 -9.565 1.00 88.06 358 ALA A O 1
ATOM 2590 N N . VAL A 1 359 ? 15.906 -18.688 -11.237 1.00 90.69 359 VAL A N 1
ATOM 2591 C CA . VAL A 1 359 ? 16.353 -19.677 -12.240 1.00 90.69 359 VAL A CA 1
ATOM 2592 C C . VAL A 1 359 ? 17.850 -19.556 -12.515 1.00 90.69 359 VAL A C 1
ATOM 2594 O O . VAL A 1 359 ? 18.519 -20.576 -12.663 1.00 90.69 359 VAL A O 1
ATOM 2597 N N . PHE A 1 360 ? 18.394 -18.336 -12.556 1.00 91.06 360 PHE A N 1
ATOM 2598 C CA . PHE A 1 360 ? 19.835 -18.124 -12.700 1.00 91.06 360 PHE A CA 1
ATOM 2599 C C . PHE A 1 360 ? 20.618 -18.751 -11.536 1.00 91.06 360 PHE A C 1
ATOM 2601 O O . PHE A 1 360 ? 21.603 -19.455 -11.766 1.00 91.06 360 PHE A O 1
ATOM 2608 N N . ALA A 1 361 ? 20.167 -18.535 -10.297 1.00 87.94 361 ALA A N 1
ATOM 2609 C CA . ALA A 1 361 ? 20.786 -19.119 -9.111 1.00 87.94 361 ALA A CA 1
ATOM 2610 C C . ALA A 1 361 ? 20.726 -20.650 -9.158 1.00 87.94 361 ALA A C 1
ATOM 2612 O O . ALA A 1 361 ? 21.757 -21.299 -9.030 1.00 87.94 361 ALA A O 1
ATOM 2613 N N . TRP A 1 362 ? 19.556 -21.225 -9.442 1.00 88.12 362 TRP A N 1
ATOM 2614 C CA . TRP A 1 362 ? 19.384 -22.673 -9.588 1.00 88.12 362 TRP A CA 1
ATOM 2615 C C . TRP A 1 362 ? 20.279 -23.274 -10.684 1.00 88.12 362 TRP A C 1
ATOM 2617 O O . TRP A 1 362 ? 20.950 -24.284 -10.474 1.00 88.12 362 TRP A O 1
ATOM 2627 N N . ALA A 1 363 ? 20.353 -22.631 -11.851 1.00 89.75 363 ALA A N 1
ATOM 2628 C CA . ALA A 1 363 ? 21.171 -23.100 -12.966 1.00 89.75 363 ALA A CA 1
ATOM 2629 C C . ALA A 1 363 ? 22.675 -23.071 -12.645 1.00 89.75 363 ALA A C 1
ATOM 2631 O O . ALA A 1 363 ? 23.399 -23.994 -13.018 1.00 89.75 363 ALA A O 1
ATOM 2632 N N . THR A 1 364 ? 23.146 -22.033 -11.953 1.00 90.00 364 THR A N 1
ATOM 2633 C CA . THR A 1 364 ? 24.573 -21.867 -11.639 1.00 90.00 364 THR A CA 1
ATOM 2634 C C . THR A 1 364 ? 25.014 -22.655 -10.408 1.00 90.00 364 THR A C 1
ATOM 2636 O O . THR A 1 364 ? 26.108 -23.211 -10.424 1.00 90.00 364 THR A O 1
ATOM 2639 N N . GLN A 1 365 ? 24.186 -22.738 -9.363 1.00 86.00 365 GLN A N 1
ATOM 2640 C CA . GLN A 1 365 ? 24.550 -23.392 -8.102 1.00 86.00 365 GLN A CA 1
ATOM 2641 C C . GLN A 1 365 ? 24.273 -24.898 -8.121 1.00 86.00 365 GLN A C 1
ATOM 2643 O O . GLN A 1 365 ? 25.182 -25.679 -7.857 1.00 86.00 365 GLN A O 1
ATOM 2648 N N . ASP A 1 366 ? 23.066 -25.320 -8.504 1.00 84.56 366 ASP A N 1
ATOM 2649 C CA . ASP A 1 366 ? 22.677 -26.736 -8.404 1.00 84.56 366 ASP A CA 1
ATOM 2650 C C . ASP A 1 366 ? 23.087 -27.540 -9.636 1.00 84.56 366 ASP A C 1
ATOM 2652 O O . ASP A 1 366 ? 23.336 -28.744 -9.565 1.00 84.56 366 ASP A O 1
ATOM 2656 N N . ARG A 1 367 ? 23.101 -26.888 -10.803 1.00 85.00 367 ARG A N 1
ATOM 2657 C CA . ARG A 1 367 ? 23.382 -27.537 -12.092 1.00 85.00 367 ARG A CA 1
ATOM 2658 C C . ARG A 1 367 ? 24.748 -27.184 -12.671 1.00 85.00 367 ARG A C 1
ATOM 2660 O O . ARG A 1 367 ? 25.097 -27.740 -13.711 1.00 85.00 367 ARG A O 1
ATOM 2667 N N . SER A 1 368 ? 25.493 -26.282 -12.023 1.00 87.12 368 SER A N 1
ATOM 2668 C CA . SER A 1 368 ? 26.820 -25.814 -12.456 1.00 87.12 368 SER A CA 1
ATOM 2669 C C . SER A 1 368 ? 26.871 -25.398 -13.935 1.00 87.12 368 SER A C 1
ATOM 2671 O O . SER A 1 368 ? 27.881 -25.581 -14.613 1.00 87.12 368 SER A O 1
ATOM 2673 N N . ILE A 1 369 ? 25.761 -24.868 -14.457 1.00 90.31 369 ILE A N 1
ATOM 2674 C CA . ILE A 1 369 ? 25.651 -24.392 -15.837 1.00 90.31 369 ILE A CA 1
ATOM 2675 C C . ILE A 1 369 ? 26.457 -23.098 -15.969 1.00 90.31 369 ILE A C 1
ATOM 2677 O O . ILE A 1 369 ? 26.464 -22.265 -15.061 1.00 90.31 369 ILE A O 1
ATOM 2681 N N . ASP A 1 370 ? 27.101 -22.917 -17.123 1.00 91.94 370 ASP A N 1
ATOM 2682 C CA . ASP A 1 370 ? 27.839 -21.697 -17.450 1.00 91.94 370 ASP A CA 1
ATOM 2683 C C . ASP A 1 370 ? 26.979 -20.432 -17.202 1.00 91.94 370 ASP A C 1
ATOM 2685 O O . ASP A 1 370 ? 25.829 -20.375 -17.666 1.00 91.94 370 ASP A O 1
ATOM 2689 N N . PRO A 1 371 ? 27.507 -19.400 -16.510 1.00 88.56 371 PRO A N 1
ATOM 2690 C CA . PRO A 1 371 ? 26.775 -18.171 -16.215 1.00 88.56 371 PRO A CA 1
ATOM 2691 C C . PRO A 1 371 ? 26.150 -17.488 -17.440 1.00 88.56 371 PRO A C 1
ATOM 2693 O O . PRO A 1 371 ? 25.061 -16.924 -17.328 1.00 88.56 371 PRO A O 1
ATOM 2696 N N . LEU A 1 372 ? 26.781 -17.546 -18.616 1.00 91.38 372 LEU A N 1
ATOM 2697 C CA . LEU A 1 372 ? 26.238 -16.954 -19.845 1.00 91.38 372 LEU A CA 1
ATOM 2698 C C . LEU A 1 372 ? 24.957 -17.666 -20.293 1.00 91.38 372 LEU A C 1
ATOM 2700 O O . LEU A 1 372 ? 23.972 -17.014 -20.649 1.00 91.38 372 LEU A O 1
ATOM 2704 N N . LEU A 1 373 ? 24.940 -19.000 -20.229 1.00 91.94 373 LEU A N 1
ATOM 2705 C CA . LEU A 1 373 ? 23.749 -19.795 -20.534 1.00 91.94 373 LEU A CA 1
ATOM 2706 C C . LEU A 1 373 ? 22.679 -19.626 -19.452 1.00 91.94 373 LEU A C 1
ATOM 2708 O O . LEU A 1 373 ? 21.492 -19.510 -19.770 1.00 91.94 373 LEU A O 1
ATOM 2712 N N . ALA A 1 374 ? 23.090 -19.539 -18.186 1.00 92.12 374 ALA A N 1
ATOM 2713 C CA . ALA A 1 374 ? 22.185 -19.294 -17.071 1.00 92.12 374 ALA A CA 1
ATOM 2714 C C . ALA A 1 374 ? 21.470 -17.935 -17.184 1.00 92.12 374 ALA A C 1
ATOM 2716 O O . ALA A 1 374 ? 20.284 -17.853 -16.861 1.00 92.12 374 ALA A O 1
ATOM 2717 N N . ILE A 1 375 ? 22.132 -16.885 -17.695 1.00 91.75 375 ILE A N 1
ATOM 2718 C CA . ILE A 1 375 ? 21.485 -15.590 -17.989 1.00 91.75 375 ILE A CA 1
ATOM 2719 C C . ILE A 1 375 ? 20.357 -15.778 -19.010 1.00 91.75 375 ILE A C 1
ATOM 2721 O O . ILE A 1 375 ? 19.255 -15.263 -18.812 1.00 91.75 375 ILE A O 1
ATOM 2725 N N . GLY A 1 376 ? 20.608 -16.540 -20.080 1.00 93.75 376 GLY A N 1
ATOM 2726 C CA . GLY A 1 376 ? 19.599 -16.853 -21.093 1.00 93.75 376 GLY A CA 1
ATOM 2727 C C . GLY A 1 376 ? 18.401 -17.611 -20.515 1.00 93.75 376 GLY A C 1
ATOM 2728 O O . GLY A 1 376 ? 17.254 -17.235 -20.761 1.00 93.75 376 GLY A O 1
ATOM 2729 N N . LEU A 1 377 ? 18.655 -18.631 -19.690 1.00 93.50 377 LEU A N 1
ATOM 2730 C CA . LEU A 1 377 ? 17.606 -19.394 -19.002 1.00 93.50 377 LEU A CA 1
ATOM 2731 C C . LEU A 1 377 ? 16.793 -18.520 -18.039 1.00 93.50 377 LEU A C 1
ATOM 2733 O O . LEU A 1 377 ? 15.562 -18.580 -18.048 1.00 93.50 377 LEU A O 1
ATOM 2737 N N . GLY A 1 378 ? 17.458 -17.665 -17.259 1.00 92.75 378 GLY A N 1
ATOM 2738 C CA . GLY A 1 378 ? 16.801 -16.706 -16.373 1.00 92.75 378 GLY A CA 1
ATOM 2739 C C . GLY A 1 378 ? 15.919 -15.717 -17.139 1.00 92.75 378 GLY A C 1
ATOM 2740 O O . GLY A 1 378 ? 14.768 -15.489 -16.763 1.00 92.75 378 GLY A O 1
ATOM 2741 N N . ALA A 1 379 ? 16.408 -15.179 -18.261 1.00 91.56 379 ALA A N 1
ATOM 2742 C CA . ALA A 1 379 ? 15.630 -14.284 -19.116 1.00 91.56 379 ALA A CA 1
ATOM 2743 C C . ALA A 1 379 ? 14.383 -14.976 -19.695 1.00 91.56 379 ALA A C 1
ATOM 2745 O O . ALA A 1 379 ? 13.292 -14.401 -19.667 1.00 91.56 379 ALA A O 1
ATOM 2746 N N . LEU A 1 380 ? 14.516 -16.222 -20.165 1.00 94.38 380 LEU A N 1
ATOM 2747 C CA . LEU A 1 380 ? 13.393 -17.019 -20.669 1.00 94.38 380 LEU A CA 1
ATOM 2748 C C . LEU A 1 380 ? 12.368 -17.330 -19.574 1.00 94.38 380 LEU A C 1
ATOM 2750 O O . LEU A 1 380 ? 11.167 -17.222 -19.818 1.00 94.38 380 LEU A O 1
ATOM 2754 N N . ALA A 1 381 ? 12.816 -17.662 -18.363 1.00 91.81 381 ALA A N 1
ATOM 2755 C CA . ALA A 1 381 ? 11.928 -17.920 -17.232 1.00 91.81 381 ALA A CA 1
ATOM 2756 C C . ALA A 1 381 ? 11.159 -16.660 -16.803 1.00 91.81 381 ALA A C 1
ATOM 2758 O O . ALA A 1 381 ? 9.938 -16.704 -16.622 1.00 91.81 381 ALA A O 1
ATOM 2759 N N . GLY A 1 382 ? 11.848 -15.518 -16.707 1.00 90.50 382 GLY A N 1
ATOM 2760 C CA . GLY A 1 382 ? 11.217 -14.225 -16.442 1.00 90.50 382 GLY A CA 1
ATOM 2761 C C . GLY A 1 382 ? 10.187 -13.859 -17.516 1.00 90.50 382 GLY A C 1
ATOM 2762 O O . GLY A 1 382 ? 9.072 -13.449 -17.186 1.00 90.50 382 GLY A O 1
ATOM 2763 N N . ALA A 1 383 ? 10.512 -14.083 -18.795 1.00 90.44 383 ALA A N 1
ATOM 2764 C CA . ALA A 1 383 ? 9.591 -13.873 -19.912 1.00 90.44 383 ALA A CA 1
ATOM 2765 C C . ALA A 1 383 ? 8.376 -14.815 -19.854 1.00 90.44 383 ALA A C 1
ATOM 2767 O O . ALA A 1 383 ? 7.248 -14.368 -20.060 1.00 90.44 383 ALA A O 1
ATOM 2768 N N . ALA A 1 384 ? 8.575 -16.093 -19.523 1.00 90.56 384 ALA A N 1
ATOM 2769 C CA . ALA A 1 384 ? 7.494 -17.064 -19.381 1.00 90.56 384 ALA A CA 1
ATOM 2770 C C . ALA A 1 384 ? 6.506 -16.650 -18.279 1.00 90.56 384 ALA A C 1
ATOM 2772 O O . ALA A 1 384 ? 5.298 -16.608 -18.525 1.00 90.56 384 ALA A O 1
ATOM 2773 N N . ILE A 1 385 ? 7.000 -16.252 -17.097 1.00 86.81 385 ILE A N 1
ATOM 2774 C CA . ILE A 1 385 ? 6.131 -15.717 -16.038 1.00 86.81 385 ILE A CA 1
ATOM 2775 C C . ILE A 1 385 ? 5.448 -14.427 -16.485 1.00 86.81 385 ILE A C 1
ATOM 2777 O O . ILE A 1 385 ? 4.247 -14.274 -16.258 1.00 86.81 385 ILE A O 1
ATOM 2781 N N . ALA A 1 386 ? 6.160 -13.516 -17.149 1.00 85.94 386 ALA A N 1
ATOM 2782 C CA . ALA A 1 386 ? 5.562 -12.287 -17.657 1.00 85.94 386 ALA A CA 1
ATOM 2783 C C . ALA A 1 386 ? 4.419 -12.566 -18.650 1.00 85.94 386 ALA A C 1
ATOM 2785 O O . ALA A 1 386 ? 3.413 -11.860 -18.618 1.00 85.94 386 ALA A O 1
ATOM 2786 N N . VAL A 1 387 ? 4.514 -13.616 -19.474 1.00 87.00 387 VAL A N 1
ATOM 2787 C CA . VAL A 1 387 ? 3.424 -14.058 -20.361 1.00 87.00 387 VAL A CA 1
ATOM 2788 C C . VAL A 1 387 ? 2.259 -14.639 -19.560 1.00 87.00 387 VAL A C 1
ATOM 2790 O O . VAL A 1 387 ? 1.119 -14.225 -19.771 1.00 87.00 387 VAL A O 1
ATOM 2793 N N . VAL A 1 388 ? 2.517 -15.546 -18.614 1.00 83.06 388 VAL A N 1
ATOM 2794 C CA . VAL A 1 388 ? 1.465 -16.158 -17.778 1.00 83.06 388 VAL A CA 1
ATOM 2795 C C . VAL A 1 388 ? 0.696 -15.094 -16.992 1.00 83.06 388 VAL A C 1
ATOM 2797 O O . VAL A 1 388 ? -0.534 -15.111 -16.962 1.00 83.06 388 VAL A O 1
ATOM 2800 N N . VAL A 1 389 ? 1.410 -14.130 -16.411 1.00 77.75 389 VAL A N 1
ATOM 2801 C CA . VAL A 1 389 ? 0.846 -12.984 -15.681 1.00 77.75 389 VAL A CA 1
ATOM 2802 C C . VAL A 1 389 ? 0.193 -11.972 -16.631 1.00 77.75 389 VAL A C 1
ATOM 2804 O O . VAL A 1 389 ? -0.845 -11.386 -16.313 1.00 77.75 389 VAL A O 1
ATOM 2807 N N . GLY A 1 390 ? 0.775 -11.779 -17.814 1.00 75.88 390 GLY A N 1
ATOM 2808 C CA . GLY A 1 390 ? 0.323 -10.854 -18.848 1.00 75.88 390 GLY A CA 1
ATOM 2809 C C . GLY A 1 390 ? -0.987 -11.276 -19.514 1.00 75.88 390 GLY A C 1
ATOM 2810 O O . GLY A 1 390 ? -1.816 -10.426 -19.827 1.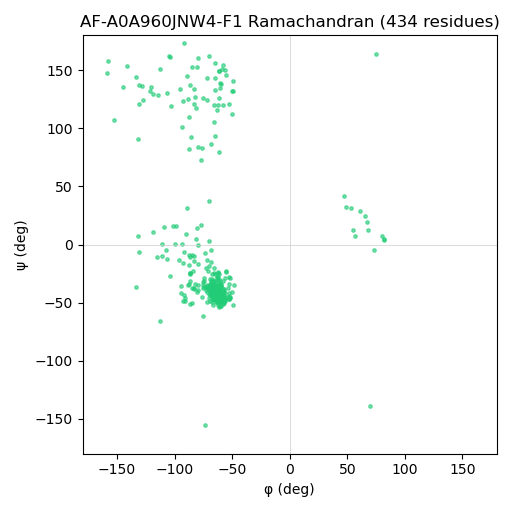00 75.88 390 GLY A O 1
ATOM 2811 N N . LEU A 1 391 ? -1.230 -12.577 -19.689 1.00 80.75 391 LEU A N 1
ATOM 2812 C CA . LEU A 1 391 ? -2.419 -13.101 -20.371 1.00 80.75 391 LEU A CA 1
ATOM 2813 C C . LEU A 1 391 ? -3.749 -12.696 -19.693 1.00 80.75 391 LEU A C 1
ATOM 2815 O O . LEU A 1 391 ? -4.636 -12.189 -20.392 1.00 80.75 391 LEU A O 1
ATOM 2819 N N . PRO A 1 392 ? -3.926 -12.847 -18.362 1.00 71.31 392 PRO A N 1
ATOM 2820 C CA . PRO A 1 392 ? -5.069 -12.275 -17.650 1.00 71.31 392 PRO A CA 1
ATOM 2821 C C . PRO A 1 392 ? -5.105 -10.748 -17.749 1.00 71.31 392 PRO A C 1
ATOM 2823 O O . PRO A 1 392 ? -6.167 -10.164 -17.969 1.00 71.31 392 PRO A O 1
ATOM 2826 N N . ALA A 1 393 ? -3.939 -10.111 -17.634 1.00 68.50 393 ALA A N 1
ATOM 2827 C CA . ALA A 1 393 ? -3.769 -8.665 -17.683 1.00 68.50 393 ALA A CA 1
ATOM 2828 C C . ALA A 1 393 ? -4.235 -8.047 -19.014 1.00 68.50 393 ALA A C 1
ATOM 2830 O O . ALA A 1 393 ? -4.892 -7.013 -18.994 1.00 68.50 393 ALA A O 1
ATOM 2831 N N . LEU A 1 394 ? -4.021 -8.703 -20.161 1.00 70.06 394 LEU A N 1
ATOM 2832 C CA . LEU A 1 394 ? -4.508 -8.237 -21.471 1.00 70.06 394 LEU A CA 1
ATOM 2833 C C . LEU A 1 394 ? -6.040 -8.133 -21.540 1.00 70.06 394 LEU A C 1
ATOM 2835 O O . LEU A 1 394 ? -6.590 -7.360 -22.330 1.00 70.06 394 LEU A O 1
ATOM 2839 N N . ARG A 1 395 ? -6.751 -8.908 -20.714 1.00 71.69 395 ARG A N 1
ATOM 2840 C CA . ARG A 1 395 ? -8.220 -8.892 -20.645 1.00 71.69 395 ARG A CA 1
ATOM 2841 C C . ARG A 1 395 ? -8.755 -7.796 -19.720 1.00 71.69 395 ARG A C 1
ATOM 2843 O O . ARG A 1 395 ? -9.963 -7.558 -19.708 1.00 71.69 395 ARG A O 1
ATOM 2850 N N . ILE A 1 396 ? -7.877 -7.129 -18.972 1.00 70.06 396 ILE A N 1
ATOM 2851 C CA . ILE A 1 396 ? -8.191 -6.188 -17.900 1.00 70.06 396 ILE A CA 1
ATOM 2852 C C . ILE A 1 396 ? -7.616 -4.810 -18.282 1.00 70.06 396 ILE A C 1
ATOM 2854 O O . ILE A 1 396 ? -6.459 -4.691 -18.660 1.00 70.06 396 ILE A O 1
ATOM 2858 N N . ARG A 1 397 ? -8.413 -3.735 -18.220 1.00 65.69 397 ARG A N 1
ATOM 2859 C CA . ARG A 1 397 ? -7.972 -2.386 -18.640 1.00 65.69 397 ARG A CA 1
ATOM 2860 C C . ARG A 1 397 ? -7.862 -1.410 -17.468 1.00 65.69 397 ARG A C 1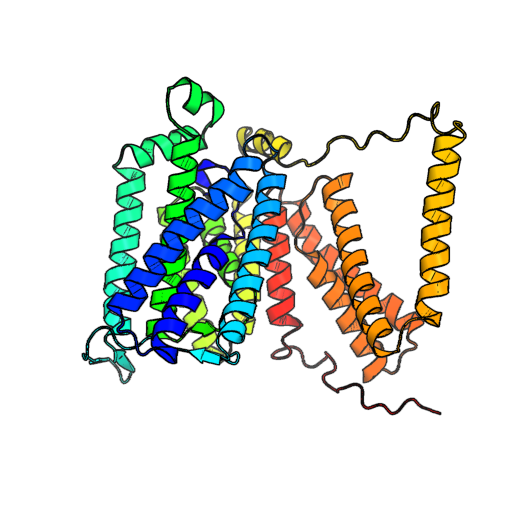
ATOM 2862 O O . ARG A 1 397 ? -8.619 -1.499 -16.501 1.00 65.69 397 ARG A O 1
ATOM 2869 N N . GLY A 1 398 ? -6.959 -0.437 -17.604 1.00 71.25 398 GLY A N 1
ATOM 2870 C CA . GLY A 1 398 ? -6.790 0.681 -16.671 1.00 71.25 398 GLY A CA 1
ATOM 2871 C C . GLY A 1 398 ? -6.224 0.257 -15.314 1.00 71.25 398 GLY A C 1
ATOM 2872 O O . GLY A 1 398 ? -5.345 -0.592 -15.231 1.00 71.25 398 GLY A O 1
ATOM 2873 N N . MET A 1 399 ? -6.761 0.832 -14.238 1.00 75.31 399 MET A N 1
ATOM 2874 C CA . MET A 1 399 ? -6.371 0.589 -12.837 1.00 75.31 399 MET A CA 1
ATOM 2875 C C . MET A 1 399 ? -6.247 -0.891 -12.427 1.00 75.31 399 MET A C 1
ATOM 2877 O O . MET A 1 399 ? -5.409 -1.242 -11.599 1.00 75.31 399 MET A O 1
ATOM 2881 N N . TYR A 1 400 ? -7.089 -1.767 -12.981 1.00 79.19 400 TYR A N 1
ATOM 2882 C CA . TYR A 1 400 ? -7.166 -3.163 -12.561 1.00 79.19 400 TYR A CA 1
ATOM 2883 C C . TYR A 1 400 ? -5.925 -3.950 -13.004 1.00 79.19 400 TYR A C 1
ATOM 2885 O O . TYR A 1 400 ? -5.575 -4.946 -12.373 1.00 79.19 400 TYR A O 1
ATOM 2893 N N . LEU A 1 401 ? -5.220 -3.470 -14.036 1.00 80.06 401 LEU A N 1
ATOM 2894 C CA . LEU A 1 401 ? -3.934 -4.010 -14.468 1.00 80.06 401 LEU A CA 1
ATOM 2895 C C . LEU A 1 401 ? -2.849 -3.796 -13.400 1.00 80.06 401 LEU A C 1
ATOM 2897 O O . LEU A 1 401 ? -2.137 -4.734 -13.045 1.00 80.06 401 LEU A O 1
ATOM 2901 N N . ALA A 1 402 ? -2.769 -2.590 -12.832 1.00 81.06 402 ALA A N 1
ATOM 2902 C CA . ALA A 1 402 ? -1.817 -2.271 -11.766 1.00 81.06 402 ALA A CA 1
ATOM 2903 C C . ALA A 1 402 ? -2.088 -3.100 -10.500 1.00 81.06 402 ALA A C 1
ATOM 2905 O O . ALA A 1 402 ? -1.166 -3.633 -9.889 1.00 81.06 402 ALA A O 1
ATOM 2906 N N . VAL A 1 403 ? -3.367 -3.263 -10.146 1.00 84.00 403 VAL A N 1
ATOM 2907 C CA . VAL A 1 403 ? -3.801 -4.115 -9.027 1.00 84.00 403 VAL A CA 1
ATOM 2908 C C . VAL A 1 403 ? -3.402 -5.573 -9.243 1.00 84.00 403 VAL A C 1
ATOM 2910 O O . VAL A 1 403 ? -2.826 -6.192 -8.353 1.00 84.00 403 VAL A O 1
ATOM 2913 N N . THR A 1 404 ? -3.684 -6.112 -10.429 1.00 85.25 404 THR A N 1
ATOM 2914 C CA . THR A 1 404 ? -3.392 -7.513 -10.762 1.00 85.25 404 THR A CA 1
ATOM 2915 C C . THR A 1 404 ? -1.891 -7.786 -10.733 1.00 85.25 404 THR A C 1
ATOM 2917 O O . THR A 1 404 ? -1.447 -8.770 -10.150 1.00 85.25 404 THR A O 1
ATOM 2920 N N . THR A 1 405 ? -1.099 -6.889 -11.320 1.00 87.56 405 THR A N 1
ATOM 2921 C CA . THR A 1 405 ? 0.361 -7.034 -11.372 1.00 87.56 405 THR A CA 1
ATOM 2922 C C . THR A 1 405 ? 1.013 -6.881 -9.998 1.00 87.56 405 THR A C 1
ATOM 2924 O O . THR A 1 405 ? 1.935 -7.635 -9.711 1.00 87.56 405 THR A O 1
ATOM 2927 N N . LEU A 1 406 ? 0.512 -6.002 -9.117 1.00 87.81 406 LEU A N 1
ATOM 2928 C CA . LEU A 1 406 ? 0.968 -5.938 -7.720 1.00 87.81 406 LEU A CA 1
ATOM 2929 C C . LEU A 1 406 ? 0.619 -7.211 -6.943 1.00 87.81 406 LEU A C 1
ATOM 2931 O O . LEU A 1 406 ? 1.454 -7.734 -6.211 1.00 87.81 406 LEU A O 1
ATOM 2935 N N . ALA A 1 407 ? -0.616 -7.699 -7.087 1.00 88.12 407 ALA A N 1
ATOM 2936 C CA . ALA A 1 407 ? -1.064 -8.901 -6.396 1.00 88.12 407 ALA A CA 1
ATOM 2937 C C . ALA A 1 407 ? -0.205 -10.108 -6.777 1.00 88.12 407 ALA A C 1
ATOM 2939 O O . ALA A 1 407 ? 0.282 -10.821 -5.905 1.00 88.12 407 ALA A O 1
ATOM 2940 N N . LEU A 1 408 ? 0.055 -10.275 -8.074 1.00 86.00 408 LEU A N 1
ATOM 2941 C CA . LEU A 1 408 ? 0.935 -11.320 -8.583 1.00 86.00 408 LEU A CA 1
ATOM 2942 C C . LEU A 1 408 ? 2.392 -11.106 -8.154 1.00 86.00 408 LEU A C 1
ATOM 2944 O O . LEU A 1 408 ? 3.073 -12.083 -7.860 1.00 86.00 408 LEU A O 1
ATOM 2948 N N . ALA A 1 409 ? 2.854 -9.856 -8.039 1.00 86.12 409 ALA A N 1
ATOM 2949 C CA . ALA A 1 409 ? 4.195 -9.571 -7.538 1.00 86.12 409 ALA A CA 1
ATOM 2950 C C . ALA A 1 409 ? 4.392 -10.035 -6.092 1.00 86.12 409 ALA A C 1
ATOM 2952 O O . ALA A 1 409 ? 5.377 -10.696 -5.777 1.00 86.12 409 ALA A O 1
ATOM 2953 N N . LEU A 1 410 ? 3.436 -9.709 -5.222 1.00 85.25 410 LEU A N 1
ATOM 2954 C CA . LEU A 1 410 ? 3.465 -10.087 -3.809 1.00 85.25 410 LEU A CA 1
ATOM 2955 C C . LEU A 1 410 ? 3.210 -11.583 -3.609 1.00 85.25 410 LEU A C 1
ATOM 2957 O O . LEU A 1 410 ? 3.810 -12.188 -2.727 1.00 85.25 410 LEU A O 1
ATOM 2961 N N . ALA A 1 411 ? 2.360 -12.193 -4.437 1.00 85.81 411 ALA A N 1
ATOM 2962 C CA . ALA A 1 411 ? 2.187 -13.641 -4.475 1.00 85.81 411 ALA A CA 1
ATOM 2963 C C . ALA A 1 411 ? 3.486 -14.360 -4.830 1.00 85.81 411 ALA A C 1
ATOM 2965 O O . ALA A 1 411 ? 3.856 -15.321 -4.168 1.00 85.81 411 ALA A O 1
ATOM 2966 N N . PHE A 1 412 ? 4.193 -13.879 -5.850 1.00 83.12 412 PHE A N 1
ATOM 2967 C CA . PHE A 1 412 ? 5.477 -14.446 -6.232 1.00 83.12 412 PHE A CA 1
ATOM 2968 C C . PHE A 1 412 ? 6.531 -14.232 -5.137 1.00 83.12 412 PHE A C 1
ATOM 2970 O O . PHE A 1 412 ? 7.205 -15.180 -4.748 1.00 83.12 412 PHE A O 1
ATOM 2977 N N . SER A 1 413 ? 6.631 -13.016 -4.593 1.00 81.62 413 SER A N 1
ATOM 2978 C CA . SER A 1 413 ? 7.600 -12.691 -3.542 1.00 81.62 413 SER A CA 1
ATOM 2979 C C . SER A 1 413 ? 7.393 -13.526 -2.279 1.00 81.62 413 SER A C 1
ATOM 2981 O O . SER A 1 413 ? 8.345 -14.106 -1.782 1.00 81.62 413 SER A O 1
ATOM 2983 N N . ASN A 1 414 ? 6.164 -13.614 -1.774 1.00 79.31 414 ASN A N 1
ATOM 2984 C CA . ASN A 1 414 ? 5.903 -14.309 -0.513 1.00 79.31 414 ASN A CA 1
ATOM 2985 C C . ASN A 1 414 ? 5.677 -15.816 -0.701 1.00 79.31 414 ASN A C 1
ATOM 2987 O O . ASN A 1 414 ? 5.824 -16.574 0.239 1.00 79.31 414 ASN A O 1
ATOM 2991 N N . GLY A 1 415 ? 5.255 -16.260 -1.886 1.00 77.69 415 GLY A N 1
ATOM 2992 C CA . GLY A 1 415 ? 4.974 -17.674 -2.141 1.00 77.69 415 GLY A CA 1
ATOM 2993 C C . GLY A 1 415 ? 6.168 -18.426 -2.715 1.00 77.69 415 GLY A C 1
ATOM 2994 O O . GLY A 1 415 ? 6.492 -19.511 -2.249 1.00 77.69 415 GLY A O 1
ATOM 2995 N N . VAL A 1 416 ? 6.803 -17.862 -3.748 1.00 75.44 416 VAL A N 1
ATOM 2996 C CA . VAL A 1 416 ? 7.895 -18.525 -4.474 1.00 75.44 416 VAL A CA 1
ATOM 2997 C C . VAL A 1 416 ? 9.249 -18.173 -3.872 1.00 75.44 416 VAL A C 1
ATOM 2999 O O . VAL A 1 416 ? 10.058 -19.070 -3.681 1.00 75.44 416 VAL A O 1
ATOM 3002 N N . LEU A 1 417 ? 9.509 -16.894 -3.573 1.00 75.38 417 LEU A N 1
ATOM 3003 C CA . LEU A 1 417 ? 10.828 -16.467 -3.085 1.00 75.38 417 LEU A CA 1
ATOM 3004 C C . LEU A 1 417 ? 11.028 -16.649 -1.574 1.00 75.38 417 LEU A C 1
ATOM 3006 O O . LEU A 1 417 ? 12.171 -16.764 -1.147 1.00 75.38 417 LEU A O 1
ATOM 3010 N N . ASP A 1 418 ? 9.961 -16.705 -0.774 1.00 71.25 418 ASP A N 1
ATOM 3011 C CA . ASP A 1 418 ? 10.046 -16.805 0.697 1.00 71.25 418 ASP A CA 1
ATOM 3012 C C . ASP A 1 418 ? 10.404 -18.217 1.210 1.00 71.25 418 ASP A C 1
ATOM 3014 O O . ASP A 1 418 ? 10.229 -18.534 2.378 1.00 71.25 418 ASP A O 1
ATOM 3018 N N . ASN A 1 419 ? 10.926 -19.077 0.329 1.00 59.19 419 ASN A N 1
ATOM 3019 C CA . ASN A 1 419 ? 11.669 -20.309 0.625 1.00 59.19 419 ASN A CA 1
ATOM 3020 C C . ASN A 1 419 ? 10.994 -21.362 1.538 1.00 59.19 419 ASN A C 1
ATOM 3022 O O . ASN A 1 419 ? 11.647 -22.300 1.982 1.00 59.19 419 ASN A O 1
ATOM 3026 N N . GLY A 1 420 ? 9.691 -21.239 1.811 1.00 59.16 420 GLY A N 1
ATOM 3027 C CA . GLY A 1 420 ? 8.935 -22.192 2.637 1.00 59.16 420 GLY A CA 1
ATOM 3028 C C . GLY A 1 420 ? 8.232 -23.317 1.865 1.00 59.16 420 GLY A C 1
ATOM 3029 O O . GLY A 1 420 ? 7.818 -24.300 2.470 1.00 59.16 420 GLY A O 1
ATOM 3030 N N . TYR A 1 421 ? 8.072 -23.184 0.542 1.00 63.88 421 TYR A N 1
ATOM 3031 C CA . TYR A 1 421 ? 7.267 -24.111 -0.283 1.00 63.88 421 TYR A CA 1
ATOM 3032 C C . TYR A 1 421 ? 7.981 -24.618 -1.537 1.00 63.88 421 TYR A C 1
ATOM 3034 O O . TYR A 1 421 ? 7.416 -25.409 -2.293 1.00 63.88 421 TYR A O 1
ATOM 3042 N N . VAL A 1 422 ? 9.171 -24.091 -1.822 1.00 68.88 422 VAL A N 1
ATOM 3043 C CA . VAL A 1 422 ? 9.833 -24.249 -3.112 1.00 68.88 422 VAL A CA 1
ATOM 3044 C C . VAL A 1 422 ? 11.283 -24.667 -2.894 1.00 68.88 422 VAL A C 1
ATOM 3046 O O . VAL A 1 422 ? 12.172 -23.830 -2.812 1.00 68.88 422 VAL A O 1
ATOM 3049 N N . ASP A 1 423 ? 11.512 -25.979 -2.857 1.00 71.69 423 ASP A N 1
ATOM 3050 C CA . ASP A 1 423 ? 12.807 -26.571 -2.479 1.00 71.69 423 ASP A CA 1
ATOM 3051 C C . ASP A 1 423 ? 13.905 -26.437 -3.549 1.00 71.69 423 ASP A C 1
ATOM 3053 O O . ASP A 1 423 ? 15.052 -26.802 -3.314 1.00 71.69 423 ASP A O 1
ATOM 3057 N N . TRP A 1 424 ? 13.568 -25.956 -4.751 1.00 77.12 424 TRP A N 1
ATOM 3058 C CA . TRP A 1 424 ? 14.525 -25.848 -5.857 1.00 77.12 424 TRP A CA 1
ATOM 3059 C C . TRP A 1 424 ? 15.313 -24.534 -5.857 1.00 77.12 424 TRP A C 1
ATOM 3061 O O . TRP A 1 424 ? 16.227 -24.391 -6.662 1.00 77.12 424 TRP A O 1
ATOM 3071 N N . ILE A 1 425 ? 14.966 -23.555 -5.014 1.00 77.06 425 ILE A N 1
ATOM 3072 C CA . ILE A 1 425 ? 15.721 -22.300 -4.944 1.00 77.06 425 ILE A CA 1
ATOM 3073 C C . ILE A 1 425 ? 16.936 -22.517 -4.035 1.00 77.06 425 ILE A C 1
ATOM 3075 O O . ILE A 1 425 ? 16.754 -22.830 -2.858 1.00 77.06 425 ILE A O 1
ATOM 3079 N N . PRO A 1 426 ? 18.168 -22.317 -4.535 1.00 71.56 426 PRO A N 1
ATOM 3080 C CA . PRO A 1 426 ? 19.359 -22.554 -3.734 1.00 71.56 426 PRO A CA 1
ATOM 3081 C C . PRO A 1 426 ? 19.405 -21.668 -2.487 1.00 71.56 426 PRO A C 1
ATOM 3083 O O . PRO A 1 426 ? 19.155 -20.461 -2.550 1.00 71.56 426 PRO A O 1
ATOM 3086 N N . THR A 1 427 ? 19.749 -22.272 -1.350 1.00 66.62 427 THR A N 1
ATOM 3087 C CA . THR A 1 427 ? 19.751 -21.618 -0.029 1.00 66.62 427 THR A CA 1
ATOM 3088 C C . THR A 1 427 ? 21.151 -21.411 0.542 1.00 66.62 427 THR A C 1
ATOM 3090 O O . THR A 1 427 ? 21.319 -20.703 1.537 1.00 66.62 427 THR A O 1
ATOM 3093 N N . ALA A 1 428 ? 22.165 -22.010 -0.085 1.00 55.25 428 ALA A N 1
ATOM 3094 C CA . ALA A 1 428 ? 23.543 -21.892 0.353 1.00 55.25 428 ALA A CA 1
ATOM 3095 C C . ALA A 1 428 ? 24.022 -20.440 0.214 1.00 55.25 428 ALA A C 1
ATOM 3097 O O . ALA A 1 428 ? 23.831 -19.783 -0.813 1.00 55.25 428 ALA A O 1
ATOM 3098 N N . SER A 1 429 ? 24.672 -19.926 1.260 1.00 48.97 429 SER A N 1
ATOM 3099 C CA . SER A 1 429 ? 25.461 -18.706 1.134 1.00 48.97 429 SER A CA 1
ATOM 3100 C C . SER A 1 429 ? 26.550 -18.932 0.082 1.00 48.97 429 SER A C 1
ATOM 3102 O O . SER A 1 429 ? 27.012 -20.056 -0.104 1.00 48.97 429 SER A O 1
ATOM 3104 N N . PHE A 1 430 ? 26.976 -17.868 -0.607 1.00 49.69 430 PHE A N 1
ATOM 3105 C CA . PHE A 1 430 ? 28.200 -17.890 -1.409 1.00 49.69 430 PHE A CA 1
ATOM 3106 C C . PHE A 1 430 ? 29.392 -18.180 -0.477 1.00 49.69 430 PHE A C 1
ATOM 3108 O O . PHE A 1 430 ? 30.085 -17.262 -0.038 1.00 49.69 430 PHE A O 1
ATOM 3115 N N . ALA A 1 431 ? 29.603 -19.446 -0.117 1.00 36.47 431 ALA A N 1
ATOM 3116 C CA . ALA A 1 431 ? 30.839 -19.914 0.474 1.00 36.47 431 ALA A CA 1
ATOM 3117 C C . ALA A 1 431 ? 31.919 -19.667 -0.581 1.00 36.47 431 ALA A C 1
ATOM 3119 O O . ALA A 1 431 ? 31.789 -20.086 -1.729 1.00 36.47 431 ALA A O 1
ATOM 3120 N N . GLY A 1 432 ? 32.912 -18.863 -0.212 1.00 37.53 432 GLY A N 1
ATOM 3121 C CA . GLY A 1 432 ? 33.887 -18.247 -1.105 1.00 37.53 432 GLY A CA 1
ATOM 3122 C C . GLY A 1 432 ? 34.908 -19.195 -1.727 1.00 37.53 432 GLY A C 1
ATOM 3123 O O . GLY A 1 432 ? 36.044 -18.773 -1.917 1.00 37.53 432 GLY A O 1
ATOM 3124 N N . ASP A 1 433 ? 34.529 -20.414 -2.089 1.00 33.59 433 ASP A N 1
ATOM 3125 C CA . ASP A 1 433 ? 35.388 -21.300 -2.865 1.00 33.59 433 ASP A CA 1
ATOM 3126 C C . ASP A 1 433 ? 35.161 -21.014 -4.347 1.00 33.59 433 ASP A C 1
ATOM 3128 O O . ASP A 1 433 ? 34.391 -21.664 -5.055 1.00 33.59 433 ASP A O 1
ATOM 3132 N N . ARG A 1 434 ? 35.840 -19.965 -4.822 1.00 34.28 434 ARG A N 1
ATOM 3133 C CA . ARG A 1 434 ? 36.128 -19.843 -6.250 1.00 34.28 434 ARG A CA 1
ATOM 3134 C C . ARG A 1 434 ? 36.992 -21.051 -6.637 1.00 34.28 434 ARG A C 1
ATOM 3136 O O . ARG A 1 434 ? 38.018 -21.248 -5.983 1.00 34.28 434 ARG A O 1
ATOM 3143 N N . PRO A 1 435 ? 36.627 -21.847 -7.656 1.00 33.53 435 PRO A N 1
ATOM 3144 C CA . PRO A 1 435 ? 37.549 -22.846 -8.180 1.00 33.53 435 PRO A CA 1
ATOM 3145 C C . PRO A 1 435 ? 38.816 -22.151 -8.727 1.00 33.53 435 PRO A C 1
ATOM 3147 O O . PRO A 1 435 ? 38.717 -20.989 -9.140 1.00 33.53 435 PRO A O 1
ATOM 3150 N N . PRO A 1 436 ? 39.985 -22.822 -8.662 1.00 41.12 436 PRO A N 1
ATOM 3151 C CA . PRO A 1 436 ? 41.290 -22.245 -8.998 1.00 41.12 436 PRO A CA 1
ATOM 3152 C C . PRO A 1 436 ? 41.405 -21.735 -10.437 1.00 41.12 436 PRO A C 1
ATOM 3154 O O . PRO A 1 436 ? 40.739 -22.308 -11.332 1.00 41.12 436 PRO A O 1
#

Nearest PDB structures (foldseek):
  4dbl-assembly2_F  TM=5.696E-01  e=1.997E-01  Escherichia coli K-12

Foldseek 3Di:
DCLQQVAQQLCLQLLQLLLLLVLQCCCVVVVDALVVSLVSSLVVSLVSLLCLCVVQQVVCPVPQRQVSNVSSVVVLQVSLVSLQVVCVVVVHDFDFTAGDANDADWDDDPNDIDGNLNVCCVPVVVVLLVVVVCCLPPDPLVVLSNVSSVPVVVSVVVVRPSSVSSSVVSSSSSSVSNVVSNSVRHGPTDGGNHGGPSVVSLLLVLLCLQCVVPNSVSSVVSSVVLVVVQVVCCVVVVDNLCSLLVSLCSLLVSQVVVLPDDDPVVVVSQVSLQPDPPPPPDPPVCCPPPVNVCVVVVVVVVVVVCVVVVVVPDDPVVVVVVVVVVLVVVLVVVQCCCCHVVSDHAPQSQLLLVQLVQQLQLCCPVVVHDSVVSNVVSNVRSVVVCCVLVVSLVSDGGPSSRSSSSSVNSSSCSPVVVCPHHVSRDDDDPPPPDDD

Mean predicted aligned error: 8.9 Å